Protein AF-A0A9X3MTQ3-F1 (afdb_monomer_lite)

Sequence (409 aa):
MPTRIAHVAALAATGVALTGCAHVDLGSAEADAPTASCPATIGATLRDVAQRVAGQAASGRTVSGAAARIARSTSLGDAVARDDPAAVSAALRPLLRSQVERIVITRGDQTLVSRGQVAALGPVGGTITDSAGAPVGRFTLSTSTVDGVASLVHSLTGAQVVIVGGGRELATTLHPPTVAPPASGTVSADGATYSVASLAATAFPAGPLRISLLSPAADSAWCGPTPAATKANTLGAVAKRIYKGERGSARTRQVLRHIARDPRFARAVAADDPAALRAQIVRFFQDPALHVVRIRARTERGALVNDVGGPYVLAPASAAVRLHGRTVGRVTASIQDDAGFIKLVHRFTGADVILRAGNAEIPSSTLDPGPARLPSHGAVDFGGRTYQAFSFTATRFPSGPLRASVLVR

Secondary structure (DSSP, 8-state):
--------------------------------PPPPPHHHHHHHHHHHHHHHHHHHHHHSHHHHHHHHHHHT-HHHHHHHHTT-HHHHHHHHTTT--TT-SEEEEEETTEEEEEE--S-BB--EEEEEE-TTS-EEEEEEEES-BHHHHHHHHHHHH--EEEEEETTEEEEE-SSS--S---SEEEEEETTEEEEEEEEEEEBSSSSEEEEEEEEES--GGG--SSHHHHHHHHHHHHHHHHHHHHHH-HHHHHHHHHHHH-HHHHHHHHTT-HHHHHHHHHHHHH-TT---SEEEEEETT--EEEEEE-SSBB--EEEEEEETTEEEEEEEEES-BHHHHHHHHHHHH--EEEEEETTEEPTT-SSSS--S---SEEEEEETTEEEEEEEEEEEBSSSSEEEEEEEE-

pLDDT: mean 89.84, std 15.79, range [30.98, 98.69]

Radius of gyration: 28.15 Å; chains: 1; bounding box: 101×79×57 Å

Organism: NCBI:txid490573

Structure (mmCIF, N/CA/C/O backbone):
data_AF-A0A9X3MTQ3-F1
#
_entry.id   AF-A0A9X3MTQ3-F1
#
loop_
_atom_site.group_PDB
_atom_site.id
_atom_site.type_symbol
_atom_site.label_atom_id
_atom_site.label_alt_id
_atom_site.label_comp_id
_atom_site.label_asym_id
_atom_site.label_entity_id
_atom_site.label_seq_id
_atom_site.pdbx_PDB_ins_code
_atom_site.Cartn_x
_atom_site.Cartn_y
_atom_site.Cartn_z
_atom_site.occupancy
_atom_site.B_iso_or_equiv
_atom_site.auth_seq_id
_atom_site.auth_comp_id
_atom_site.auth_asym_id
_atom_site.auth_atom_id
_atom_site.pdbx_PDB_model_num
ATOM 1 N N . MET A 1 1 ? -71.976 -5.302 -4.941 1.00 34.84 1 MET A N 1
ATOM 2 C CA . MET A 1 1 ? -72.146 -4.492 -3.719 1.00 34.84 1 MET A CA 1
ATOM 3 C C . MET A 1 1 ? -70.963 -3.536 -3.591 1.00 34.84 1 MET A C 1
ATOM 5 O O . MET A 1 1 ? -69.863 -3.949 -3.940 1.00 34.84 1 MET A O 1
ATOM 9 N N . PRO A 1 2 ? -71.222 -2.265 -3.242 1.00 49.78 2 PRO A N 1
ATOM 10 C CA . PRO A 1 2 ? -70.367 -1.083 -3.455 1.00 49.78 2 PRO A CA 1
ATOM 11 C C . PRO A 1 2 ? -69.444 -0.859 -2.233 1.00 49.78 2 PRO A C 1
ATOM 13 O O . PRO A 1 2 ? -69.527 -1.625 -1.281 1.00 49.78 2 PRO A O 1
ATOM 16 N N . THR A 1 3 ? -68.489 0.083 -2.165 1.00 42.66 3 THR A N 1
ATOM 17 C CA . THR A 1 3 ? -68.601 1.569 -2.191 1.00 42.66 3 THR A CA 1
ATOM 18 C C . THR A 1 3 ? -67.148 2.120 -2.214 1.00 42.66 3 THR A C 1
ATOM 20 O O . THR A 1 3 ? -66.346 1.645 -1.419 1.00 42.66 3 THR A O 1
ATOM 23 N N . ARG A 1 4 ? -66.640 2.853 -3.230 1.00 50.06 4 ARG A N 1
ATOM 24 C CA . ARG A 1 4 ? -66.605 4.336 -3.463 1.00 50.06 4 ARG A CA 1
ATOM 25 C C . ARG A 1 4 ? -66.276 5.177 -2.208 1.00 50.06 4 ARG A C 1
ATOM 27 O O . ARG A 1 4 ? -66.894 4.945 -1.181 1.00 50.06 4 ARG A O 1
ATOM 34 N N . ILE A 1 5 ? -65.323 6.129 -2.228 1.00 42.22 5 ILE A N 1
ATOM 35 C CA . ILE A 1 5 ? -65.387 7.548 -2.712 1.00 42.22 5 ILE A CA 1
ATOM 36 C C . ILE A 1 5 ? -63.929 8.123 -2.637 1.00 42.22 5 ILE A C 1
ATOM 38 O O . ILE A 1 5 ? -63.273 7.851 -1.638 1.00 42.22 5 ILE A O 1
ATOM 42 N N . ALA A 1 6 ? -63.252 8.641 -3.690 1.00 43.06 6 ALA A N 1
ATOM 43 C CA . ALA A 1 6 ? -63.260 9.975 -4.374 1.00 43.06 6 ALA A CA 1
ATOM 44 C C . ALA A 1 6 ? -62.786 11.165 -3.474 1.00 43.06 6 ALA A C 1
ATOM 46 O O . ALA A 1 6 ? -63.068 11.125 -2.289 1.00 43.06 6 ALA A O 1
ATOM 47 N N . HIS A 1 7 ? -62.033 12.225 -3.841 1.00 30.98 7 HIS A N 1
ATOM 48 C CA . HIS A 1 7 ? -61.795 13.080 -5.034 1.00 30.98 7 HIS A CA 1
ATOM 49 C C . HIS A 1 7 ? -60.407 13.796 -4.892 1.00 30.98 7 HIS A C 1
ATOM 51 O O . HIS A 1 7 ? -59.941 13.937 -3.768 1.00 30.98 7 HIS A O 1
ATOM 57 N N . VAL A 1 8 ? -59.588 14.082 -5.926 1.00 38.59 8 VAL A N 1
ATOM 58 C CA . VAL A 1 8 ? -59.563 15.168 -6.962 1.00 38.59 8 VAL A CA 1
ATOM 59 C C . VAL A 1 8 ? -59.360 16.617 -6.459 1.00 38.59 8 VAL A C 1
ATOM 61 O O . VAL A 1 8 ? -60.236 17.129 -5.776 1.00 38.59 8 VAL A O 1
ATOM 64 N N . ALA A 1 9 ? -58.271 17.277 -6.916 1.00 33.66 9 ALA A N 1
ATOM 65 C CA . ALA A 1 9 ? -58.141 18.664 -7.462 1.00 33.66 9 ALA A CA 1
ATOM 66 C C . ALA A 1 9 ? -56.634 19.063 -7.470 1.00 33.66 9 ALA A C 1
ATOM 68 O O . ALA A 1 9 ? -55.974 18.842 -6.463 1.00 33.66 9 ALA A O 1
ATOM 69 N N . ALA A 1 10 ? -55.915 19.494 -8.521 1.00 35.06 10 ALA A N 1
ATOM 70 C CA . ALA A 1 10 ? -56.096 20.376 -9.692 1.00 35.06 10 ALA A CA 1
ATOM 71 C C . ALA A 1 10 ? -55.444 21.778 -9.517 1.00 35.06 10 ALA A C 1
ATOM 73 O O . ALA A 1 10 ? -55.892 22.567 -8.700 1.00 35.06 10 ALA A O 1
ATOM 74 N N . LEU A 1 11 ? -54.411 22.023 -10.348 1.00 37.75 11 LEU A N 1
ATOM 75 C CA . LEU A 1 11 ? -53.938 23.266 -11.003 1.00 37.75 11 LEU A CA 1
ATOM 76 C C . LEU A 1 11 ? -53.797 24.600 -10.236 1.00 37.75 11 LEU A C 1
ATOM 78 O O . LEU A 1 11 ? -54.780 25.175 -9.793 1.00 37.75 11 LEU A O 1
ATOM 82 N N . ALA A 1 12 ? -52.613 25.219 -10.368 1.00 33.03 12 ALA A N 1
ATOM 83 C CA . ALA A 1 12 ? -52.496 26.608 -10.837 1.00 33.03 12 ALA A CA 1
ATOM 84 C C . ALA A 1 12 ? -51.090 26.886 -11.400 1.00 33.03 12 ALA A C 1
ATOM 86 O O . ALA A 1 12 ? -50.085 26.771 -10.702 1.00 33.03 12 ALA A O 1
ATOM 87 N N . ALA A 1 13 ? -51.049 27.255 -12.679 1.00 38.81 13 ALA A N 1
ATOM 88 C CA . ALA A 1 13 ? -49.932 27.920 -13.328 1.00 38.81 13 ALA A CA 1
ATOM 89 C C . ALA A 1 13 ? -50.225 29.424 -13.343 1.00 38.81 13 ALA A C 1
ATOM 91 O O . ALA A 1 13 ? -51.331 29.825 -13.704 1.00 38.81 13 ALA A O 1
ATOM 92 N N . THR A 1 14 ? -49.229 30.246 -13.025 1.00 39.88 14 THR A N 1
ATOM 93 C CA . THR A 1 14 ? -49.277 31.687 -13.285 1.00 39.88 14 THR A CA 1
ATOM 94 C C . THR A 1 14 ? -47.901 32.138 -13.743 1.00 39.88 14 THR A C 1
ATOM 96 O O . THR A 1 14 ? -46.944 32.168 -12.972 1.00 39.88 14 THR A O 1
ATOM 99 N N . GLY A 1 15 ? -47.810 32.449 -15.034 1.00 34.06 15 GLY A N 1
ATOM 100 C CA . GLY A 1 15 ? -46.732 33.247 -15.590 1.00 34.06 15 GLY A CA 1
ATOM 101 C C . GLY A 1 15 ? -47.025 34.730 -15.384 1.00 34.06 15 GLY A C 1
ATOM 102 O O . GLY A 1 15 ? -48.164 35.169 -15.526 1.00 34.06 15 GLY A O 1
ATOM 103 N N . VAL A 1 16 ? -45.978 35.494 -15.092 1.00 45.03 16 VAL A N 1
ATOM 104 C CA . VAL A 1 16 ? -45.935 36.942 -15.298 1.00 45.03 16 VAL A CA 1
ATOM 105 C C . VAL A 1 16 ? -44.604 37.237 -15.972 1.00 45.03 16 VAL A C 1
ATOM 107 O O . VAL A 1 16 ? -43.549 36.834 -15.487 1.00 45.03 16 VAL A O 1
ATOM 110 N N . ALA A 1 17 ? -44.674 37.912 -17.113 1.00 38.31 17 ALA A N 1
ATOM 111 C CA . ALA A 1 17 ? -43.530 38.434 -17.832 1.00 38.31 17 ALA A CA 1
ATOM 112 C C . ALA A 1 17 ? -43.627 39.964 -17.902 1.00 38.31 17 ALA A C 1
ATOM 114 O O . ALA A 1 17 ? -44.717 40.498 -18.095 1.00 38.31 17 ALA A O 1
ATOM 115 N N . LEU A 1 18 ? -42.443 40.584 -17.833 1.00 36.31 18 LEU A N 1
ATOM 116 C CA . LEU A 1 18 ? -41.960 41.785 -18.535 1.00 36.31 18 LEU A CA 1
ATOM 117 C C . LEU A 1 18 ? -41.463 42.976 -17.689 1.00 36.31 18 LEU A C 1
ATOM 119 O O . LEU A 1 18 ? -42.196 43.645 -16.971 1.00 36.31 18 LEU A O 1
ATOM 123 N N . THR A 1 19 ? -40.195 43.282 -18.001 1.00 39.38 19 THR A N 1
ATOM 124 C CA . THR A 1 19 ? -39.538 44.590 -18.191 1.00 39.38 19 THR A CA 1
ATOM 125 C C . THR A 1 19 ? -39.037 45.396 -16.992 1.00 39.38 19 THR A C 1
ATOM 127 O O . THR A 1 19 ? -39.798 45.945 -16.207 1.00 39.38 19 THR A O 1
ATOM 130 N N . GLY A 1 20 ? -37.709 45.560 -16.973 1.00 32.50 20 GLY A N 1
ATOM 131 C CA . GLY A 1 20 ? -36.955 46.539 -16.192 1.00 32.50 20 GLY A CA 1
ATOM 132 C C . GLY A 1 20 ? -35.451 46.351 -16.410 1.00 32.50 20 GLY A C 1
ATOM 133 O O . GLY A 1 20 ? -34.803 45.628 -15.662 1.00 32.50 20 GLY A O 1
ATOM 134 N N . CYS A 1 21 ? -34.912 46.946 -17.476 1.00 43.69 21 CYS A N 1
ATOM 135 C CA . CYS A 1 21 ? -33.494 46.912 -17.828 1.00 43.69 21 CYS A CA 1
ATOM 136 C C . CYS A 1 21 ? -32.636 47.669 -16.801 1.00 43.69 21 CYS A C 1
ATOM 138 O O . CYS A 1 21 ? -32.777 48.879 -16.654 1.00 43.69 21 CYS A O 1
ATOM 140 N N . ALA A 1 22 ? -31.685 46.974 -16.180 1.00 36.53 22 ALA A N 1
ATOM 141 C CA . ALA A 1 22 ? -30.456 47.559 -15.655 1.00 36.53 22 ALA A CA 1
ATOM 142 C C . ALA A 1 22 ? -29.339 46.522 -15.831 1.00 36.53 22 ALA A C 1
ATOM 144 O O . ALA A 1 22 ? -29.202 45.590 -15.040 1.00 36.53 22 ALA A O 1
ATOM 145 N N . HIS A 1 23 ? -28.572 46.655 -16.915 1.00 38.91 23 HIS A N 1
ATOM 146 C CA . HIS A 1 23 ? -27.294 45.967 -17.052 1.00 38.91 23 HIS A CA 1
ATOM 147 C C . HIS A 1 23 ? -26.332 46.590 -16.041 1.00 38.91 23 HIS A C 1
ATOM 149 O O . HIS A 1 23 ? -25.786 47.666 -16.269 1.00 38.91 23 HIS A O 1
ATOM 155 N N . VAL A 1 24 ? -26.162 45.930 -14.899 1.00 40.16 24 VAL A N 1
ATOM 156 C CA . VAL A 1 24 ? -24.982 46.136 -14.067 1.00 40.16 24 VAL A CA 1
ATOM 157 C C . VAL A 1 24 ? -23.929 45.193 -14.627 1.00 40.16 24 VAL A C 1
ATOM 159 O O . VAL A 1 24 ? -24.023 43.979 -14.442 1.00 40.16 24 VAL A O 1
ATOM 162 N N . ASP A 1 25 ? -22.954 45.750 -15.345 1.00 39.50 25 ASP A N 1
ATOM 163 C CA . ASP A 1 25 ? -21.690 45.071 -15.619 1.00 39.50 25 ASP A CA 1
ATOM 164 C C . ASP A 1 25 ? -20.981 44.852 -14.279 1.00 39.50 25 ASP A C 1
ATOM 166 O O . ASP A 1 25 ? -20.154 45.643 -13.824 1.00 39.50 25 ASP A O 1
ATOM 170 N N . LEU A 1 26 ? -21.333 43.758 -13.606 1.00 41.00 26 LEU A N 1
ATOM 171 C CA . LEU A 1 26 ? -20.456 43.151 -12.623 1.00 41.00 26 LEU A CA 1
ATOM 172 C C . LEU A 1 26 ? -19.362 42.464 -13.426 1.00 41.00 26 LEU A C 1
ATOM 174 O O . LEU A 1 26 ? -19.459 41.277 -13.746 1.00 41.00 26 LEU A O 1
ATOM 178 N N . GLY A 1 27 ? -18.342 43.250 -13.779 1.00 36.69 27 GLY A N 1
ATOM 179 C CA . GLY A 1 27 ? -17.059 42.735 -14.220 1.00 36.69 27 GLY A CA 1
ATOM 180 C C . GLY A 1 27 ? -16.636 41.664 -13.229 1.00 36.69 27 GLY A C 1
ATOM 181 O O . GLY A 1 27 ? -16.209 41.959 -12.113 1.00 36.69 27 GLY A O 1
ATOM 182 N N . SER A 1 28 ? -16.836 40.410 -13.628 1.00 42.56 28 SER A N 1
ATOM 183 C CA . SER A 1 28 ? -16.325 39.250 -12.926 1.00 42.56 28 SER A CA 1
ATOM 184 C C . SER A 1 28 ? -14.826 39.280 -13.155 1.00 42.56 28 SER A C 1
ATOM 186 O O . SER A 1 28 ? -14.300 38.653 -14.066 1.00 42.56 28 SER A O 1
ATOM 188 N N . ALA A 1 29 ? -14.143 40.089 -12.350 1.00 42.06 29 ALA A N 1
ATOM 189 C CA . ALA A 1 29 ? -12.756 39.857 -12.040 1.00 42.06 29 ALA A CA 1
ATOM 190 C C . ALA A 1 29 ? -12.737 38.520 -11.293 1.00 42.06 29 ALA A C 1
ATOM 192 O O . ALA A 1 29 ? -12.819 38.470 -10.065 1.00 42.06 29 ALA A O 1
ATOM 193 N N . GLU A 1 30 ? -12.689 37.421 -12.052 1.00 39.12 30 GLU A N 1
ATOM 194 C CA . GLU A 1 30 ? -11.953 36.238 -11.629 1.00 39.12 30 GLU A CA 1
ATOM 195 C C . GLU A 1 30 ? -10.560 36.753 -11.280 1.00 39.12 30 GLU A C 1
ATOM 197 O O . GLU A 1 30 ? -9.696 36.929 -12.133 1.00 39.12 30 GLU A O 1
ATOM 202 N N . ALA A 1 31 ? -10.387 37.140 -10.017 1.00 40.75 31 ALA A N 1
ATOM 203 C CA . ALA A 1 31 ? -9.080 37.375 -9.460 1.00 40.75 31 ALA A CA 1
ATOM 204 C C . ALA A 1 31 ? -8.339 36.055 -9.650 1.00 40.75 31 ALA A C 1
ATOM 206 O O . ALA A 1 31 ? -8.672 35.075 -8.979 1.00 40.75 31 ALA A O 1
ATOM 207 N N . ASP A 1 32 ? -7.417 36.032 -10.617 1.00 39.75 32 ASP A N 1
ATOM 208 C CA . ASP A 1 32 ? -6.500 34.931 -10.875 1.00 39.75 32 ASP A CA 1
ATOM 209 C C . ASP A 1 32 ? -5.982 34.447 -9.524 1.00 39.75 32 ASP A C 1
ATOM 211 O O . ASP A 1 32 ? -5.181 35.117 -8.862 1.00 39.75 32 ASP A O 1
ATOM 215 N N . ALA A 1 33 ? -6.507 33.309 -9.060 1.00 48.06 33 ALA A N 1
ATOM 216 C CA . ALA A 1 33 ? -6.031 32.708 -7.833 1.00 48.06 33 ALA A CA 1
ATOM 217 C C . ALA A 1 33 ? -4.521 32.527 -8.019 1.00 48.06 33 ALA A C 1
ATOM 219 O O . ALA A 1 33 ? -4.117 31.957 -9.040 1.00 48.06 33 ALA A O 1
ATOM 220 N N . PRO A 1 34 ? -3.680 33.031 -7.096 1.00 55.41 34 PRO A N 1
ATOM 221 C CA . PRO A 1 34 ? -2.241 33.023 -7.290 1.00 55.41 34 PRO A CA 1
ATOM 222 C C . PRO A 1 34 ? -1.814 31.602 -7.634 1.00 55.41 34 PRO A C 1
ATOM 224 O O . PRO A 1 34 ? -2.091 30.665 -6.877 1.00 55.41 34 PRO A O 1
ATOM 227 N N . THR A 1 35 ? -1.199 31.435 -8.808 1.00 69.75 35 THR A N 1
ATOM 228 C CA . THR A 1 35 ? -0.757 30.129 -9.296 1.00 69.75 35 THR A CA 1
ATOM 229 C C . THR A 1 35 ? 0.048 29.458 -8.197 1.00 69.75 35 THR A C 1
ATOM 231 O O . THR A 1 35 ? 1.079 29.983 -7.771 1.00 69.75 35 THR A O 1
ATOM 234 N N . ALA A 1 36 ? -0.456 28.326 -7.701 1.00 79.94 36 ALA A N 1
ATOM 235 C CA . ALA A 1 36 ? 0.158 27.630 -6.584 1.00 79.94 36 ALA A CA 1
ATOM 236 C C . ALA A 1 36 ? 1.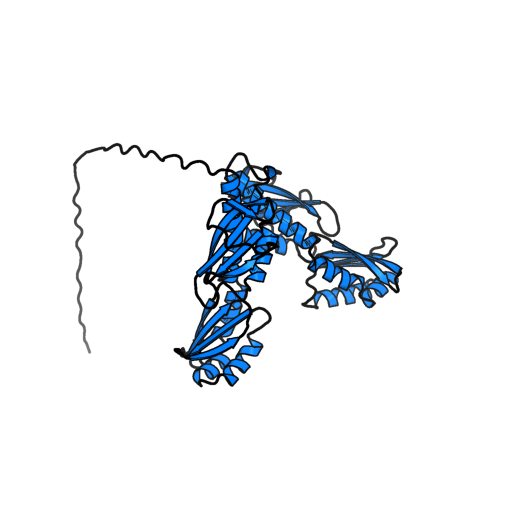638 27.373 -6.887 1.00 79.94 36 ALA A C 1
ATOM 238 O O . ALA A 1 36 ? 1.984 26.831 -7.941 1.00 79.94 36 ALA A O 1
ATOM 239 N N . SER A 1 37 ? 2.517 27.750 -5.957 1.00 90.00 37 SER A N 1
ATOM 240 C CA . SER A 1 37 ? 3.949 27.509 -6.112 1.00 90.00 37 SER A CA 1
ATOM 241 C C . SER A 1 37 ? 4.236 26.006 -6.225 1.00 90.00 37 SER A C 1
ATOM 243 O O . SER A 1 37 ? 3.449 25.162 -5.776 1.00 90.00 37 SER A O 1
ATOM 245 N N . CYS A 1 38 ? 5.381 25.644 -6.809 1.00 91.88 38 CYS A N 1
ATOM 246 C CA . CYS A 1 38 ? 5.779 24.240 -6.906 1.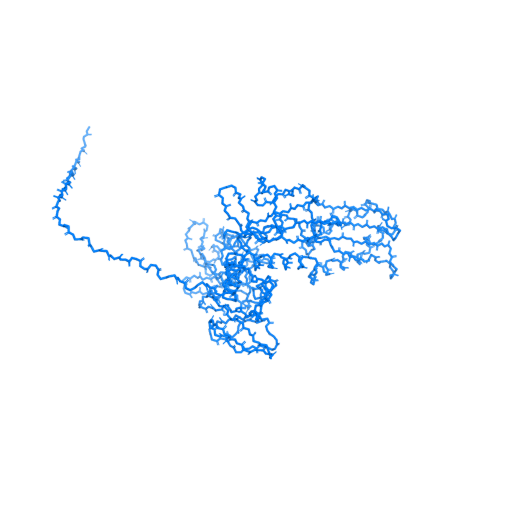00 91.88 38 CYS A CA 1
ATOM 247 C C . CYS A 1 38 ? 5.764 23.520 -5.534 1.00 91.88 38 CYS A C 1
ATOM 249 O O . CYS A 1 38 ? 5.116 22.473 -5.436 1.00 91.88 38 CYS A O 1
ATOM 251 N N . PRO A 1 39 ? 6.366 24.066 -4.451 1.00 90.62 39 PRO A N 1
ATOM 252 C CA . PRO A 1 39 ? 6.301 23.437 -3.130 1.00 90.62 39 PRO A CA 1
ATOM 253 C C . PRO A 1 39 ? 4.871 23.244 -2.614 1.00 90.62 39 PRO A C 1
ATOM 255 O O . PRO A 1 39 ? 4.556 22.183 -2.072 1.00 90.62 39 PRO A O 1
ATOM 258 N N . ALA A 1 40 ? 3.987 24.226 -2.827 1.00 90.62 40 ALA A N 1
ATOM 259 C CA . ALA A 1 40 ? 2.586 24.121 -2.424 1.00 90.62 40 ALA A CA 1
ATOM 260 C C . ALA A 1 40 ? 1.865 23.000 -3.193 1.00 90.62 40 ALA A C 1
ATOM 262 O O . ALA A 1 40 ? 1.147 22.197 -2.597 1.00 90.62 40 ALA A O 1
ATOM 263 N N . THR A 1 41 ? 2.120 22.890 -4.500 1.00 94.06 41 THR A N 1
ATOM 264 C CA . THR A 1 41 ? 1.554 21.837 -5.355 1.00 94.06 41 THR A CA 1
ATOM 265 C C . THR A 1 41 ? 2.051 20.446 -4.955 1.00 94.06 41 THR A C 1
ATOM 267 O O . THR A 1 41 ? 1.259 19.502 -4.891 1.00 94.06 41 THR A O 1
ATOM 270 N N . ILE A 1 42 ? 3.341 20.304 -4.632 1.00 93.94 42 ILE A N 1
ATOM 271 C CA . ILE A 1 42 ? 3.917 19.049 -4.124 1.00 93.94 42 ILE A CA 1
ATOM 272 C C . ILE A 1 42 ? 3.259 18.669 -2.796 1.00 93.94 42 ILE A C 1
ATOM 274 O O . ILE A 1 42 ? 2.754 17.554 -2.663 1.00 93.94 42 ILE A O 1
ATOM 278 N N . GLY A 1 43 ? 3.214 19.596 -1.833 1.00 93.00 43 GLY A N 1
ATOM 279 C CA . GLY A 1 43 ? 2.614 19.363 -0.519 1.00 93.00 43 GLY A CA 1
ATOM 280 C C . GLY A 1 43 ? 1.147 18.940 -0.613 1.00 93.00 43 GLY A C 1
ATOM 281 O O . GLY A 1 43 ? 0.752 17.944 -0.004 1.00 93.00 43 GLY A O 1
ATOM 282 N N . ALA A 1 44 ? 0.356 19.634 -1.439 1.00 94.69 44 ALA A N 1
ATOM 283 C CA . ALA A 1 44 ? -1.035 19.275 -1.706 1.00 94.69 44 ALA A CA 1
ATOM 284 C C . ALA A 1 44 ? -1.155 17.874 -2.330 1.00 94.69 44 ALA A C 1
ATOM 286 O O . ALA A 1 44 ? -1.930 17.051 -1.848 1.00 94.69 44 ALA A O 1
ATOM 287 N N . THR A 1 45 ? -0.327 17.563 -3.331 1.00 96.38 45 THR A N 1
ATOM 288 C CA . THR A 1 45 ? -0.350 16.265 -4.022 1.00 96.38 45 THR A CA 1
ATOM 289 C C . THR A 1 45 ? 0.014 15.103 -3.088 1.00 96.38 45 THR A C 1
ATOM 291 O O . THR A 1 45 ? -0.633 14.056 -3.116 1.00 96.38 45 THR A O 1
ATOM 294 N N . LEU A 1 46 ? 1.026 15.260 -2.227 1.00 96.12 46 LEU A N 1
ATOM 295 C CA . LEU A 1 46 ? 1.404 14.224 -1.255 1.00 96.12 46 LEU A CA 1
ATOM 296 C C . LEU A 1 46 ? 0.342 14.047 -0.163 1.00 96.12 46 LEU A C 1
ATOM 298 O O . LEU A 1 46 ? 0.059 12.917 0.243 1.00 96.12 46 LEU A O 1
ATOM 302 N N . ARG A 1 47 ? -0.285 15.143 0.281 1.00 96.94 47 ARG A N 1
ATOM 303 C CA . ARG A 1 47 ? -1.426 15.094 1.201 1.00 96.94 47 ARG A CA 1
ATOM 304 C C . ARG A 1 47 ? -2.597 14.325 0.588 1.00 96.94 47 ARG A C 1
ATOM 306 O O . ARG A 1 47 ? -3.191 13.510 1.286 1.00 96.94 47 ARG A O 1
ATOM 313 N N . ASP A 1 48 ? -2.882 14.497 -0.702 1.00 97.88 48 ASP A N 1
ATOM 314 C CA . ASP A 1 48 ? -3.943 13.749 -1.387 1.00 97.88 48 ASP A CA 1
ATOM 315 C C . ASP A 1 48 ? -3.642 12.237 -1.438 1.00 97.88 48 ASP A C 1
ATOM 317 O O . ASP A 1 48 ? -4.542 11.412 -1.250 1.00 97.88 48 ASP A O 1
ATOM 321 N N . VAL A 1 49 ? -2.372 11.845 -1.616 1.00 98.12 49 VAL A N 1
ATOM 322 C CA . VAL A 1 49 ? -1.945 10.435 -1.503 1.00 98.12 49 VAL A CA 1
ATOM 323 C C . VAL A 1 49 ? -2.200 9.904 -0.090 1.00 98.12 49 VAL A C 1
ATOM 325 O O . VAL A 1 49 ? -2.791 8.834 0.074 1.00 98.12 49 VAL A O 1
ATOM 328 N N . ALA A 1 50 ? -1.815 10.651 0.947 1.00 98.12 50 ALA A N 1
ATOM 329 C CA . ALA A 1 50 ? -2.067 10.255 2.332 1.00 98.12 50 ALA A CA 1
ATOM 330 C C . ALA A 1 50 ? -3.562 10.196 2.672 1.00 98.12 50 ALA A C 1
ATOM 332 O O . ALA A 1 50 ? -4.000 9.275 3.364 1.00 98.12 50 ALA A O 1
ATOM 333 N N . GLN A 1 51 ? -4.364 11.112 2.131 1.00 98.12 51 GLN A N 1
ATOM 334 C CA . GLN A 1 51 ? -5.815 11.095 2.273 1.00 98.12 51 GLN A CA 1
ATOM 335 C C . GLN A 1 51 ? -6.416 9.837 1.639 1.00 98.12 51 GLN A C 1
ATOM 337 O O . GLN A 1 51 ? -7.295 9.218 2.235 1.00 98.12 51 GLN A O 1
ATOM 342 N N . ARG A 1 52 ? -5.919 9.395 0.476 1.00 97.75 52 ARG A N 1
ATOM 343 C CA . ARG A 1 52 ? -6.336 8.119 -0.131 1.00 97.75 52 ARG A CA 1
ATOM 344 C C . ARG A 1 52 ? -5.957 6.926 0.741 1.00 97.75 52 ARG A C 1
ATOM 346 O O . ARG A 1 52 ? -6.776 6.023 0.894 1.00 97.75 52 ARG A O 1
ATOM 353 N N . VAL A 1 53 ? -4.768 6.919 1.348 1.00 97.81 53 VAL A N 1
ATOM 354 C CA . VAL A 1 53 ? -4.362 5.868 2.303 1.00 97.81 53 VAL A CA 1
ATOM 355 C C . VAL A 1 53 ? -5.305 5.827 3.511 1.00 97.81 53 VAL A C 1
ATOM 357 O O . VAL A 1 53 ? -5.842 4.764 3.826 1.00 97.81 53 VAL A O 1
ATOM 360 N N . ALA A 1 54 ? -5.564 6.972 4.147 1.00 97.06 54 ALA A N 1
ATOM 361 C CA . ALA A 1 54 ? -6.492 7.072 5.274 1.00 97.06 54 ALA A CA 1
ATOM 362 C C . ALA A 1 54 ? -7.924 6.669 4.874 1.00 97.06 54 ALA A C 1
ATOM 364 O O . ALA A 1 54 ? -8.592 5.933 5.599 1.00 97.06 54 ALA A O 1
ATOM 365 N N . GLY A 1 55 ? -8.369 7.063 3.678 1.00 96.75 55 GLY A N 1
ATOM 366 C CA . GLY A 1 55 ? -9.647 6.646 3.107 1.00 96.75 55 GLY A CA 1
ATOM 367 C C . GLY A 1 55 ? -9.740 5.130 2.927 1.00 96.75 55 GLY A C 1
ATOM 368 O O . GLY A 1 55 ? -10.745 4.535 3.294 1.00 96.75 55 GLY A O 1
ATOM 369 N N . GLN A 1 56 ? -8.681 4.462 2.456 1.00 96.25 56 GLN A N 1
ATOM 370 C CA . GLN A 1 56 ? -8.667 2.995 2.367 1.00 96.25 56 GLN A CA 1
ATOM 371 C C . GLN A 1 56 ? -8.753 2.312 3.738 1.00 96.25 56 GLN A C 1
ATOM 373 O O . GLN A 1 56 ? -9.347 1.239 3.833 1.00 96.25 56 GLN A O 1
ATOM 378 N N . ALA A 1 57 ? -8.200 2.916 4.793 1.00 95.12 57 ALA A N 1
ATOM 379 C CA . ALA A 1 57 ? -8.348 2.404 6.154 1.00 95.12 57 ALA A CA 1
ATOM 380 C C . ALA A 1 57 ? -9.791 2.531 6.676 1.00 95.12 57 ALA A C 1
ATOM 382 O O . ALA A 1 57 ? -10.242 1.653 7.403 1.00 95.12 57 ALA A O 1
ATOM 383 N N . ALA A 1 58 ? -10.512 3.585 6.280 1.00 95.75 58 ALA A N 1
ATOM 384 C CA . ALA A 1 58 ? -11.872 3.866 6.742 1.00 95.75 58 ALA A CA 1
ATOM 385 C C . ALA A 1 58 ? -12.984 3.259 5.863 1.00 95.75 58 ALA A C 1
ATOM 387 O O . ALA A 1 58 ? -14.083 3.020 6.345 1.00 95.75 58 ALA A O 1
ATOM 388 N N . SER A 1 59 ? -12.746 3.017 4.572 1.00 96.00 59 SER A N 1
ATOM 389 C CA . SER A 1 59 ? -13.788 2.545 3.642 1.00 96.00 59 SER A CA 1
ATOM 390 C C . SER A 1 59 ? -13.290 1.582 2.560 1.00 96.00 59 SER A C 1
ATOM 392 O O . SER A 1 59 ? -14.018 1.246 1.626 1.00 96.00 59 SER A O 1
ATOM 394 N N . GLY A 1 60 ? -12.045 1.111 2.657 1.00 94.25 60 GLY A N 1
ATOM 395 C CA . GLY A 1 60 ? -11.484 0.158 1.705 1.00 94.25 60 GLY A CA 1
ATOM 396 C C . GLY A 1 60 ? -12.118 -1.234 1.789 1.00 94.25 60 GLY A C 1
ATOM 397 O O . GLY A 1 60 ? -12.675 -1.651 2.802 1.00 94.25 60 GLY A O 1
ATOM 398 N N . ARG A 1 61 ? -11.946 -2.026 0.722 1.00 93.25 61 ARG A N 1
ATOM 399 C CA . ARG A 1 61 ? -12.518 -3.385 0.613 1.00 93.25 61 ARG A CA 1
ATOM 400 C C . ARG A 1 61 ? -12.198 -4.295 1.802 1.00 93.25 61 ARG A C 1
ATOM 402 O O . ARG A 1 61 ? -13.030 -5.121 2.165 1.00 93.25 61 ARG A O 1
ATOM 409 N N . THR A 1 62 ? -11.012 -4.161 2.396 1.00 91.75 62 THR A N 1
ATOM 410 C CA . THR A 1 62 ? -10.609 -4.958 3.563 1.00 91.75 62 THR A CA 1
ATOM 411 C C . THR A 1 62 ? -11.499 -4.666 4.770 1.00 91.75 62 THR A C 1
ATOM 413 O O . THR A 1 62 ? -12.069 -5.600 5.335 1.00 91.75 62 THR A O 1
ATOM 416 N N . VAL A 1 63 ? -11.670 -3.388 5.127 1.00 95.25 63 VAL A N 1
ATOM 417 C CA . VAL A 1 63 ? -12.485 -2.980 6.279 1.00 95.25 63 VAL A CA 1
ATOM 418 C C . VAL A 1 63 ? -13.973 -3.211 6.020 1.00 95.25 63 VAL A C 1
ATOM 420 O O . VAL A 1 63 ? -14.648 -3.787 6.870 1.00 95.25 63 VAL A O 1
ATOM 423 N N . SER A 1 64 ? -14.471 -2.911 4.815 1.00 95.44 64 SER A N 1
ATOM 424 C CA . SER A 1 64 ? -15.864 -3.192 4.441 1.00 95.44 64 SER A CA 1
ATOM 425 C C . SER A 1 64 ? -16.165 -4.692 4.461 1.00 95.44 64 SER A C 1
ATOM 427 O O . SER A 1 64 ? -17.210 -5.115 4.950 1.00 95.44 64 SER A O 1
ATOM 429 N N . GLY A 1 65 ? -15.234 -5.520 3.978 1.00 95.00 65 GLY A N 1
ATOM 430 C CA . GLY A 1 65 ? -15.356 -6.974 4.031 1.00 95.00 65 GLY A CA 1
ATOM 431 C C . GLY A 1 65 ? -15.362 -7.513 5.463 1.00 95.00 65 GLY A C 1
ATOM 432 O O . GLY A 1 65 ? -16.136 -8.419 5.761 1.00 95.00 65 GLY A O 1
ATOM 433 N N . ALA A 1 66 ? -14.537 -6.959 6.357 1.00 95.69 66 ALA A N 1
ATOM 434 C CA . ALA A 1 66 ? -14.536 -7.319 7.775 1.00 95.69 66 ALA A CA 1
ATOM 435 C C . ALA A 1 66 ? -15.846 -6.914 8.472 1.00 95.69 66 ALA A C 1
ATOM 437 O O . ALA A 1 66 ? -16.470 -7.756 9.117 1.00 95.69 66 ALA A O 1
ATOM 438 N N . ALA A 1 67 ? -16.301 -5.674 8.269 1.00 96.88 67 ALA A N 1
ATOM 439 C CA . ALA A 1 67 ? -17.558 -5.165 8.816 1.00 96.88 67 ALA A CA 1
ATOM 440 C C . ALA A 1 67 ? -18.760 -6.002 8.354 1.00 96.88 67 ALA A C 1
ATOM 442 O O . ALA A 1 67 ? -19.572 -6.426 9.171 1.00 96.88 67 ALA A O 1
ATOM 443 N N . ALA A 1 68 ? -18.827 -6.337 7.063 1.00 96.69 68 ALA A N 1
ATOM 444 C CA . ALA A 1 68 ? -19.903 -7.155 6.516 1.00 96.69 68 ALA A CA 1
ATOM 445 C C . ALA A 1 68 ? -19.909 -8.596 7.064 1.00 96.69 68 ALA A C 1
ATOM 447 O O . ALA A 1 68 ? -20.976 -9.186 7.217 1.00 96.69 68 ALA A O 1
ATOM 448 N N . ARG A 1 69 ? -18.739 -9.182 7.370 1.00 96.50 69 ARG A N 1
ATOM 449 C CA . ARG A 1 69 ? -18.665 -10.499 8.033 1.00 96.50 69 ARG A CA 1
ATOM 450 C C . ARG A 1 69 ? -19.209 -10.452 9.458 1.00 96.50 69 ARG A C 1
ATOM 452 O O . ARG A 1 69 ? -19.916 -11.372 9.844 1.00 96.50 69 ARG A O 1
ATOM 459 N N . ILE A 1 70 ? -18.882 -9.404 10.213 1.00 97.31 70 ILE A N 1
ATOM 460 C CA . ILE A 1 70 ? -19.361 -9.223 11.590 1.00 97.31 70 ILE A CA 1
ATOM 461 C C . ILE A 1 70 ? -20.873 -8.993 11.602 1.00 97.31 70 ILE A C 1
ATOM 463 O O . ILE A 1 70 ? -21.579 -9.693 12.320 1.00 97.31 70 ILE A O 1
ATOM 467 N N . ALA A 1 71 ? -21.371 -8.091 10.752 1.00 97.62 71 ALA A N 1
ATOM 468 C CA . ALA A 1 71 ? -22.795 -7.768 10.669 1.00 97.62 71 ALA A CA 1
ATOM 469 C C . ALA A 1 71 ? -23.677 -8.980 10.309 1.00 97.62 71 ALA A C 1
ATOM 471 O O . ALA A 1 71 ? -24.792 -9.088 10.798 1.00 97.62 71 ALA A O 1
ATOM 472 N N . ARG A 1 72 ? -23.179 -9.908 9.477 1.00 97.31 72 ARG A N 1
ATOM 473 C CA . ARG A 1 72 ? -23.927 -11.104 9.037 1.00 97.31 72 ARG A CA 1
ATOM 474 C C . ARG A 1 72 ? -23.786 -12.323 9.955 1.00 97.31 72 ARG A C 1
ATOM 476 O O . ARG A 1 72 ? -24.294 -13.389 9.619 1.00 97.31 72 ARG A O 1
ATOM 483 N N . SER A 1 73 ? -23.053 -12.222 11.062 1.00 98.19 73 SER A N 1
ATOM 484 C CA . SER A 1 73 ? -22.786 -13.373 11.927 1.00 98.19 73 SER A CA 1
ATOM 485 C C . SER A 1 73 ? -23.927 -13.601 12.919 1.00 98.19 73 SER A C 1
ATOM 487 O O . SER A 1 73 ? -23.933 -13.005 13.993 1.00 98.19 73 SER A O 1
ATOM 489 N N . THR A 1 74 ? -24.846 -14.516 12.608 1.00 97.69 74 THR A N 1
ATOM 490 C CA . THR A 1 74 ? -25.991 -14.848 13.481 1.00 97.69 74 THR A CA 1
ATOM 491 C C . THR A 1 74 ? -25.557 -15.346 14.858 1.00 97.69 74 THR A C 1
ATOM 493 O O . THR A 1 74 ? -26.062 -14.861 15.859 1.00 97.69 74 THR A O 1
ATOM 496 N N . SER A 1 75 ? -24.529 -16.197 14.942 1.00 98.06 75 SER A N 1
ATOM 497 C CA . SER A 1 75 ? -23.989 -16.672 16.229 1.00 98.06 75 SER A CA 1
ATOM 498 C C . SER A 1 75 ? -23.430 -15.554 17.115 1.00 98.06 75 SER A C 1
ATOM 500 O O . SER A 1 75 ? -23.462 -15.656 18.340 1.00 98.06 75 SER A O 1
ATOM 502 N N . LEU A 1 76 ? -22.918 -14.481 16.502 1.00 98.50 76 LEU A N 1
ATOM 503 C CA . LEU A 1 76 ? -22.478 -13.290 17.222 1.00 98.50 76 LEU A CA 1
ATOM 504 C C . LEU A 1 76 ? -23.695 -12.487 17.683 1.00 98.50 76 LEU A C 1
ATOM 506 O O . LEU A 1 76 ? -23.729 -12.068 18.835 1.00 98.50 76 LEU A O 1
ATOM 510 N N . GLY A 1 77 ? -24.689 -12.309 16.810 1.00 98.62 77 GLY A N 1
ATOM 511 C CA . GLY A 1 77 ? -25.955 -11.663 17.142 1.00 98.62 77 GLY A CA 1
ATOM 512 C C . GLY A 1 77 ? -26.673 -12.331 18.306 1.00 98.62 77 GLY A C 1
ATOM 513 O O . GLY A 1 77 ? -26.952 -11.666 19.295 1.00 98.62 77 GLY A O 1
ATOM 514 N N . ASP A 1 78 ? -26.865 -13.647 18.261 1.00 98.38 78 ASP A N 1
ATOM 515 C CA . ASP A 1 78 ? -27.517 -14.400 19.336 1.00 98.38 78 ASP A CA 1
ATOM 516 C C . ASP A 1 78 ? -26.739 -14.290 20.665 1.00 98.38 78 ASP A C 1
ATOM 518 O O . ASP A 1 78 ? -27.330 -14.217 21.741 1.00 98.38 78 ASP A O 1
ATOM 522 N N . ALA A 1 79 ? -25.401 -14.235 20.620 1.00 98.50 79 ALA A N 1
ATOM 523 C CA . ALA A 1 79 ? -24.579 -14.011 21.811 1.00 98.50 79 ALA A CA 1
ATOM 524 C C . ALA A 1 79 ? -24.747 -12.595 22.390 1.00 98.50 79 ALA A C 1
ATOM 526 O O . ALA A 1 79 ? -24.866 -12.440 23.605 1.00 98.50 79 ALA A O 1
ATOM 527 N N . VAL A 1 80 ? -24.806 -11.571 21.531 1.00 98.62 80 VAL A N 1
ATOM 528 C CA . VAL A 1 80 ? -25.086 -10.184 21.936 1.00 98.62 80 VAL A CA 1
ATOM 529 C C . VAL A 1 80 ? -26.504 -10.065 22.507 1.00 98.62 80 VAL A C 1
ATOM 531 O O . VAL A 1 80 ? -26.689 -9.438 23.546 1.00 98.62 80 VAL A O 1
ATOM 534 N N . ALA A 1 81 ? -27.492 -10.721 21.892 1.00 98.31 81 ALA A N 1
ATOM 535 C CA . ALA A 1 81 ? -28.890 -10.738 22.328 1.00 98.31 81 ALA A CA 1
ATOM 536 C C . ALA A 1 81 ? -29.084 -11.341 23.731 1.00 98.31 81 ALA A C 1
ATOM 538 O O . ALA A 1 81 ? -30.001 -10.948 24.457 1.00 98.31 81 ALA A O 1
ATOM 539 N N . ARG A 1 82 ? -28.199 -12.256 24.139 1.00 98.12 82 ARG A N 1
ATOM 540 C CA . ARG A 1 82 ? -28.180 -12.867 25.479 1.00 98.12 82 ARG A CA 1
ATOM 541 C C . ARG A 1 82 ? -27.370 -12.097 26.522 1.00 98.12 82 ARG A C 1
ATOM 543 O O . ARG A 1 82 ? -27.335 -12.532 27.662 1.00 98.12 82 ARG A O 1
ATOM 550 N N . ASP A 1 83 ? -26.747 -10.978 26.147 1.00 98.06 83 ASP A N 1
ATOM 551 C CA . ASP A 1 83 ? -25.851 -10.216 27.028 1.00 98.06 83 ASP A CA 1
ATOM 552 C C . ASP A 1 83 ? -24.703 -11.064 27.608 1.00 98.06 83 ASP A C 1
ATOM 554 O O . ASP A 1 83 ? -24.360 -10.954 28.778 1.00 98.06 83 ASP A O 1
ATOM 558 N N . ASP A 1 84 ? -24.111 -11.947 26.793 1.00 98.06 84 ASP A N 1
ATOM 559 C CA . ASP A 1 84 ? -23.067 -12.884 27.233 1.00 98.06 84 ASP A CA 1
ATOM 560 C C . ASP A 1 84 ? -21.693 -12.520 26.625 1.00 98.06 84 ASP A C 1
ATOM 562 O O . ASP A 1 84 ? -21.371 -12.941 25.505 1.00 98.06 84 ASP A O 1
ATOM 566 N N . PRO A 1 85 ? -20.836 -11.762 27.344 1.00 98.19 85 PRO A N 1
ATOM 567 C CA . PRO A 1 85 ? -19.495 -11.400 26.885 1.00 98.19 85 PRO A CA 1
ATOM 568 C C . PRO A 1 85 ? -18.614 -12.591 26.494 1.00 98.19 85 PRO A C 1
ATOM 570 O O . PRO A 1 85 ? -17.811 -12.486 25.559 1.00 98.19 85 PRO A O 1
ATOM 573 N N . ALA A 1 86 ? -18.741 -13.732 27.181 1.00 98.12 86 ALA A N 1
ATOM 574 C CA . ALA A 1 86 ? -17.935 -14.915 26.902 1.00 98.12 86 ALA A CA 1
ATOM 575 C C . ALA A 1 86 ? -18.354 -15.550 25.570 1.00 98.12 86 ALA A C 1
ATOM 577 O O . ALA A 1 86 ? -17.493 -15.837 24.727 1.00 98.12 86 ALA A O 1
ATOM 578 N N . ALA A 1 87 ? -19.662 -15.677 25.326 1.00 98.31 87 ALA A N 1
ATOM 579 C CA . ALA A 1 87 ? -20.190 -16.141 24.047 1.00 98.31 87 ALA A CA 1
ATOM 580 C C . ALA A 1 87 ? -19.864 -15.171 22.899 1.00 98.31 87 ALA A C 1
ATOM 582 O O . ALA A 1 87 ? -19.442 -15.621 21.832 1.00 98.31 87 ALA A O 1
ATOM 583 N N . VAL A 1 88 ? -19.963 -13.851 23.114 1.00 98.56 88 VAL A N 1
ATOM 584 C CA . VAL A 1 88 ? -19.574 -12.835 22.113 1.00 98.56 88 VAL A CA 1
ATOM 585 C C . VAL A 1 88 ? -18.094 -12.992 21.756 1.00 98.56 88 VAL A C 1
ATOM 587 O O . VAL A 1 88 ? -17.720 -13.036 20.584 1.00 98.56 88 VAL A O 1
ATOM 590 N N . SER A 1 89 ? -17.235 -13.147 22.763 1.00 97.56 89 SER A N 1
ATOM 591 C CA . SER A 1 89 ? -15.791 -13.342 22.607 1.00 97.56 89 SER A CA 1
ATOM 592 C C . SER A 1 89 ? -15.444 -14.632 21.841 1.00 97.56 89 SER A C 1
ATOM 594 O O . SER A 1 89 ? -14.516 -14.637 21.019 1.00 97.56 89 SER A O 1
ATOM 596 N N . ALA A 1 90 ? -16.191 -15.716 22.075 1.00 97.38 90 ALA A N 1
ATOM 597 C CA . ALA A 1 90 ? -16.040 -16.985 21.368 1.00 97.38 90 ALA A CA 1
ATOM 598 C C . ALA A 1 90 ? -16.498 -16.888 19.902 1.00 97.38 90 ALA A C 1
ATOM 600 O O . ALA A 1 90 ? -15.733 -17.253 19.006 1.00 97.38 90 ALA A O 1
ATOM 601 N N . ALA A 1 91 ? -17.686 -16.326 19.652 1.00 97.75 91 ALA A N 1
ATOM 602 C CA . ALA A 1 91 ? -18.246 -16.136 18.312 1.00 97.75 91 ALA A CA 1
ATOM 603 C C . ALA A 1 91 ? -17.405 -15.182 17.449 1.00 97.75 91 ALA A C 1
ATOM 605 O O . ALA A 1 91 ? -17.289 -15.357 16.237 1.00 97.75 91 ALA A O 1
ATOM 606 N N . LEU A 1 92 ? -16.758 -14.196 18.075 1.00 96.69 92 LEU A N 1
ATOM 607 C CA . LEU A 1 92 ? -15.931 -13.216 17.382 1.00 96.69 92 LEU A CA 1
ATOM 608 C C . LEU A 1 92 ? -14.590 -13.796 16.891 1.00 96.69 92 LEU A C 1
ATOM 610 O O . LEU A 1 92 ? -14.075 -13.369 15.858 1.00 96.69 92 LEU A O 1
ATOM 614 N N . ARG A 1 93 ? -14.017 -14.788 17.586 1.00 94.69 93 ARG A N 1
ATOM 615 C CA . ARG A 1 93 ? -12.691 -15.364 17.276 1.00 94.69 93 ARG A CA 1
ATOM 616 C C . ARG A 1 93 ? -12.515 -15.801 15.806 1.00 94.69 93 ARG A C 1
ATOM 618 O O . ARG A 1 93 ? -11.525 -15.379 15.215 1.00 94.69 93 ARG A O 1
ATOM 625 N N . PRO A 1 94 ? -13.420 -16.581 15.179 1.00 93.88 94 PRO A N 1
ATOM 626 C CA . PRO A 1 94 ? -13.276 -16.967 13.769 1.00 93.88 94 PRO A CA 1
ATOM 627 C C . PRO A 1 94 ? -13.493 -15.811 12.773 1.00 93.88 94 PRO A C 1
ATOM 629 O O . PRO A 1 94 ? -13.075 -15.905 11.617 1.00 93.88 94 PRO A O 1
ATOM 632 N N . LEU A 1 95 ? -14.139 -14.717 13.196 1.00 93.62 95 LEU A N 1
ATOM 633 C CA . LEU A 1 95 ? -14.412 -13.544 12.353 1.00 93.62 95 LEU A CA 1
ATOM 634 C C . LEU A 1 95 ? -13.206 -12.597 12.288 1.00 93.62 95 LEU A C 1
ATOM 636 O O . LEU A 1 95 ? -12.957 -11.968 11.250 1.00 93.62 95 LEU A O 1
ATOM 640 N N . LEU A 1 96 ? -12.440 -12.538 13.382 1.00 89.00 96 LEU A N 1
ATOM 641 C CA . LEU A 1 96 ? -11.178 -11.812 13.504 1.00 89.00 96 LEU A CA 1
ATOM 642 C C . LEU A 1 96 ? -10.047 -12.602 12.840 1.00 89.00 96 LEU A C 1
ATOM 644 O O . LEU A 1 96 ? -9.151 -13.138 13.489 1.00 89.00 96 LEU A O 1
ATOM 648 N N . ARG A 1 97 ? -10.067 -12.651 11.506 1.00 79.50 97 ARG A N 1
ATOM 649 C CA . ARG A 1 97 ? -8.844 -12.941 10.740 1.00 79.50 97 ARG A CA 1
ATOM 650 C C . ARG A 1 97 ? -7.786 -11.871 11.064 1.00 79.50 97 ARG A C 1
ATOM 652 O O . ARG A 1 97 ? -8.125 -10.850 11.661 1.00 79.50 97 ARG A O 1
ATOM 659 N N . SER A 1 98 ? -6.540 -12.068 10.628 1.00 68.69 98 SER A N 1
ATOM 660 C CA . SER A 1 98 ? -5.373 -11.168 10.798 1.00 68.69 98 SER A CA 1
ATOM 661 C C . SER A 1 98 ? -5.502 -9.783 10.123 1.00 68.69 98 SER A C 1
ATOM 663 O O . SER A 1 98 ? -4.556 -9.258 9.550 1.00 68.69 98 SER A O 1
ATOM 665 N N . GLN A 1 99 ? -6.705 -9.221 10.119 1.00 83.25 99 GLN A N 1
ATOM 666 C CA . GLN A 1 99 ? -7.119 -8.014 9.426 1.00 83.25 99 GLN A CA 1
ATOM 667 C C . GLN A 1 99 ? -7.774 -7.003 10.370 1.00 83.25 99 GLN A C 1
ATOM 669 O O . GLN A 1 99 ? -7.895 -5.859 9.972 1.00 83.25 99 GLN A O 1
ATOM 674 N N . VAL A 1 100 ? -8.255 -7.392 11.560 1.00 94.12 100 VAL A N 1
ATOM 675 C CA . VAL A 1 100 ? -8.911 -6.466 12.504 1.00 94.12 100 VAL A CA 1
ATOM 676 C C . VAL A 1 100 ? -7.963 -6.183 13.661 1.00 94.12 100 VAL A C 1
ATOM 678 O O . VAL A 1 100 ? -7.665 -7.076 14.448 1.00 94.12 100 VAL A O 1
ATOM 681 N N . GLU A 1 101 ? -7.524 -4.934 13.762 1.00 95.88 101 GLU A N 1
ATOM 682 C CA . GLU A 1 101 ? -6.555 -4.471 14.761 1.00 95.88 101 GLU A CA 1
ATOM 683 C C . GLU A 1 101 ? -7.244 -4.032 16.056 1.00 95.88 101 GLU A C 1
ATOM 685 O O . GLU A 1 101 ? -6.725 -4.223 17.157 1.00 95.88 101 GLU A O 1
ATOM 690 N N . ARG A 1 102 ? -8.441 -3.445 15.930 1.00 96.94 102 ARG A N 1
ATOM 691 C CA . ARG A 1 102 ? -9.272 -2.987 17.049 1.00 96.94 102 ARG A CA 1
ATOM 692 C C . ARG A 1 102 ? -10.738 -3.270 16.780 1.00 96.94 102 ARG A C 1
ATOM 694 O O . ARG A 1 102 ? -11.206 -3.080 15.660 1.00 96.94 102 ARG A O 1
ATOM 701 N N . ILE A 1 103 ? -11.473 -3.678 17.808 1.00 98.00 103 ILE A N 1
ATOM 702 C CA . ILE A 1 103 ? -12.931 -3.797 17.751 1.00 98.00 103 ILE A CA 1
ATOM 703 C C . ILE A 1 103 ? -13.552 -3.583 19.128 1.00 98.00 103 ILE A C 1
ATOM 705 O O . ILE A 1 103 ? -13.022 -4.055 20.131 1.00 98.00 103 ILE A O 1
ATOM 709 N N . VAL A 1 104 ? -14.684 -2.891 19.157 1.00 98.38 104 VAL A N 1
ATOM 710 C CA . VAL A 1 104 ? -15.574 -2.766 20.310 1.00 98.38 104 VAL A CA 1
ATOM 711 C C . VAL A 1 104 ? -16.964 -3.223 19.878 1.00 98.38 104 VAL A C 1
ATOM 713 O O . VAL A 1 104 ? -17.416 -2.863 18.792 1.00 98.38 104 VAL A O 1
ATOM 716 N N . ILE A 1 105 ? -17.622 -4.027 20.711 1.00 98.56 105 ILE A N 1
ATOM 717 C CA . ILE A 1 105 ? -19.015 -4.454 20.552 1.00 98.56 105 ILE A CA 1
ATOM 718 C C . ILE A 1 105 ? -19.802 -3.964 21.761 1.00 98.56 105 ILE A C 1
ATOM 720 O O . ILE A 1 105 ? -19.403 -4.217 22.901 1.00 98.56 105 ILE A O 1
ATOM 724 N N . THR A 1 106 ? -20.920 -3.292 21.503 1.00 98.62 106 THR A N 1
ATOM 725 C CA . THR A 1 106 ? -21.798 -2.738 22.533 1.00 98.62 106 THR A CA 1
ATOM 726 C C . THR A 1 106 ? -23.241 -3.203 22.367 1.00 98.62 106 THR A C 1
ATOM 728 O O . THR A 1 106 ? -23.693 -3.515 21.261 1.00 98.62 106 THR A O 1
ATOM 731 N N . ARG A 1 107 ? -23.973 -3.211 23.480 1.00 98.19 107 ARG A N 1
ATOM 732 C CA . ARG A 1 107 ? -25.426 -3.367 23.551 1.00 98.19 107 ARG A CA 1
ATOM 733 C C . ARG A 1 107 ? -25.973 -2.232 24.410 1.00 98.19 107 ARG A C 1
ATOM 735 O O . ARG A 1 107 ? -25.688 -2.171 25.601 1.00 98.19 107 ARG A O 1
ATOM 742 N N . GLY A 1 108 ? -26.699 -1.298 23.794 1.00 96.31 108 GLY A N 1
ATOM 743 C CA . GLY A 1 108 ? -26.958 -0.003 24.433 1.00 96.31 108 GLY A CA 1
ATOM 744 C C . GLY A 1 108 ? -25.634 0.671 24.815 1.00 96.31 108 GLY A C 1
ATOM 745 O O . GLY A 1 108 ? -24.719 0.732 23.989 1.00 96.31 108 GLY A O 1
ATOM 746 N N . ASP A 1 109 ? -25.521 1.088 26.075 1.00 96.31 109 ASP A N 1
ATOM 747 C CA . ASP A 1 109 ? -24.315 1.715 26.633 1.00 96.31 109 ASP A CA 1
ATOM 748 C C . ASP A 1 109 ? -23.300 0.702 27.197 1.00 96.31 109 ASP A C 1
ATOM 750 O O . ASP A 1 109 ? -22.166 1.055 27.528 1.00 96.31 109 ASP A O 1
ATOM 754 N N . GLN A 1 110 ? -23.668 -0.580 27.280 1.00 97.81 110 GLN A N 1
ATOM 755 C CA . GLN A 1 110 ? -22.806 -1.627 27.818 1.00 97.81 110 GLN A CA 1
ATOM 756 C C . GLN A 1 110 ? -21.827 -2.125 26.754 1.00 97.81 110 GLN A C 1
ATOM 758 O O . GLN A 1 110 ? -22.215 -2.585 25.677 1.00 97.81 110 GLN A O 1
ATOM 763 N N . THR A 1 111 ? -20.531 -2.081 27.064 1.00 98.25 111 THR A N 1
ATOM 764 C CA . THR A 1 111 ? -19.501 -2.731 26.243 1.00 98.25 111 THR A CA 1
ATOM 765 C C . THR A 1 111 ? -19.416 -4.206 26.607 1.00 98.25 111 THR A C 1
ATOM 767 O O . THR A 1 111 ? -19.019 -4.546 27.717 1.00 98.25 111 THR A O 1
ATOM 770 N N . LEU A 1 112 ? -19.738 -5.084 25.658 1.00 98.38 112 LEU A N 1
ATOM 771 C CA . LEU A 1 112 ? -19.649 -6.534 25.854 1.00 98.38 112 LEU A CA 1
ATOM 772 C C . LEU A 1 112 ? -18.236 -7.043 25.592 1.00 98.38 112 LEU A C 1
ATOM 774 O O . LEU A 1 112 ? -17.724 -7.889 26.318 1.00 98.38 112 LEU A O 1
ATOM 778 N N . VAL A 1 113 ? -17.590 -6.529 24.543 1.00 98.00 113 VAL A N 1
ATOM 779 C CA . VAL A 1 113 ? -16.233 -6.927 24.159 1.00 98.00 113 VAL A CA 1
ATOM 780 C C . VAL A 1 113 ? -15.461 -5.722 23.638 1.00 98.00 113 VAL A C 1
ATOM 782 O O . VAL A 1 113 ? -15.958 -4.963 22.811 1.00 98.00 113 VAL A O 1
ATOM 785 N N . SER A 1 114 ? -14.205 -5.601 24.064 1.00 97.56 114 SER A N 1
ATOM 786 C CA . SER A 1 114 ? -13.201 -4.706 23.486 1.00 97.56 114 SER A CA 1
ATOM 787 C C . SER A 1 114 ? -11.930 -5.512 23.229 1.00 97.56 114 SER A C 1
ATOM 789 O O . SER A 1 114 ? -11.422 -6.178 24.132 1.00 97.56 114 SER A O 1
ATOM 791 N N . ARG A 1 115 ? -11.436 -5.520 21.988 1.00 96.38 115 ARG A N 1
ATOM 792 C CA . ARG A 1 115 ? -10.228 -6.261 21.597 1.00 96.38 115 ARG A CA 1
ATOM 793 C C . ARG A 1 115 ? -9.234 -5.392 20.837 1.00 96.38 115 ARG A C 1
ATOM 795 O O . ARG A 1 115 ? -9.610 -4.505 20.068 1.00 96.38 115 ARG A O 1
ATOM 802 N N . GLY A 1 116 ? -7.961 -5.729 21.048 1.00 93.62 116 GLY A N 1
ATOM 803 C CA . GLY A 1 116 ? -6.788 -5.006 20.568 1.00 93.62 116 GLY A CA 1
ATOM 804 C C . GLY A 1 116 ? -6.422 -3.831 21.481 1.00 93.62 116 GLY A C 1
ATOM 805 O O . GLY A 1 116 ? -7.285 -3.248 22.133 1.00 93.62 116 GLY A O 1
ATOM 806 N N . GLN A 1 117 ? -5.130 -3.506 21.552 1.00 91.94 117 GLN A N 1
ATOM 807 C CA . GLN A 1 117 ? -4.594 -2.451 22.433 1.00 91.94 117 GLN A CA 1
ATOM 808 C C . GLN A 1 117 ? -3.830 -1.354 21.682 1.00 91.94 117 GLN A C 1
ATOM 810 O O . GLN A 1 117 ? -3.635 -0.265 22.213 1.00 91.94 117 GLN A O 1
ATOM 815 N N . VAL A 1 118 ? -3.496 -1.592 20.415 1.00 93.19 118 VAL A N 1
ATOM 816 C CA . VAL A 1 118 ? -2.797 -0.634 19.551 1.00 93.19 118 VAL A CA 1
ATOM 817 C C . VAL A 1 118 ? -3.679 0.564 19.196 1.00 93.19 118 VAL A C 1
ATOM 819 O O . VAL A 1 118 ? -4.903 0.435 19.084 1.00 93.19 118 VAL A O 1
ATOM 822 N N . ALA A 1 119 ? -3.075 1.738 19.024 1.00 96.12 119 ALA A N 1
ATOM 823 C CA . ALA A 1 119 ? -3.778 2.890 18.477 1.00 96.12 119 ALA A CA 1
ATOM 824 C C . ALA A 1 119 ? -4.140 2.624 17.005 1.00 96.12 119 ALA A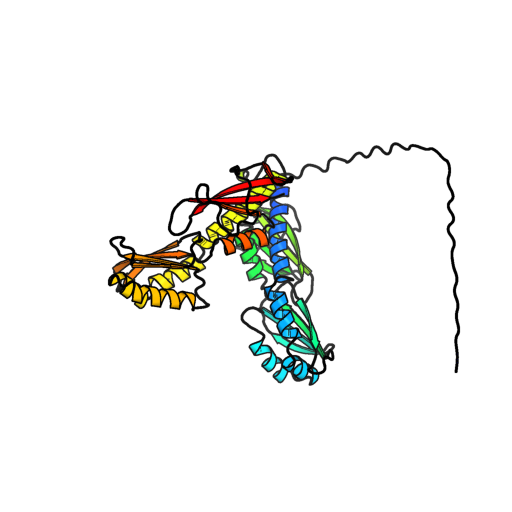 C 1
ATOM 826 O O . ALA A 1 119 ? -3.341 2.096 16.229 1.00 96.12 119 ALA A O 1
ATOM 827 N N . ALA A 1 120 ? -5.367 2.968 16.623 1.00 97.12 120 ALA A N 1
ATOM 828 C CA . ALA A 1 120 ? -5.917 2.680 15.304 1.00 97.12 120 ALA A CA 1
ATOM 829 C C . ALA A 1 120 ? -6.705 3.876 14.763 1.00 97.12 120 ALA A C 1
ATOM 831 O O . ALA A 1 120 ? -7.071 4.784 15.513 1.00 97.12 120 ALA A O 1
ATOM 832 N N . LEU A 1 121 ? -6.964 3.874 13.458 1.00 96.19 121 LEU A N 1
ATOM 833 C CA . LEU A 1 121 ? -7.697 4.942 12.771 1.00 96.19 121 LEU A CA 1
ATOM 834 C C . LEU A 1 121 ? -8.741 4.393 11.803 1.00 96.19 121 LEU A C 1
ATOM 836 O O . LEU A 1 121 ? -8.723 3.213 11.458 1.00 96.19 121 LEU A O 1
ATOM 840 N N . GLY A 1 122 ? -9.633 5.270 11.351 1.00 95.94 122 GLY A N 1
ATOM 841 C CA . GLY A 1 122 ? -10.699 4.916 10.417 1.00 95.94 122 GLY A CA 1
ATOM 842 C C . GLY A 1 122 ? -11.688 3.920 11.026 1.00 95.94 122 GLY A C 1
ATOM 843 O O . GLY A 1 122 ? -11.835 2.827 10.482 1.00 95.94 122 GLY A O 1
ATOM 844 N N . PRO A 1 123 ? -12.322 4.243 12.172 1.00 97.69 123 PRO A N 1
ATOM 845 C CA . PRO A 1 123 ? -13.339 3.380 12.750 1.00 97.69 123 PRO A CA 1
ATOM 846 C C . PRO A 1 123 ? -14.495 3.177 11.764 1.00 97.69 123 PRO A C 1
ATOM 848 O O . PRO A 1 123 ? -15.024 4.134 11.200 1.00 97.69 123 PRO A O 1
ATOM 851 N N . VAL A 1 124 ? -14.909 1.925 11.595 1.00 97.75 124 VAL A N 1
ATOM 852 C CA . VAL A 1 124 ? -16.097 1.534 10.833 1.00 97.75 124 VAL A CA 1
ATOM 853 C C . VAL A 1 124 ? -17.080 0.880 11.777 1.00 97.75 124 VAL A C 1
ATOM 855 O O . VAL A 1 124 ? -16.752 -0.107 12.439 1.00 97.75 124 VAL A O 1
ATOM 858 N N . GLY A 1 125 ? -18.278 1.450 11.838 1.00 97.38 125 GLY A N 1
ATOM 859 C CA . GLY A 1 125 ? -19.357 0.961 12.678 1.00 97.38 125 GLY A CA 1
ATOM 860 C C . GLY A 1 125 ? -20.447 0.240 11.895 1.00 97.38 125 GLY A C 1
ATOM 861 O O . GLY A 1 125 ? -20.618 0.456 10.696 1.00 97.38 125 GLY A O 1
ATOM 862 N N . GLY A 1 126 ? -21.215 -0.586 12.594 1.00 97.81 126 GLY A N 1
ATOM 863 C CA . GLY A 1 126 ? -22.403 -1.232 12.051 1.00 97.81 126 GLY A CA 1
ATOM 864 C C . GLY A 1 126 ? -23.312 -1.787 13.140 1.00 97.81 126 GLY A C 1
ATOM 865 O O . GLY A 1 126 ? -22.973 -1.773 14.326 1.00 97.81 126 GLY A O 1
ATOM 866 N N . THR A 1 127 ? -24.477 -2.267 12.719 1.00 98.50 127 THR A N 1
ATOM 867 C CA . THR A 1 127 ? -25.452 -2.943 13.581 1.00 98.50 127 THR A CA 1
ATOM 868 C C . THR A 1 127 ? -25.207 -4.449 13.553 1.00 98.50 127 THR A C 1
ATOM 870 O O . THR A 1 127 ? -24.842 -5.003 12.515 1.00 98.50 127 THR A O 1
ATOM 873 N N . ILE A 1 128 ? -25.401 -5.102 14.694 1.00 98.62 128 ILE A N 1
ATOM 874 C CA . ILE A 1 128 ? -25.423 -6.559 14.823 1.00 98.62 128 ILE A CA 1
ATOM 875 C C . ILE A 1 128 ? -26.885 -6.985 14.917 1.00 98.62 128 ILE A C 1
ATOM 877 O O . ILE A 1 128 ? -27.622 -6.446 15.747 1.00 98.62 128 ILE A O 1
ATOM 881 N N . THR A 1 129 ? -27.289 -7.941 14.086 1.00 98.50 129 THR A N 1
ATOM 882 C CA . THR A 1 129 ? -28.623 -8.546 14.127 1.00 98.50 129 THR A CA 1
ATOM 883 C C . THR A 1 129 ? -28.552 -9.986 14.616 1.00 98.50 129 THR A C 1
ATOM 885 O O . THR A 1 129 ? -27.588 -10.689 14.308 1.00 98.50 129 THR A O 1
ATOM 888 N N . ASP A 1 130 ? -29.557 -10.422 15.366 1.00 97.88 130 ASP A N 1
ATOM 889 C CA . ASP A 1 130 ? -29.714 -11.824 15.762 1.00 97.88 130 ASP A CA 1
ATOM 890 C C . ASP A 1 130 ? -30.231 -12.703 14.607 1.00 97.88 130 ASP A C 1
ATOM 892 O O . ASP A 1 130 ? -30.391 -12.256 13.466 1.00 97.88 130 ASP A O 1
ATOM 896 N N . SER A 1 131 ? -30.465 -13.982 14.897 1.00 97.31 131 SER A N 1
ATOM 897 C CA . SER A 1 131 ? -31.030 -14.951 13.950 1.00 97.31 131 SER A CA 1
ATOM 898 C C . SER A 1 131 ? -32.447 -14.617 13.455 1.00 97.31 131 SER A C 1
ATOM 900 O O . SER A 1 131 ? -32.818 -15.072 12.373 1.00 97.31 131 SER A O 1
ATOM 902 N N . ALA A 1 132 ? -33.213 -13.795 14.181 1.00 97.19 132 ALA A N 1
ATOM 903 C CA . ALA A 1 132 ? -34.521 -13.290 13.756 1.00 97.19 132 ALA A CA 1
ATOM 904 C C . ALA A 1 132 ? -34.421 -12.001 12.915 1.00 97.19 132 ALA A C 1
ATOM 906 O O . ALA A 1 132 ? -35.431 -11.499 12.421 1.00 97.19 132 ALA A O 1
ATOM 907 N N . GLY A 1 133 ? -33.212 -11.459 12.737 1.00 96.81 133 GLY A N 1
ATOM 908 C CA . GLY A 1 133 ? -32.970 -10.201 12.037 1.00 96.81 133 GLY A CA 1
ATOM 909 C C . GLY A 1 133 ? -33.211 -8.958 12.898 1.00 96.81 133 GLY A C 1
ATOM 910 O O . GLY A 1 133 ? -33.126 -7.842 12.381 1.00 96.81 133 GLY A O 1
ATOM 911 N N . ALA A 1 134 ? -33.480 -9.113 14.198 1.00 97.88 134 ALA A N 1
ATOM 912 C CA . ALA A 1 134 ? -33.678 -7.985 15.094 1.00 97.88 134 ALA A CA 1
ATOM 913 C C . ALA A 1 134 ? -32.325 -7.335 15.442 1.00 97.88 134 ALA A C 1
ATOM 915 O O . ALA A 1 134 ? -31.341 -8.042 15.674 1.00 97.88 134 ALA A O 1
ATOM 916 N N . PRO A 1 135 ? -32.226 -5.993 15.482 1.00 98.25 135 PRO A N 1
ATOM 917 C CA . PRO A 1 135 ? -31.001 -5.309 15.882 1.00 98.25 135 PRO A CA 1
ATOM 918 C C . PRO A 1 135 ? -30.766 -5.474 17.390 1.00 98.25 135 PRO A C 1
ATOM 920 O O . PRO A 1 135 ? -31.562 -5.014 18.203 1.00 98.25 135 PRO A O 1
ATOM 923 N N . VAL A 1 136 ? -29.648 -6.093 17.768 1.00 98.44 136 VAL A N 1
ATOM 924 C CA . VAL A 1 136 ? -29.348 -6.460 19.168 1.00 98.44 136 VAL A CA 1
ATOM 925 C C . VAL A 1 136 ? -28.112 -5.771 19.737 1.00 98.44 136 VAL A C 1
ATOM 927 O O . VAL A 1 136 ? -27.917 -5.757 20.948 1.00 98.44 136 VAL A O 1
ATOM 930 N N . GLY A 1 137 ? -27.290 -5.151 18.891 1.00 98.44 137 GLY A N 1
ATOM 931 C CA . GLY A 1 137 ? -26.134 -4.378 19.333 1.00 98.44 137 GLY A CA 1
ATOM 932 C C . GLY A 1 137 ? -25.441 -3.640 18.198 1.00 98.44 137 GLY A C 1
ATOM 933 O O . GLY A 1 137 ? -25.920 -3.594 17.063 1.00 98.44 137 GLY A O 1
ATOM 934 N N . ARG A 1 138 ? -24.291 -3.048 18.508 1.00 98.62 138 ARG A N 1
ATOM 935 C CA . ARG A 1 138 ? -23.452 -2.312 17.559 1.00 98.62 138 ARG A CA 1
ATOM 936 C C . ARG A 1 138 ? -22.016 -2.790 17.661 1.00 98.62 138 ARG A C 1
ATOM 938 O O . ARG A 1 138 ? -21.575 -3.265 18.704 1.00 98.62 138 ARG A O 1
ATOM 945 N N . PHE A 1 139 ? -21.271 -2.634 16.579 1.00 98.50 139 PHE A N 1
ATOM 946 C CA . PHE A 1 139 ? -19.822 -2.774 16.602 1.00 98.50 139 PHE A CA 1
ATOM 947 C C . PHE A 1 139 ? -19.165 -1.530 16.023 1.00 98.50 139 PHE A C 1
ATOM 949 O O . PHE A 1 139 ? -19.744 -0.870 15.163 1.00 98.50 139 PHE A O 1
ATOM 956 N N . THR A 1 140 ? -17.934 -1.278 16.452 1.00 98.50 140 THR A N 1
ATOM 957 C CA . THR A 1 140 ? -16.990 -0.352 15.824 1.00 98.50 140 THR A CA 1
ATOM 958 C C . THR A 1 140 ? -15.661 -1.075 15.698 1.00 98.50 140 THR A C 1
ATOM 960 O O . THR A 1 140 ? -15.151 -1.588 16.692 1.00 98.50 140 THR A O 1
ATOM 963 N N . LEU A 1 141 ? -15.080 -1.133 14.502 1.00 97.94 141 LEU A N 1
ATOM 964 C CA . LEU A 1 141 ? -13.803 -1.806 14.251 1.00 97.94 141 LEU A CA 1
ATOM 965 C C . LEU A 1 141 ? -12.828 -0.931 13.465 1.00 97.94 141 LEU A C 1
ATOM 967 O O . LEU A 1 141 ? -13.233 0.016 12.803 1.00 97.94 141 LEU A O 1
ATOM 971 N N . SER A 1 142 ? -11.547 -1.278 13.501 1.00 97.69 142 SER A N 1
ATOM 972 C CA . SER A 1 142 ? -10.531 -0.764 12.584 1.00 97.69 142 SER A CA 1
ATOM 973 C C . SER A 1 142 ? -9.600 -1.892 12.145 1.00 97.69 142 SER A C 1
ATOM 975 O O . SER A 1 142 ? -9.280 -2.798 12.918 1.00 97.69 142 SER A O 1
ATOM 977 N N . THR A 1 143 ? -9.165 -1.829 10.888 1.00 96.44 143 THR A N 1
ATOM 978 C CA . THR A 1 143 ? -8.200 -2.762 10.288 1.00 96.44 143 THR A CA 1
ATOM 979 C C . THR A 1 143 ? -6.797 -2.176 10.162 1.00 96.44 143 THR A C 1
ATOM 981 O O . THR A 1 143 ? -5.943 -2.780 9.520 1.00 96.44 143 THR A O 1
ATOM 984 N N . SER A 1 144 ? -6.572 -0.973 10.694 1.00 96.44 144 SER A N 1
ATOM 985 C CA . SER A 1 144 ? -5.357 -0.204 10.434 1.00 96.44 144 SER A CA 1
ATOM 986 C C . SER A 1 144 ? -4.865 0.479 11.702 1.00 96.44 144 SER A C 1
ATOM 988 O O . SER A 1 144 ? -5.564 1.309 12.288 1.00 96.44 144 SER A O 1
ATOM 990 N N . THR A 1 145 ? -3.631 0.173 12.095 1.00 97.25 145 THR A N 1
ATOM 991 C CA . THR A 1 145 ? -2.944 0.888 13.173 1.00 97.25 145 THR A CA 1
ATOM 992 C C . THR A 1 145 ? -2.440 2.251 12.696 1.00 97.25 145 THR A C 1
ATOM 994 O O . THR A 1 145 ? -2.214 2.465 11.500 1.00 97.25 145 THR A O 1
ATOM 997 N N . VAL A 1 146 ? -2.241 3.181 13.633 1.00 97.12 146 VAL A N 1
ATOM 998 C CA . VAL A 1 146 ? -1.612 4.482 13.336 1.00 97.12 146 VAL A CA 1
ATOM 999 C C . VAL A 1 146 ? -0.185 4.312 12.812 1.00 97.12 146 VAL A C 1
ATOM 1001 O O . VAL A 1 146 ? 0.150 4.924 11.801 1.00 97.12 146 VAL A O 1
ATOM 1004 N N . ASP A 1 147 ? 0.608 3.402 13.386 1.00 96.94 147 ASP A N 1
ATOM 1005 C CA . ASP A 1 147 ? 1.974 3.111 12.925 1.00 96.94 147 ASP A CA 1
ATOM 1006 C C . ASP A 1 147 ? 1.995 2.513 11.518 1.00 96.94 147 ASP A C 1
ATOM 1008 O O . ASP A 1 147 ? 2.839 2.867 10.692 1.00 96.94 147 ASP A O 1
ATOM 1012 N N . GLY A 1 148 ? 1.043 1.623 11.220 1.00 96.06 148 GLY A N 1
ATOM 1013 C CA . GLY A 1 148 ? 0.905 1.007 9.905 1.00 96.06 148 GLY A CA 1
ATOM 1014 C C . GLY A 1 148 ? 0.577 2.039 8.830 1.00 96.06 148 GLY A C 1
ATOM 1015 O O . GLY A 1 148 ? 1.171 2.019 7.751 1.00 96.06 148 GLY A O 1
ATOM 1016 N N . VAL A 1 149 ? -0.317 2.985 9.131 1.00 97.25 149 VAL A N 1
ATOM 1017 C CA . VAL A 1 149 ? -0.646 4.081 8.209 1.00 97.25 149 VAL A CA 1
ATOM 1018 C C . VAL A 1 149 ? 0.494 5.084 8.091 1.00 97.25 149 VAL A C 1
ATOM 1020 O O . VAL A 1 149 ? 0.821 5.451 6.965 1.00 97.25 149 VAL A O 1
ATOM 1023 N N . ALA A 1 150 ? 1.144 5.477 9.190 1.00 97.69 150 ALA A N 1
ATOM 1024 C CA . ALA A 1 150 ? 2.314 6.354 9.148 1.00 97.69 150 ALA A CA 1
ATOM 1025 C C . ALA A 1 150 ? 3.432 5.747 8.286 1.00 97.69 150 ALA A C 1
ATOM 1027 O O . ALA A 1 150 ? 3.916 6.387 7.353 1.00 97.69 150 ALA A O 1
ATOM 1028 N N . SER A 1 151 ? 3.760 4.474 8.521 1.00 96.00 151 SER A N 1
ATOM 1029 C CA . SER A 1 151 ? 4.770 3.732 7.759 1.00 96.00 151 SER A CA 1
ATOM 1030 C C . SER A 1 151 ? 4.407 3.612 6.280 1.00 96.00 151 SER A C 1
ATOM 1032 O O . SER A 1 151 ? 5.264 3.795 5.413 1.00 96.00 151 SER A O 1
ATOM 1034 N N . LEU A 1 152 ? 3.137 3.333 5.965 1.00 96.00 152 LEU A N 1
ATOM 1035 C CA . LEU A 1 152 ? 2.674 3.245 4.583 1.00 96.00 152 LEU A CA 1
ATOM 1036 C C . LEU A 1 152 ? 2.760 4.605 3.885 1.00 96.00 152 LEU A C 1
ATOM 1038 O O . LEU A 1 152 ? 3.370 4.693 2.822 1.00 96.00 152 LEU A O 1
ATOM 1042 N N . VAL A 1 153 ? 2.222 5.670 4.484 1.00 97.44 153 VAL A N 1
ATOM 1043 C CA . VAL A 1 153 ? 2.302 7.028 3.923 1.00 97.44 153 VAL A CA 1
ATOM 1044 C C . VAL A 1 153 ? 3.759 7.434 3.712 1.00 97.44 153 VAL A C 1
ATOM 1046 O O . VAL A 1 153 ? 4.095 7.893 2.619 1.00 97.44 153 VAL A O 1
ATOM 1049 N N . HIS A 1 154 ? 4.639 7.187 4.683 1.00 96.06 154 HIS A N 1
ATOM 1050 C CA . HIS A 1 154 ? 6.072 7.441 4.552 1.00 96.06 154 HIS A CA 1
ATOM 1051 C C . HIS A 1 154 ? 6.688 6.663 3.383 1.00 96.06 154 HIS A C 1
ATOM 1053 O O . HIS A 1 154 ? 7.342 7.248 2.523 1.00 96.06 154 HIS A O 1
ATOM 1059 N N . SER A 1 155 ? 6.422 5.358 3.280 1.00 94.00 155 SER A N 1
ATOM 1060 C CA . SER A 1 155 ? 6.978 4.522 2.208 1.00 94.00 155 SER A CA 1
ATOM 1061 C C . SER A 1 155 ? 6.554 4.971 0.800 1.00 94.00 155 SER A C 1
ATOM 1063 O O . SER A 1 155 ? 7.342 4.886 -0.145 1.00 94.00 155 SER A O 1
ATOM 1065 N N . LEU A 1 156 ? 5.329 5.491 0.659 1.00 95.06 156 LEU A N 1
ATOM 1066 C CA . LEU A 1 156 ? 4.774 5.966 -0.609 1.00 95.06 156 LEU A CA 1
ATOM 1067 C C . LEU A 1 156 ? 5.275 7.372 -0.962 1.00 95.06 156 LEU A C 1
ATOM 1069 O O . LEU A 1 156 ? 5.735 7.626 -2.078 1.00 95.06 156 LEU A O 1
ATOM 1073 N N . THR A 1 157 ? 5.182 8.298 -0.011 1.00 94.94 157 THR A N 1
ATOM 1074 C CA . THR A 1 157 ? 5.415 9.734 -0.234 1.00 94.94 157 THR A CA 1
ATOM 1075 C C . THR A 1 157 ? 6.863 10.151 -0.008 1.00 94.94 157 THR A C 1
ATOM 1077 O O . THR A 1 157 ? 7.288 11.182 -0.523 1.00 94.94 157 THR A O 1
ATOM 1080 N N . GLY A 1 158 ? 7.634 9.362 0.742 1.00 93.38 158 GLY A N 1
ATOM 1081 C CA . GLY A 1 158 ? 8.949 9.735 1.263 1.00 93.38 158 GLY A CA 1
ATOM 1082 C C . GLY A 1 158 ? 8.912 10.842 2.321 1.00 93.38 158 GLY A C 1
ATOM 1083 O O . GLY A 1 158 ? 9.963 11.177 2.859 1.00 93.38 158 GLY A O 1
ATOM 1084 N N . ALA A 1 159 ? 7.740 11.413 2.612 1.00 94.44 159 ALA A N 1
ATOM 1085 C CA . ALA A 1 159 ? 7.580 12.407 3.657 1.00 94.44 159 ALA A CA 1
ATOM 1086 C C . ALA A 1 159 ? 7.694 11.737 5.023 1.00 94.44 159 ALA A C 1
ATOM 1088 O O . ALA A 1 159 ? 7.322 10.575 5.203 1.00 94.44 159 ALA A O 1
ATOM 1089 N N . GLN A 1 160 ? 8.187 12.485 5.995 1.00 95.38 160 GLN A N 1
ATOM 1090 C CA . GLN A 1 160 ? 8.068 12.094 7.384 1.00 95.38 160 GLN A CA 1
ATOM 1091 C C . GLN A 1 160 ? 6.618 12.298 7.832 1.00 95.38 160 GLN A C 1
ATOM 1093 O O . GLN A 1 160 ? 5.951 13.221 7.367 1.00 95.38 160 GLN A O 1
ATOM 1098 N N . VAL A 1 161 ? 6.097 11.418 8.680 1.00 96.94 161 VAL A N 1
ATOM 1099 C CA . VAL A 1 161 ? 4.683 11.414 9.064 1.00 96.94 161 VAL A CA 1
ATOM 1100 C C . VAL A 1 161 ? 4.579 11.506 10.569 1.00 96.94 161 VAL A C 1
ATOM 1102 O O . VAL A 1 161 ? 5.192 10.709 11.268 1.00 96.94 161 VAL A O 1
ATOM 1105 N N . VAL A 1 162 ? 3.770 12.447 11.047 1.00 96.81 162 VAL A N 1
ATOM 1106 C CA . VAL A 1 162 ? 3.402 12.579 12.459 1.00 96.81 162 VAL A CA 1
ATOM 1107 C C . VAL A 1 162 ? 1.889 12.468 12.563 1.00 96.81 162 VAL A C 1
ATOM 1109 O O . VAL A 1 162 ? 1.154 13.142 11.837 1.00 96.81 162 VAL A O 1
ATOM 1112 N N . ILE A 1 163 ? 1.413 11.604 13.453 1.00 97.38 163 ILE A N 1
ATOM 1113 C CA . ILE A 1 163 ? -0.008 11.380 13.702 1.00 97.38 163 ILE A CA 1
ATOM 1114 C C . ILE A 1 163 ? -0.324 11.806 15.130 1.00 97.38 163 ILE A C 1
ATOM 1116 O O . ILE A 1 163 ? 0.223 11.249 16.077 1.00 97.38 163 ILE A O 1
ATOM 1120 N N . VAL A 1 164 ? -1.234 12.765 15.292 1.00 96.00 164 VAL A N 1
ATOM 1121 C CA . VAL A 1 164 ? -1.627 13.328 16.594 1.00 96.00 164 VAL A CA 1
ATOM 1122 C C . VAL A 1 164 ? -3.120 13.120 16.819 1.00 96.00 164 VAL A C 1
ATOM 1124 O O . VAL A 1 164 ? -3.924 13.355 15.918 1.00 96.00 164 VAL A O 1
ATOM 1127 N N . GLY A 1 165 ? -3.515 12.720 18.027 1.00 94.62 165 GLY A N 1
ATOM 1128 C CA . GLY A 1 165 ? -4.919 12.588 18.423 1.00 94.62 165 GLY A CA 1
ATOM 1129 C C . GLY A 1 165 ? -5.090 12.752 19.929 1.00 94.62 165 GLY A C 1
ATOM 1130 O O . GLY A 1 165 ? -4.273 12.263 20.705 1.00 94.62 165 GLY A O 1
ATOM 1131 N N . GLY A 1 166 ? -6.127 13.479 20.355 1.00 90.88 166 GLY A N 1
ATOM 1132 C CA . GLY A 1 166 ? -6.333 13.804 21.775 1.00 90.88 166 GLY A CA 1
ATOM 1133 C C . GLY A 1 166 ? -5.179 14.602 22.400 1.00 90.88 166 GLY A C 1
ATOM 1134 O O . GLY A 1 166 ? -4.840 14.377 23.554 1.00 90.88 166 GLY A O 1
ATOM 1135 N N . GLY A 1 167 ? -4.522 15.470 21.620 1.00 89.31 167 GLY A N 1
ATOM 1136 C CA . GLY A 1 167 ? -3.406 16.307 22.083 1.00 89.31 167 GLY A CA 1
ATOM 1137 C C . GLY A 1 167 ? -2.053 15.598 22.230 1.00 89.31 167 GLY A C 1
ATOM 1138 O O . GLY A 1 167 ? -1.079 16.249 22.587 1.00 89.31 167 GLY A O 1
ATOM 1139 N N . ARG A 1 168 ? -1.964 14.297 21.925 1.00 92.38 168 ARG A N 1
ATOM 1140 C CA . ARG A 1 168 ? -0.727 13.503 22.010 1.00 92.38 168 ARG A CA 1
ATOM 1141 C C . ARG A 1 168 ? -0.315 12.929 20.660 1.00 92.38 168 ARG A C 1
ATOM 1143 O O . ARG A 1 168 ? -1.169 12.634 19.819 1.00 92.38 168 ARG A O 1
ATOM 1150 N N . GLU A 1 169 ? 0.986 12.744 20.473 1.00 94.25 169 GLU A N 1
ATOM 1151 C CA . GLU A 1 169 ? 1.517 11.952 19.365 1.00 94.25 169 GLU A CA 1
ATOM 1152 C C . GLU A 1 169 ? 1.101 10.483 19.542 1.00 94.25 169 GLU A C 1
ATOM 1154 O O . GLU A 1 169 ? 1.178 9.923 20.635 1.00 94.25 169 GLU A O 1
ATOM 1159 N N . LEU A 1 170 ? 0.594 9.886 18.466 1.00 94.94 170 LEU A N 1
ATOM 1160 C CA . LEU A 1 170 ? 0.161 8.492 18.407 1.00 94.94 170 LEU A CA 1
ATOM 1161 C C . LEU A 1 170 ? 1.105 7.632 17.563 1.00 94.94 170 LEU A C 1
ATOM 1163 O O . LEU A 1 170 ? 1.197 6.438 17.817 1.00 94.94 170 LEU A O 1
ATOM 1167 N N . ALA A 1 171 ? 1.746 8.225 16.552 1.00 95.94 171 ALA A N 1
ATOM 1168 C CA . ALA A 1 171 ? 2.755 7.591 15.709 1.00 95.94 171 ALA A CA 1
ATOM 1169 C C . ALA A 1 171 ? 3.638 8.655 15.050 1.00 95.94 171 ALA A C 1
ATOM 1171 O O . ALA A 1 171 ? 3.149 9.732 14.691 1.00 95.94 171 ALA A O 1
ATOM 1172 N N . THR A 1 172 ? 4.903 8.319 14.813 1.00 95.75 172 THR A N 1
ATOM 1173 C CA . THR A 1 172 ? 5.835 9.161 14.061 1.00 95.75 172 THR A CA 1
ATOM 1174 C C . THR A 1 172 ? 6.821 8.319 13.260 1.00 95.75 172 THR A C 1
ATOM 1176 O O . THR A 1 172 ? 7.195 7.222 13.671 1.00 95.75 172 THR A O 1
ATOM 1179 N N . THR A 1 173 ? 7.247 8.819 12.101 1.00 94.88 173 THR A N 1
ATOM 1180 C CA . THR A 1 173 ? 8.410 8.273 11.378 1.00 94.88 173 THR A CA 1
ATOM 1181 C C . THR A 1 173 ? 9.678 9.105 11.589 1.00 94.88 173 THR A C 1
ATOM 1183 O O . THR A 1 173 ? 10.759 8.684 11.171 1.00 94.88 173 THR A O 1
ATOM 1186 N N . LEU A 1 174 ? 9.566 10.262 12.254 1.00 90.94 174 LEU A N 1
ATOM 1187 C CA . LEU A 1 174 ? 10.708 11.091 12.640 1.00 90.94 174 LEU A CA 1
ATOM 1188 C C . LEU A 1 174 ? 11.464 10.456 13.799 1.00 90.94 174 LEU A C 1
ATOM 1190 O O . LEU A 1 174 ? 10.871 9.902 14.721 1.00 90.94 174 LEU A O 1
ATOM 1194 N N . HIS A 1 175 ? 12.784 10.583 13.752 1.00 88.25 175 HIS A N 1
ATOM 1195 C CA . HIS A 1 175 ? 13.675 10.163 14.821 1.00 88.25 175 HIS A CA 1
ATOM 1196 C C . HIS A 1 175 ? 14.687 11.297 15.051 1.00 88.25 175 HIS A C 1
ATOM 1198 O O . HIS A 1 175 ? 15.465 11.558 14.136 1.00 88.25 175 HIS A O 1
ATOM 1204 N N . PRO A 1 176 ? 14.692 11.973 16.218 1.00 84.69 176 PRO A N 1
ATOM 1205 C CA . PRO A 1 176 ? 13.793 11.784 17.363 1.00 84.69 176 PRO A CA 1
ATOM 1206 C C . PRO A 1 176 ? 12.345 12.259 17.091 1.00 84.69 176 PRO A C 1
ATOM 1208 O O . PRO A 1 176 ? 12.115 13.004 16.134 1.00 84.69 176 PRO A O 1
ATOM 1211 N N . PRO A 1 177 ? 11.369 11.852 17.928 1.00 80.06 177 PRO A N 1
ATOM 1212 C CA . PRO A 1 177 ? 10.006 12.384 17.884 1.00 80.06 177 PRO A CA 1
ATOM 1213 C C . PRO A 1 177 ? 9.993 13.909 18.030 1.00 80.06 177 PRO A C 1
ATOM 1215 O O . PRO A 1 177 ? 10.825 14.475 18.744 1.00 80.06 177 PRO A O 1
ATOM 1218 N N . THR A 1 178 ? 9.044 14.582 17.382 1.00 77.06 178 THR A N 1
ATOM 1219 C CA . THR A 1 178 ? 8.905 16.043 17.448 1.00 77.06 178 THR A CA 1
ATOM 1220 C C . THR A 1 178 ? 7.616 16.460 18.147 1.00 77.06 178 THR A C 1
ATOM 1222 O O . THR A 1 178 ? 6.667 15.692 18.279 1.00 77.06 178 THR A O 1
ATOM 1225 N N . VAL A 1 179 ? 7.562 17.713 18.609 1.00 73.88 179 VAL A N 1
ATOM 1226 C CA . VAL A 1 179 ? 6.300 18.320 19.056 1.00 73.88 179 VAL A CA 1
ATOM 1227 C C . VAL A 1 179 ? 5.348 18.420 17.860 1.00 73.88 179 VAL A C 1
ATOM 1229 O O . VAL A 1 179 ? 5.789 18.635 16.730 1.00 73.88 179 VAL A O 1
ATOM 1232 N N . ALA A 1 180 ? 4.043 18.272 18.118 1.00 84.31 180 ALA A N 1
ATOM 1233 C CA . ALA A 1 180 ? 2.994 18.281 17.104 1.00 84.31 180 ALA A CA 1
ATOM 1234 C C . ALA A 1 180 ? 3.196 19.422 16.082 1.00 84.31 180 ALA A C 1
ATOM 1236 O O . ALA A 1 180 ? 3.098 20.595 16.455 1.00 84.31 180 ALA A O 1
ATOM 1237 N N . PRO A 1 181 ? 3.447 19.107 14.797 1.00 90.25 181 PRO A N 1
ATOM 1238 C CA . PRO A 1 181 ? 3.721 20.121 13.786 1.00 90.25 181 PRO A CA 1
ATOM 1239 C C . PRO A 1 181 ? 2.481 20.998 13.543 1.00 90.25 181 PRO A C 1
ATOM 1241 O O . PRO A 1 181 ? 1.351 20.560 13.825 1.00 90.25 181 PRO A O 1
ATOM 1244 N N . PRO A 1 182 ? 2.656 22.219 12.996 1.00 91.44 182 PRO A N 1
ATOM 1245 C CA . PRO A 1 182 ? 1.533 23.072 12.619 1.00 91.44 182 PRO A CA 1
ATOM 1246 C C . PRO A 1 182 ? 0.649 22.390 11.563 1.00 91.44 182 PRO A C 1
ATOM 1248 O O . PRO A 1 182 ? 1.041 21.414 10.926 1.00 91.44 182 PRO A O 1
ATOM 1251 N N . ALA A 1 183 ? -0.570 22.892 11.351 1.00 88.94 183 ALA A N 1
ATOM 1252 C CA . ALA A 1 183 ? -1.455 22.326 10.328 1.00 88.94 183 ALA A CA 1
ATOM 1253 C C . ALA A 1 183 ? -0.865 22.466 8.908 1.00 88.94 183 ALA A C 1
ATOM 1255 O O . ALA A 1 183 ? -0.987 21.554 8.086 1.00 88.94 183 ALA A O 1
ATOM 1256 N N . SER A 1 184 ? -0.185 23.581 8.649 1.00 90.38 184 SER A N 1
ATOM 1257 C CA . SER A 1 184 ? 0.496 23.910 7.398 1.00 90.38 184 SER A CA 1
ATOM 1258 C C . SER A 1 184 ? 1.662 24.862 7.665 1.00 90.38 184 SER A C 1
ATOM 1260 O O . SER A 1 184 ? 1.714 25.483 8.726 1.00 90.38 184 SER A O 1
ATOM 1262 N N . GLY A 1 185 ? 2.558 25.021 6.692 1.00 89.50 185 GLY A N 1
ATOM 1263 C CA . GLY A 1 185 ? 3.685 25.956 6.766 1.00 89.50 185 GLY A CA 1
ATOM 1264 C C . GLY A 1 185 ? 5.015 25.219 6.771 1.00 89.50 185 GLY A C 1
ATOM 1265 O O . GLY A 1 185 ? 5.159 24.218 6.070 1.00 89.50 185 GLY A O 1
ATOM 1266 N N . THR A 1 186 ? 5.982 25.698 7.547 1.00 90.44 186 THR A N 1
ATOM 1267 C CA . THR A 1 186 ? 7.292 25.059 7.688 1.00 90.44 186 THR A CA 1
ATOM 1268 C C . THR A 1 186 ? 7.587 24.692 9.137 1.00 90.44 186 THR A C 1
ATOM 1270 O O . THR A 1 186 ? 7.063 25.297 10.070 1.00 90.44 186 THR A O 1
ATOM 1273 N N . VAL A 1 187 ? 8.415 23.669 9.331 1.00 91.56 187 VAL A N 1
ATOM 1274 C CA . VAL A 1 187 ? 8.935 23.276 10.645 1.00 91.56 187 VAL A CA 1
ATOM 1275 C C . VAL A 1 187 ? 10.386 22.842 10.502 1.00 91.56 187 VAL A C 1
ATOM 1277 O O . VAL A 1 187 ? 10.741 22.184 9.526 1.00 91.56 187 VAL A O 1
ATOM 1280 N N . SER A 1 188 ? 11.220 23.194 11.474 1.00 89.94 188 SER A N 1
ATOM 1281 C CA . SER A 1 188 ? 12.596 22.707 11.552 1.00 89.94 188 SER A CA 1
ATOM 1282 C C . SER A 1 188 ? 12.665 21.512 12.496 1.00 89.94 188 SER A C 1
ATOM 1284 O O . SER A 1 188 ? 12.204 21.596 13.633 1.00 89.94 188 SER A O 1
ATOM 1286 N N . ALA A 1 189 ? 13.234 20.403 12.034 1.00 87.38 189 ALA A N 1
ATOM 1287 C CA . ALA A 1 189 ? 13.464 19.204 12.833 1.00 87.38 189 ALA A CA 1
ATOM 1288 C C . ALA A 1 189 ? 14.791 18.561 12.418 1.00 87.38 189 ALA A C 1
ATOM 1290 O O . ALA A 1 189 ? 15.076 18.465 11.228 1.00 87.38 189 ALA A O 1
ATOM 1291 N N . ASP A 1 190 ? 15.605 18.142 13.389 1.00 84.81 190 ASP A N 1
ATOM 1292 C CA . ASP A 1 190 ? 16.906 17.498 13.137 1.00 84.81 190 ASP A CA 1
ATOM 1293 C C . ASP A 1 190 ? 17.801 18.282 12.145 1.00 84.81 190 ASP A C 1
ATOM 1295 O O . ASP A 1 190 ? 18.333 17.752 11.175 1.00 84.81 190 ASP A O 1
ATOM 1299 N N . GLY A 1 191 ? 17.871 19.609 12.315 1.00 86.25 191 GLY A N 1
ATOM 1300 C CA . GLY A 1 191 ? 18.656 20.496 11.444 1.00 86.25 191 GLY A CA 1
ATOM 1301 C C . GLY A 1 191 ? 18.109 20.693 10.021 1.00 86.25 191 GLY A C 1
ATOM 1302 O O . GLY A 1 191 ? 18.691 21.460 9.256 1.00 86.25 191 GLY A O 1
ATOM 1303 N N . ALA A 1 192 ? 16.986 20.067 9.658 1.00 88.56 192 ALA A N 1
ATOM 1304 C CA . ALA A 1 192 ? 16.348 20.203 8.352 1.00 88.56 192 ALA A CA 1
ATOM 1305 C C . ALA A 1 192 ? 15.038 21.001 8.435 1.00 88.56 192 ALA A C 1
ATOM 1307 O O . ALA A 1 192 ? 14.260 20.858 9.377 1.00 88.56 192 ALA A O 1
ATOM 1308 N N . THR A 1 193 ? 14.771 21.831 7.421 1.00 89.81 193 THR A N 1
ATOM 1309 C CA . THR A 1 193 ? 13.479 22.518 7.263 1.00 89.81 193 THR A CA 1
ATOM 1310 C C . THR A 1 193 ? 12.543 21.677 6.402 1.00 89.81 193 THR A C 1
ATOM 1312 O O . THR A 1 193 ? 12.880 21.293 5.279 1.00 89.81 193 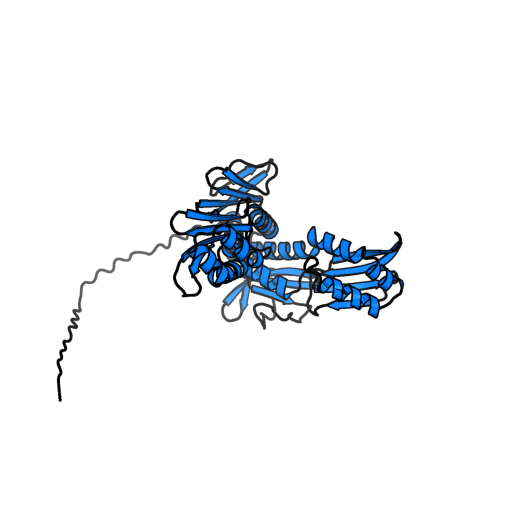THR A O 1
ATOM 1315 N N . TYR A 1 194 ? 11.344 21.434 6.915 1.00 91.62 194 TYR A N 1
ATOM 1316 C CA . TYR A 1 194 ? 10.285 20.690 6.252 1.00 91.62 194 TYR A CA 1
ATOM 1317 C C . TYR A 1 194 ? 9.126 21.612 5.898 1.00 91.62 194 TYR A C 1
ATOM 1319 O O . TYR A 1 194 ? 8.747 22.471 6.688 1.00 91.62 194 TYR A O 1
ATOM 1327 N N . SER A 1 195 ? 8.518 21.384 4.737 1.00 91.94 195 SER A N 1
ATOM 1328 C CA . SER A 1 195 ? 7.173 21.867 4.430 1.00 91.94 195 SER A CA 1
ATOM 1329 C C . SER A 1 195 ? 6.145 20.913 5.032 1.00 91.94 195 SER A C 1
ATOM 1331 O O . SER A 1 195 ? 6.250 19.694 4.871 1.00 91.94 195 SER A O 1
ATOM 1333 N N . VAL A 1 196 ? 5.147 21.469 5.711 1.00 93.75 196 VAL A N 1
ATOM 1334 C CA . VAL A 1 196 ? 4.103 20.725 6.408 1.00 93.75 196 VAL A CA 1
ATOM 1335 C C . VAL A 1 196 ? 2.796 20.805 5.633 1.00 93.75 196 VAL A C 1
ATOM 1337 O O . VAL A 1 196 ? 2.299 21.894 5.341 1.00 93.75 196 VAL A O 1
ATOM 1340 N N . ALA A 1 197 ? 2.211 19.644 5.355 1.00 94.50 197 ALA A N 1
ATOM 1341 C CA . ALA A 1 197 ? 0.843 19.516 4.872 1.00 94.50 197 ALA A CA 1
ATOM 1342 C C . ALA A 1 197 ? 0.091 18.522 5.759 1.00 94.50 197 ALA A C 1
ATOM 1344 O O . ALA A 1 197 ? 0.549 17.397 5.947 1.00 94.50 197 ALA A O 1
ATOM 1345 N N . SER A 1 198 ? -1.062 18.916 6.298 1.00 96.62 198 SER A N 1
ATOM 1346 C CA . SER A 1 198 ? -1.845 18.057 7.190 1.00 96.62 198 SER A CA 1
ATOM 1347 C C . SER A 1 198 ? -3.230 17.740 6.640 1.00 96.62 198 SER A C 1
ATOM 1349 O O . SER A 1 198 ? -3.802 18.506 5.865 1.00 96.62 198 SER A O 1
ATOM 1351 N N . LEU A 1 199 ? -3.788 16.618 7.084 1.00 97.31 199 LEU A N 1
ATOM 1352 C CA . LEU A 1 199 ? -5.174 16.226 6.845 1.00 97.31 199 LEU A CA 1
ATOM 1353 C C . LEU A 1 199 ? -5.829 15.725 8.136 1.00 97.31 199 LEU A C 1
ATOM 1355 O O . LEU A 1 199 ? -5.157 15.210 9.035 1.00 97.31 199 LEU A O 1
ATOM 1359 N N . ALA A 1 200 ? -7.146 15.886 8.219 1.00 97.38 200 ALA A N 1
ATOM 1360 C CA . ALA A 1 200 ? -7.951 15.359 9.312 1.00 97.38 200 ALA A CA 1
ATOM 1361 C C . ALA A 1 200 ? -8.347 13.900 9.043 1.00 97.38 200 ALA A C 1
ATOM 1363 O O . ALA A 1 200 ? -8.625 13.520 7.905 1.00 97.38 200 ALA A O 1
ATOM 1364 N N . ALA A 1 201 ? -8.404 13.094 10.097 1.00 97.25 201 ALA A N 1
ATOM 1365 C CA . ALA A 1 201 ? -8.960 11.745 10.082 1.00 97.25 201 ALA A CA 1
ATOM 1366 C C . ALA A 1 201 ? -9.615 11.431 11.443 1.00 97.25 201 ALA A C 1
ATOM 1368 O O . ALA A 1 201 ? -9.635 12.272 12.343 1.00 97.25 201 ALA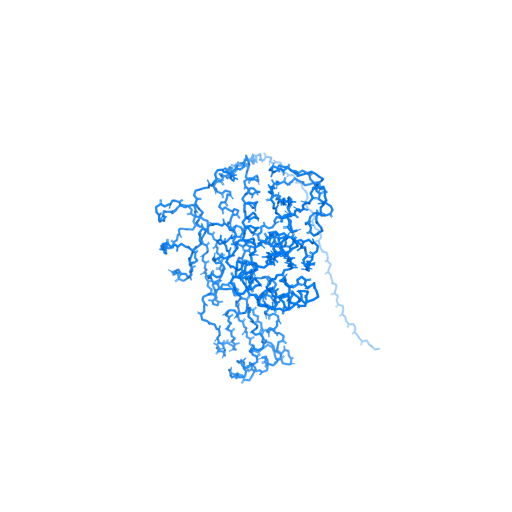 A O 1
ATOM 1369 N N . THR A 1 202 ? -10.177 10.230 11.600 1.00 97.75 202 THR A N 1
ATOM 1370 C CA . THR A 1 202 ? -10.887 9.819 12.827 1.00 97.75 202 THR A CA 1
ATOM 1371 C C . THR A 1 202 ? -10.134 8.723 13.577 1.00 97.75 202 THR A C 1
ATOM 1373 O O . THR A 1 202 ? -9.805 7.681 13.000 1.00 97.75 202 THR A O 1
ATOM 1376 N N . ALA A 1 203 ? -9.816 8.974 14.847 1.00 97.38 203 ALA A N 1
ATOM 1377 C CA . ALA A 1 203 ? -9.179 8.002 15.725 1.00 97.38 203 ALA A CA 1
ATOM 1378 C C . ALA A 1 203 ? -10.181 6.910 16.117 1.00 97.38 203 ALA A C 1
ATOM 1380 O O . ALA A 1 203 ? -11.383 7.154 16.212 1.00 97.38 203 ALA A O 1
ATOM 1381 N N . PHE A 1 204 ? -9.693 5.698 16.359 1.00 96.88 204 PHE A N 1
ATOM 1382 C CA . PHE A 1 204 ? -10.505 4.647 16.958 1.00 96.88 204 PHE A CA 1
ATOM 1383 C C . PHE A 1 204 ? -10.644 4.862 18.482 1.00 96.88 204 PHE A C 1
ATOM 1385 O O . PHE A 1 204 ? -9.638 5.156 19.130 1.00 96.88 204 PHE A O 1
ATOM 1392 N N . PRO A 1 205 ? -11.826 4.627 19.090 1.00 95.19 205 PRO A N 1
ATOM 1393 C CA . PRO A 1 205 ? -13.093 4.260 18.444 1.00 95.19 205 PRO A CA 1
ATOM 1394 C C . PRO A 1 205 ? -13.840 5.464 17.853 1.00 95.19 205 PRO A C 1
ATOM 1396 O O . PRO A 1 205 ? -14.681 5.280 16.978 1.00 95.19 205 PRO A O 1
ATOM 1399 N N . ALA A 1 206 ? -13.526 6.673 18.320 1.00 94.38 206 ALA A N 1
ATOM 1400 C CA . ALA A 1 206 ? -14.030 7.943 17.816 1.00 94.38 206 ALA A CA 1
ATOM 1401 C C . ALA A 1 206 ? -13.047 9.075 18.170 1.00 94.38 206 ALA A C 1
ATOM 1403 O O . ALA A 1 206 ? -12.136 8.895 18.981 1.00 94.38 206 ALA A O 1
ATOM 1404 N N . GLY A 1 207 ? -13.276 10.257 17.599 1.00 95.94 207 GLY A N 1
ATOM 1405 C CA . GLY A 1 207 ? -12.540 11.482 17.917 1.00 95.94 207 GLY A CA 1
ATOM 1406 C C . GLY A 1 207 ? -11.614 11.956 16.793 1.00 95.94 207 GLY A C 1
ATOM 1407 O O . GLY A 1 207 ? -11.275 11.185 15.890 1.00 95.94 207 GLY A O 1
ATOM 1408 N N . PRO A 1 208 ? -11.223 13.240 16.810 1.00 96.81 208 PRO A N 1
ATOM 1409 C CA . PRO A 1 208 ? -10.398 13.820 15.764 1.00 96.81 208 PRO A CA 1
ATOM 1410 C C . PRO A 1 208 ? -8.944 13.354 15.872 1.00 96.81 208 PRO A C 1
ATOM 1412 O O . PRO A 1 208 ? -8.374 13.248 16.960 1.00 96.81 208 PRO A O 1
ATOM 1415 N N . LEU A 1 209 ? -8.330 13.136 14.715 1.00 96.12 209 LEU A N 1
ATOM 1416 C CA . LEU A 1 209 ? -6.901 12.910 14.562 1.00 96.12 209 LEU A CA 1
ATOM 1417 C C . LEU A 1 209 ? -6.370 13.790 13.419 1.00 96.12 209 LEU A C 1
ATOM 1419 O O . LEU A 1 209 ? -7.095 14.099 12.470 1.00 96.12 209 LEU A O 1
ATOM 1423 N N . ARG A 1 210 ? -5.098 14.173 13.491 1.00 97.19 210 ARG A N 1
ATOM 1424 C CA . ARG A 1 210 ? -4.385 14.880 12.424 1.00 97.19 210 ARG A CA 1
ATOM 1425 C C . ARG A 1 210 ? -3.216 14.035 11.941 1.00 97.19 210 ARG A C 1
ATOM 1427 O O . ARG A 1 210 ? -2.418 13.581 12.755 1.00 97.19 210 ARG A O 1
ATOM 1434 N N . ILE A 1 211 ? -3.117 13.854 10.628 1.00 97.69 211 ILE A N 1
ATOM 1435 C CA . ILE A 1 211 ? -1.947 13.270 9.966 1.00 97.69 211 ILE A CA 1
ATOM 1436 C C . ILE A 1 211 ? -1.197 14.419 9.302 1.00 97.69 211 ILE A C 1
ATOM 1438 O O . ILE A 1 211 ? -1.746 15.077 8.418 1.00 97.69 211 ILE A O 1
ATOM 1442 N N . SER A 1 212 ? 0.034 14.664 9.731 1.00 97.44 212 SER A N 1
ATOM 1443 C CA . SER A 1 212 ? 0.909 15.707 9.205 1.00 97.44 212 SER A CA 1
ATOM 1444 C C . SER A 1 212 ? 2.051 15.077 8.422 1.00 97.44 212 SER A C 1
ATOM 1446 O O . SER A 1 212 ? 2.769 14.221 8.934 1.00 97.44 212 SER A O 1
ATOM 1448 N N . LEU A 1 213 ? 2.207 15.507 7.174 1.00 96.19 213 LEU A N 1
ATOM 1449 C CA . LEU A 1 213 ? 3.305 15.139 6.298 1.00 96.19 213 LEU A CA 1
ATOM 1450 C C . LEU A 1 213 ? 4.347 16.247 6.342 1.00 96.19 213 LEU A C 1
ATOM 1452 O O . LEU A 1 213 ? 4.051 17.393 6.005 1.00 96.19 213 LEU A O 1
ATOM 1456 N N . LEU A 1 214 ? 5.565 15.887 6.717 1.00 94.50 214 LEU A N 1
ATOM 1457 C CA . LEU A 1 214 ? 6.736 16.741 6.697 1.00 94.50 214 LEU A CA 1
ATOM 1458 C C . LEU A 1 214 ? 7.587 16.317 5.506 1.00 94.50 214 LEU A C 1
ATOM 1460 O O . LEU A 1 214 ? 8.290 15.304 5.532 1.00 94.50 214 LEU A O 1
ATOM 1464 N N . SER A 1 215 ? 7.485 17.080 4.429 1.00 90.94 215 SER A N 1
ATOM 1465 C CA . SER A 1 215 ? 8.314 16.870 3.246 1.00 90.94 215 SER A CA 1
ATOM 1466 C C . SER A 1 215 ? 9.542 17.765 3.353 1.00 90.94 215 SER A C 1
ATOM 1468 O O . SER A 1 215 ? 9.375 18.939 3.690 1.00 90.94 215 SER A O 1
ATOM 1470 N N . PRO A 1 216 ? 10.760 17.269 3.075 1.00 84.50 216 PRO A N 1
ATOM 1471 C CA . PRO A 1 216 ? 11.913 18.146 2.897 1.00 84.50 216 PRO A CA 1
ATOM 1472 C C . PRO A 1 216 ? 11.591 19.244 1.878 1.00 84.50 216 PRO A C 1
ATOM 1474 O O . PRO A 1 216 ? 10.659 19.089 1.079 1.00 84.50 216 PRO A O 1
ATOM 1477 N N . ALA A 1 217 ? 12.363 20.335 1.891 1.00 73.56 217 ALA A N 1
ATOM 1478 C CA . ALA A 1 217 ? 12.287 21.342 0.836 1.00 73.56 217 ALA A CA 1
ATOM 1479 C C . ALA A 1 217 ? 12.210 20.650 -0.536 1.00 73.56 217 ALA A C 1
ATOM 1481 O O . ALA A 1 217 ? 12.972 19.719 -0.807 1.00 73.56 217 ALA A O 1
ATOM 1482 N N . ALA A 1 218 ? 11.209 21.044 -1.328 1.00 68.75 218 ALA A N 1
ATOM 1483 C CA . ALA A 1 218 ? 10.855 20.370 -2.566 1.00 68.75 218 ALA A CA 1
ATOM 1484 C C . ALA A 1 218 ? 12.096 20.136 -3.431 1.00 68.75 218 ALA A C 1
ATOM 1486 O O . ALA A 1 218 ? 12.809 21.085 -3.758 1.00 68.75 218 ALA A O 1
ATOM 1487 N N . ASP A 1 219 ? 12.325 18.879 -3.814 1.00 75.62 219 ASP A N 1
ATOM 1488 C CA . ASP A 1 219 ? 13.299 18.571 -4.852 1.00 75.62 219 ASP A CA 1
ATOM 1489 C C . ASP A 1 219 ? 12.852 19.314 -6.115 1.00 75.62 219 ASP A C 1
ATOM 1491 O O . ASP A 1 219 ? 11.760 19.064 -6.639 1.00 75.62 219 ASP A O 1
ATOM 1495 N N . SER A 1 220 ? 13.673 20.257 -6.580 1.00 78.19 220 SER A N 1
ATOM 1496 C CA . SER A 1 220 ? 13.376 21.053 -7.770 1.00 78.19 220 SER A CA 1
ATOM 1497 C C . SER A 1 220 ? 13.153 20.168 -8.997 1.00 78.19 220 SER A C 1
ATOM 1499 O O . SER A 1 220 ? 12.436 20.570 -9.910 1.00 78.19 220 SER A O 1
ATOM 1501 N N . ALA A 1 221 ? 13.647 18.923 -8.983 1.00 82.94 221 ALA A N 1
ATOM 1502 C CA . ALA A 1 221 ? 13.373 17.923 -10.008 1.00 82.94 221 ALA A CA 1
ATOM 1503 C C . ALA A 1 221 ? 11.887 17.533 -10.129 1.00 82.94 221 ALA A C 1
ATOM 1505 O O . ALA A 1 221 ? 11.502 16.913 -11.121 1.00 82.94 221 ALA A O 1
ATOM 1506 N N . TRP A 1 222 ? 11.039 17.836 -9.139 1.00 88.62 222 TRP A N 1
ATOM 1507 C CA . TRP A 1 222 ? 9.594 17.579 -9.221 1.00 88.62 222 TRP A CA 1
ATOM 1508 C C . TRP A 1 222 ? 8.819 18.784 -9.753 1.00 88.62 222 TRP A C 1
ATOM 1510 O O . TRP A 1 222 ? 7.675 18.624 -10.185 1.00 88.62 222 TRP A O 1
ATOM 1520 N N . CYS A 1 223 ? 9.428 19.970 -9.773 1.00 92.44 223 CYS A N 1
ATOM 1521 C CA . CYS A 1 223 ? 8.795 21.178 -10.276 1.00 92.44 223 CYS A CA 1
ATOM 1522 C C . CYS A 1 223 ? 8.641 21.103 -11.794 1.00 92.44 223 CYS A C 1
ATOM 1524 O O . CYS A 1 223 ? 9.614 21.099 -12.544 1.00 92.44 223 CYS A O 1
ATOM 1526 N N . GLY A 1 224 ? 7.392 21.022 -12.245 1.00 92.81 224 GLY A N 1
ATOM 1527 C CA . GLY A 1 224 ? 7.046 21.199 -13.648 1.00 92.81 224 GLY A CA 1
ATOM 1528 C C . GLY A 1 224 ? 6.789 22.673 -13.976 1.00 92.81 224 GLY A C 1
ATOM 1529 O O . GLY A 1 224 ? 6.589 23.478 -13.065 1.00 92.81 224 GLY A O 1
ATOM 1530 N N . PRO A 1 225 ? 6.713 23.029 -15.270 1.00 93.12 225 PRO A N 1
ATOM 1531 C CA . PRO A 1 225 ? 6.391 24.392 -15.704 1.00 93.12 225 PRO A CA 1
ATOM 1532 C C . PRO A 1 225 ? 4.965 24.828 -15.327 1.00 93.12 225 PRO A C 1
ATOM 1534 O O . PRO A 1 225 ? 4.642 26.007 -15.396 1.00 93.12 225 PRO A O 1
ATOM 1537 N N . THR A 1 226 ? 4.102 23.885 -14.935 1.00 93.94 226 THR A N 1
ATOM 1538 C CA . THR A 1 226 ? 2.729 24.140 -14.489 1.00 93.94 226 THR A CA 1
ATOM 1539 C C . THR A 1 226 ? 2.412 23.338 -13.220 1.00 93.94 226 THR A C 1
ATOM 1541 O O . THR A 1 226 ? 3.077 22.327 -12.940 1.00 93.94 226 THR A O 1
ATOM 1544 N N . PRO A 1 227 ? 1.362 23.709 -12.461 1.00 95.06 227 PRO A N 1
ATOM 1545 C CA . PRO A 1 227 ? 0.884 22.898 -11.342 1.00 95.06 227 PRO A CA 1
ATOM 1546 C C . PRO A 1 227 ? 0.497 21.471 -11.762 1.00 95.06 227 PRO A C 1
ATOM 1548 O O . PRO A 1 227 ? 0.842 20.509 -11.078 1.00 95.06 227 PRO A O 1
ATOM 1551 N N . ALA A 1 228 ? -0.135 21.299 -12.928 1.00 95.31 228 ALA A N 1
ATOM 1552 C CA . ALA A 1 228 ? -0.495 19.978 -13.449 1.00 95.31 228 ALA A CA 1
ATOM 1553 C C . ALA A 1 228 ? 0.745 19.108 -13.729 1.00 95.31 228 ALA A C 1
ATOM 1555 O O . ALA A 1 228 ? 0.785 17.935 -13.349 1.00 95.31 228 ALA A O 1
ATOM 1556 N N . ALA A 1 229 ? 1.792 19.687 -14.328 1.00 95.38 229 ALA A N 1
ATOM 1557 C CA . ALA A 1 229 ? 3.059 18.991 -14.548 1.00 95.38 229 ALA A CA 1
ATOM 1558 C C . ALA A 1 229 ? 3.760 18.651 -13.218 1.00 95.38 229 ALA A C 1
ATOM 1560 O O . ALA A 1 229 ? 4.258 17.539 -13.047 1.00 95.38 229 ALA A O 1
ATOM 1561 N N . THR A 1 230 ? 3.730 19.562 -12.240 1.00 95.88 230 THR A N 1
ATOM 1562 C CA . THR A 1 230 ? 4.273 19.327 -10.889 1.00 95.88 230 THR A CA 1
ATOM 1563 C C . THR A 1 230 ? 3.538 18.191 -10.173 1.00 95.88 230 THR A C 1
ATOM 1565 O O . THR A 1 230 ? 4.169 17.306 -9.587 1.00 95.88 230 THR A O 1
ATOM 1568 N N . LYS A 1 231 ? 2.205 18.144 -10.271 1.00 96.25 231 LYS A N 1
ATOM 1569 C CA . LYS A 1 231 ? 1.379 17.048 -9.746 1.00 96.25 231 LYS A CA 1
ATOM 1570 C C . LYS A 1 231 ? 1.760 15.715 -10.394 1.00 96.25 231 LYS A C 1
ATOM 1572 O O . LYS A 1 231 ? 1.996 14.738 -9.683 1.00 96.25 231 LYS A O 1
ATOM 1577 N N . ALA A 1 232 ? 1.881 15.669 -11.722 1.00 97.06 232 ALA A N 1
ATOM 1578 C CA . ALA A 1 232 ? 2.282 14.460 -12.442 1.00 97.06 232 ALA A CA 1
ATOM 1579 C C . ALA A 1 232 ? 3.689 13.983 -12.064 1.00 97.06 232 ALA A C 1
ATOM 1581 O O . ALA A 1 232 ? 3.881 12.795 -11.807 1.00 97.06 232 ALA A O 1
ATOM 1582 N N . ASN A 1 233 ? 4.650 14.900 -11.937 1.00 96.56 233 ASN A N 1
ATOM 1583 C CA . ASN A 1 233 ? 5.998 14.581 -11.472 1.00 96.56 233 ASN A CA 1
ATOM 1584 C C . ASN A 1 233 ? 5.997 14.024 -10.045 1.00 96.56 233 ASN A C 1
ATOM 1586 O O . ASN A 1 233 ? 6.649 13.014 -9.771 1.00 96.56 233 ASN A O 1
ATOM 1590 N N . THR A 1 234 ? 5.213 14.628 -9.152 1.00 96.12 234 THR A N 1
ATOM 1591 C CA . THR A 1 234 ? 5.082 14.181 -7.760 1.00 96.12 234 THR A CA 1
ATOM 1592 C C . THR A 1 234 ? 4.471 12.778 -7.677 1.00 96.12 234 THR A C 1
ATOM 1594 O O . THR A 1 234 ? 5.031 11.894 -7.026 1.00 96.12 234 THR A O 1
ATOM 1597 N N . LEU A 1 235 ? 3.360 12.519 -8.379 1.00 97.31 235 LEU A N 1
ATOM 1598 C CA . LEU A 1 235 ? 2.727 11.191 -8.412 1.00 97.31 235 LEU A CA 1
ATOM 1599 C C . LEU A 1 235 ? 3.591 10.148 -9.135 1.00 97.31 235 LEU A C 1
ATOM 1601 O O . LEU A 1 235 ? 3.638 8.985 -8.728 1.00 97.31 235 LEU A O 1
ATOM 1605 N N . GLY A 1 236 ? 4.335 10.564 -10.157 1.00 96.75 236 GLY A N 1
ATOM 1606 C CA . GLY A 1 236 ? 5.348 9.755 -10.821 1.00 96.75 236 GLY A CA 1
ATOM 1607 C C . GLY A 1 236 ? 6.481 9.331 -9.883 1.00 96.75 236 GLY A C 1
ATOM 1608 O O . GLY A 1 236 ? 6.883 8.164 -9.874 1.00 96.75 236 GLY A O 1
ATOM 1609 N N . ALA A 1 237 ? 6.949 10.241 -9.024 1.00 95.62 237 ALA A N 1
ATOM 1610 C CA . ALA A 1 237 ? 7.922 9.935 -7.979 1.00 95.62 237 ALA A CA 1
ATOM 1611 C C . ALA A 1 237 ? 7.363 8.939 -6.946 1.00 95.62 237 ALA A C 1
ATOM 1613 O O . ALA A 1 237 ? 8.070 8.000 -6.569 1.00 95.62 237 ALA A O 1
ATOM 1614 N N . VAL A 1 238 ? 6.090 9.073 -6.547 1.00 96.44 238 VAL A N 1
ATOM 1615 C CA . VAL A 1 238 ? 5.392 8.096 -5.687 1.00 96.44 238 VAL A CA 1
ATOM 1616 C C . VAL A 1 238 ? 5.338 6.716 -6.352 1.00 96.44 238 VAL A C 1
ATOM 1618 O O . VAL A 1 238 ? 5.750 5.728 -5.745 1.00 96.44 238 VAL A O 1
ATOM 1621 N N . ALA A 1 239 ? 4.934 6.625 -7.622 1.00 97.19 239 ALA A N 1
ATOM 1622 C CA . ALA A 1 239 ? 4.915 5.357 -8.360 1.00 97.19 239 ALA A CA 1
ATOM 1623 C C . ALA A 1 239 ? 6.312 4.720 -8.473 1.00 97.19 239 ALA A C 1
ATOM 1625 O O . ALA A 1 239 ? 6.480 3.512 -8.292 1.00 97.19 239 ALA A O 1
ATOM 1626 N N . LYS A 1 240 ? 7.347 5.537 -8.701 1.00 96.06 240 LYS A N 1
ATOM 1627 C CA . LYS A 1 240 ? 8.742 5.081 -8.721 1.00 96.06 240 LYS A CA 1
ATOM 1628 C C . LYS A 1 240 ? 9.202 4.573 -7.350 1.00 96.06 240 LYS A C 1
ATOM 1630 O O . LYS A 1 240 ? 9.986 3.623 -7.300 1.00 96.06 240 LYS A O 1
ATOM 1635 N N . ARG A 1 241 ? 8.734 5.165 -6.243 1.00 95.06 241 ARG A N 1
ATOM 1636 C CA . ARG A 1 241 ? 8.992 4.656 -4.882 1.00 95.06 241 ARG A CA 1
ATOM 1637 C C . ARG A 1 241 ? 8.290 3.332 -4.626 1.00 95.06 241 ARG A C 1
ATOM 1639 O O . ARG A 1 241 ? 8.967 2.424 -4.156 1.00 95.06 241 ARG A O 1
ATOM 1646 N N . ILE A 1 242 ? 7.017 3.194 -5.008 1.00 94.81 242 ILE A N 1
ATOM 1647 C CA . ILE A 1 242 ? 6.284 1.915 -4.943 1.00 94.81 242 ILE A CA 1
ATOM 1648 C C . ILE A 1 242 ? 7.110 0.826 -5.637 1.00 94.81 242 ILE A C 1
ATOM 1650 O O . ILE A 1 242 ? 7.503 -0.150 -5.005 1.00 94.81 242 ILE A O 1
ATOM 1654 N N . TYR A 1 243 ? 7.509 1.059 -6.893 1.00 95.19 243 TYR A N 1
ATOM 1655 C CA . TYR A 1 243 ? 8.348 0.127 -7.654 1.00 95.19 243 TYR A CA 1
ATOM 1656 C C . TYR A 1 243 ? 9.668 -0.234 -6.942 1.00 95.19 243 TYR A C 1
ATOM 1658 O O . TYR A 1 243 ? 10.060 -1.402 -6.872 1.00 95.19 243 TYR A O 1
ATOM 1666 N N . LYS A 1 244 ? 10.383 0.764 -6.404 1.00 93.06 244 LYS A N 1
ATOM 1667 C CA . LYS A 1 244 ? 11.634 0.533 -5.661 1.00 93.06 244 LYS A CA 1
ATOM 1668 C C . LYS A 1 244 ? 11.399 -0.272 -4.378 1.00 93.06 244 LYS A C 1
ATOM 1670 O O . LYS A 1 244 ? 12.240 -1.109 -4.043 1.00 93.06 244 LYS A O 1
ATOM 1675 N N . GLY A 1 245 ? 10.285 -0.026 -3.690 1.00 90.19 245 GLY A N 1
ATOM 1676 C CA . GLY A 1 245 ? 9.851 -0.764 -2.508 1.00 90.19 245 GLY A CA 1
ATOM 1677 C C . GLY A 1 245 ? 9.672 -2.248 -2.810 1.00 90.19 245 GLY A C 1
ATOM 1678 O O . GLY A 1 245 ? 10.266 -3.079 -2.125 1.00 90.19 245 GLY A O 1
ATOM 1679 N N . GLU A 1 246 ? 8.981 -2.584 -3.899 1.00 87.06 246 GLU A N 1
ATOM 1680 C CA . GLU A 1 246 ? 8.784 -3.980 -4.320 1.00 87.06 246 GLU A CA 1
ATOM 1681 C C . GLU A 1 246 ? 10.112 -4.713 -4.553 1.00 87.06 246 GLU A C 1
ATOM 1683 O O . GLU A 1 246 ? 10.316 -5.839 -4.094 1.00 87.06 246 GLU A O 1
ATOM 1688 N N . ARG A 1 247 ? 11.077 -4.046 -5.196 1.00 88.94 247 ARG A N 1
ATOM 1689 C CA . ARG A 1 247 ? 12.388 -4.644 -5.494 1.00 88.94 247 ARG A CA 1
ATOM 1690 C C . ARG A 1 247 ? 13.286 -4.783 -4.262 1.00 88.94 247 ARG A C 1
ATOM 1692 O O . ARG A 1 247 ? 14.134 -5.672 -4.206 1.00 88.94 247 ARG A O 1
ATOM 1699 N N . GLY A 1 248 ? 13.181 -3.847 -3.321 1.00 86.44 248 GLY A N 1
ATOM 1700 C CA . GLY A 1 248 ? 14.225 -3.582 -2.331 1.00 86.44 248 GLY A CA 1
ATOM 1701 C C . GLY A 1 248 ? 13.758 -3.507 -0.883 1.00 86.44 248 GLY A C 1
ATOM 1702 O O . GLY A 1 248 ? 14.561 -3.127 -0.035 1.00 86.44 248 GLY A O 1
ATOM 1703 N N . SER A 1 249 ? 12.507 -3.835 -0.563 1.00 88.06 249 SER A N 1
ATOM 1704 C CA . SER A 1 249 ? 12.024 -3.778 0.821 1.00 88.06 249 SER A CA 1
ATOM 1705 C C . SER A 1 249 ? 12.707 -4.815 1.723 1.00 88.06 249 SER A C 1
ATOM 1707 O O . SER A 1 249 ? 13.257 -5.828 1.273 1.00 88.06 249 SER A O 1
ATOM 1709 N N . ALA A 1 250 ? 12.655 -4.583 3.039 1.00 89.56 250 ALA A N 1
ATOM 1710 C CA . ALA A 1 250 ? 13.093 -5.567 4.030 1.00 89.56 250 ALA A CA 1
ATOM 1711 C C . ALA A 1 250 ? 12.341 -6.901 3.879 1.00 89.56 250 ALA A C 1
ATOM 1713 O O . ALA A 1 250 ? 12.961 -7.961 3.993 1.00 89.56 250 ALA A O 1
ATOM 1714 N N . ARG A 1 251 ? 11.048 -6.838 3.532 1.00 88.56 251 ARG A N 1
ATOM 1715 C CA . ARG A 1 251 ? 10.207 -8.003 3.243 1.00 88.56 251 ARG A CA 1
ATOM 1716 C C . ARG A 1 251 ? 10.692 -8.761 2.010 1.00 88.56 251 ARG A C 1
ATOM 1718 O O . ARG A 1 251 ? 10.903 -9.965 2.104 1.00 88.56 251 ARG A O 1
ATOM 1725 N N . THR A 1 252 ? 10.968 -8.078 0.899 1.00 91.38 252 THR A N 1
ATOM 1726 C CA . THR A 1 252 ? 11.530 -8.703 -0.313 1.00 91.38 252 THR A CA 1
ATOM 1727 C C . THR A 1 252 ? 12.843 -9.418 -0.001 1.00 91.38 252 THR A C 1
ATOM 1729 O O . THR A 1 252 ? 13.038 -10.574 -0.379 1.00 91.38 252 THR A O 1
ATOM 1732 N N . ARG A 1 253 ? 13.733 -8.777 0.773 1.00 92.88 253 ARG A N 1
ATOM 1733 C CA . ARG A 1 253 ? 14.981 -9.411 1.227 1.00 92.88 253 ARG A CA 1
ATOM 1734 C C . ARG A 1 253 ? 14.729 -10.621 2.127 1.00 92.88 253 ARG A C 1
ATOM 1736 O O . ARG A 1 253 ? 15.458 -11.601 2.023 1.00 92.88 253 ARG A O 1
ATOM 1743 N N . GLN A 1 254 ? 13.743 -10.563 3.020 1.00 92.94 254 GLN A N 1
ATOM 1744 C CA . GLN A 1 254 ? 13.384 -11.679 3.897 1.00 92.94 254 GLN A CA 1
ATOM 1745 C C . GLN A 1 254 ? 12.860 -12.875 3.100 1.00 92.94 254 GLN A C 1
ATOM 1747 O O . GLN A 1 254 ? 13.365 -13.977 3.299 1.00 92.94 254 GLN A O 1
ATOM 1752 N N . VAL A 1 255 ? 11.926 -12.655 2.171 1.00 93.94 255 VAL A N 1
ATOM 1753 C CA . VAL A 1 255 ? 11.380 -13.702 1.294 1.00 93.94 255 VAL A CA 1
ATOM 1754 C C . VAL A 1 255 ? 12.491 -14.326 0.450 1.00 93.94 255 VAL A C 1
ATOM 1756 O O . VAL A 1 255 ? 12.642 -15.545 0.434 1.00 93.94 255 VAL A O 1
ATOM 1759 N N . LEU A 1 256 ? 13.350 -13.510 -0.170 1.00 94.75 256 LEU A N 1
ATOM 1760 C CA . LEU A 1 256 ? 14.495 -14.024 -0.925 1.00 94.75 256 LEU A CA 1
ATOM 1761 C C . LEU A 1 256 ? 15.462 -14.834 -0.066 1.00 94.75 256 LEU A C 1
ATOM 1763 O O . LEU A 1 256 ? 15.943 -15.871 -0.512 1.00 94.75 256 LEU A O 1
ATOM 1767 N N . ARG A 1 257 ? 15.760 -14.382 1.158 1.00 94.62 257 ARG A N 1
ATOM 1768 C CA . ARG A 1 257 ? 16.606 -15.148 2.083 1.00 94.62 257 ARG A CA 1
ATOM 1769 C C . ARG A 1 257 ? 15.961 -16.471 2.471 1.00 94.62 257 ARG A C 1
ATOM 1771 O O . ARG A 1 257 ? 16.689 -17.448 2.585 1.00 94.62 257 ARG A O 1
ATOM 1778 N N . HIS A 1 258 ? 14.647 -16.491 2.681 1.00 95.12 258 HIS A N 1
ATOM 1779 C CA . HIS A 1 258 ? 13.911 -17.708 2.996 1.00 95.12 258 HIS A CA 1
ATOM 1780 C C . HIS A 1 258 ? 14.034 -18.722 1.851 1.00 95.12 258 HIS A C 1
ATOM 1782 O O . HIS A 1 258 ? 14.526 -19.823 2.068 1.00 95.12 258 HIS A O 1
ATOM 1788 N N . ILE A 1 259 ? 13.718 -18.311 0.618 1.00 96.25 259 ILE A N 1
ATOM 1789 C CA . ILE A 1 259 ? 13.820 -19.168 -0.574 1.00 96.25 259 ILE A CA 1
ATOM 1790 C C . ILE A 1 259 ? 15.264 -19.645 -0.793 1.00 96.25 259 ILE A C 1
ATOM 1792 O O . ILE A 1 259 ? 15.517 -20.833 -0.961 1.00 96.25 259 ILE A O 1
ATOM 1796 N N . ALA A 1 260 ? 16.234 -18.726 -0.770 1.00 96.25 260 ALA A N 1
ATOM 1797 C CA . ALA A 1 260 ? 17.628 -19.027 -1.101 1.00 96.25 260 ALA A CA 1
ATOM 1798 C C . ALA A 1 260 ? 18.348 -19.912 -0.068 1.00 96.25 260 ALA A C 1
ATOM 1800 O O . ALA A 1 260 ? 19.409 -20.461 -0.376 1.00 96.25 260 ALA A O 1
ATOM 1801 N N . ARG A 1 261 ? 17.809 -20.007 1.155 1.00 95.69 261 ARG A N 1
ATOM 1802 C CA . ARG A 1 261 ? 18.328 -20.849 2.244 1.00 95.69 261 ARG A CA 1
ATOM 1803 C C . ARG A 1 261 ? 17.515 -22.125 2.451 1.00 95.69 261 ARG A C 1
ATOM 1805 O O . ARG A 1 261 ? 17.886 -22.919 3.312 1.00 95.69 261 ARG A O 1
ATOM 1812 N N . ASP A 1 262 ? 16.436 -22.331 1.699 1.00 97.38 262 ASP A N 1
ATOM 1813 C CA . ASP A 1 262 ? 15.660 -23.559 1.806 1.00 97.38 262 ASP A CA 1
ATOM 1814 C C . ASP A 1 262 ? 16.499 -24.753 1.306 1.00 97.38 262 ASP A C 1
ATOM 1816 O O . ASP A 1 262 ? 16.971 -24.753 0.163 1.00 97.38 262 ASP A O 1
ATOM 1820 N N . PRO A 1 263 ? 16.713 -25.785 2.140 1.00 97.19 263 PRO A N 1
ATOM 1821 C CA . PRO A 1 263 ? 17.615 -26.877 1.800 1.00 97.19 263 PRO A CA 1
ATOM 1822 C C . PRO A 1 263 ? 17.072 -27.777 0.685 1.00 97.19 263 PRO A C 1
ATOM 1824 O O . PRO A 1 263 ? 17.869 -28.398 -0.015 1.00 97.19 263 PRO A O 1
ATOM 1827 N N . ARG A 1 264 ? 15.746 -27.871 0.503 1.00 98.06 264 ARG A N 1
ATOM 1828 C CA . ARG A 1 264 ? 15.145 -28.666 -0.580 1.00 98.06 264 ARG A CA 1
ATOM 1829 C C . ARG A 1 264 ? 15.304 -27.940 -1.911 1.00 98.06 264 ARG A C 1
ATOM 1831 O O . ARG A 1 264 ? 15.734 -28.549 -2.885 1.00 98.06 264 ARG A O 1
ATOM 1838 N N . PHE A 1 265 ? 15.051 -26.634 -1.918 1.00 98.38 265 PHE A N 1
ATOM 1839 C CA . PHE A 1 265 ? 15.287 -25.759 -3.059 1.00 98.38 265 PHE A CA 1
ATOM 1840 C C . PHE A 1 265 ? 16.759 -25.795 -3.479 1.00 98.38 265 PHE A C 1
ATOM 1842 O O . PHE A 1 265 ? 17.067 -26.034 -4.643 1.00 98.38 265 PHE A O 1
ATOM 1849 N N . ALA A 1 266 ? 17.679 -25.620 -2.527 1.00 98.38 266 ALA A N 1
ATOM 1850 C CA . ALA A 1 266 ? 19.111 -25.622 -2.801 1.00 98.38 266 ALA A CA 1
ATOM 1851 C C . ALA A 1 266 ? 19.616 -26.970 -3.342 1.00 98.38 266 ALA A C 1
ATOM 1853 O O . ALA A 1 266 ? 20.415 -26.977 -4.276 1.00 98.38 266 ALA A O 1
ATOM 1854 N N . ARG A 1 267 ? 19.123 -28.102 -2.816 1.00 98.38 267 ARG A N 1
ATOM 1855 C CA . ARG A 1 267 ? 19.436 -29.437 -3.356 1.00 98.38 267 ARG A CA 1
ATOM 1856 C C . ARG A 1 267 ? 18.930 -29.620 -4.784 1.00 98.38 267 ARG A C 1
ATOM 1858 O O . ARG A 1 267 ? 19.693 -30.091 -5.617 1.00 98.38 267 ARG A O 1
ATOM 1865 N N . ALA A 1 268 ? 17.696 -29.208 -5.075 1.00 98.50 268 ALA A N 1
ATOM 1866 C CA . ALA A 1 268 ? 17.140 -29.298 -6.424 1.00 98.50 268 ALA A CA 1
ATOM 1867 C C . ALA A 1 268 ? 17.937 -28.453 -7.434 1.00 98.50 268 ALA A C 1
ATOM 1869 O O . ALA A 1 268 ? 18.208 -28.906 -8.538 1.00 98.50 268 ALA A O 1
ATOM 1870 N N . VAL A 1 269 ? 18.379 -27.253 -7.038 1.00 98.50 269 VAL A N 1
ATOM 1871 C CA . VAL A 1 269 ? 19.251 -26.414 -7.879 1.00 98.50 269 VAL A CA 1
ATOM 1872 C C . VAL A 1 269 ? 20.624 -27.056 -8.091 1.00 98.50 269 VAL A C 1
ATOM 1874 O O . VAL A 1 269 ? 21.133 -27.030 -9.206 1.00 98.50 269 VAL A O 1
ATOM 1877 N N . ALA A 1 270 ? 21.224 -27.631 -7.046 1.00 98.00 270 ALA A N 1
ATOM 1878 C CA . ALA A 1 270 ? 22.534 -28.276 -7.137 1.00 98.00 270 ALA A CA 1
ATOM 1879 C C . ALA A 1 270 ? 22.522 -29.536 -8.020 1.00 98.00 270 ALA A C 1
ATOM 1881 O O . ALA A 1 270 ? 23.506 -29.807 -8.702 1.00 98.00 270 ALA A O 1
ATOM 1882 N N . ALA A 1 271 ? 21.418 -30.286 -8.001 1.00 97.88 271 ALA A N 1
ATOM 1883 C CA . ALA A 1 271 ? 21.225 -31.500 -8.790 1.00 97.88 271 ALA A CA 1
ATOM 1884 C C . ALA A 1 271 ? 20.685 -31.242 -10.211 1.00 97.88 271 ALA A C 1
ATOM 1886 O O . ALA A 1 271 ? 20.494 -32.203 -10.946 1.00 97.88 271 ALA A O 1
ATOM 1887 N N . ASP A 1 272 ? 20.426 -29.980 -10.581 1.00 98.19 272 ASP A N 1
ATOM 1888 C CA . ASP A 1 272 ? 19.751 -29.601 -11.833 1.00 98.19 272 ASP A CA 1
ATOM 1889 C C . ASP A 1 272 ? 18.417 -30.350 -12.041 1.00 98.19 272 ASP A C 1
ATOM 1891 O O . ASP A 1 272 ? 18.107 -30.833 -13.125 1.00 98.19 272 ASP A O 1
ATOM 1895 N N . ASP A 1 273 ? 17.623 -30.471 -10.968 1.00 98.56 273 ASP A N 1
ATOM 1896 C CA . ASP A 1 273 ? 16.352 -31.204 -10.961 1.00 98.56 273 ASP A CA 1
ATOM 1897 C C . ASP A 1 273 ? 15.158 -30.240 -11.135 1.00 98.56 273 ASP A C 1
ATOM 1899 O O . ASP A 1 273 ? 14.695 -29.622 -10.159 1.00 98.56 273 ASP A O 1
ATOM 1903 N N . PRO A 1 274 ? 14.613 -30.092 -12.360 1.00 98.56 274 PRO A N 1
ATOM 1904 C CA . PRO A 1 274 ? 13.490 -29.198 -12.618 1.00 98.56 274 PRO A CA 1
ATOM 1905 C C . PRO A 1 274 ? 12.209 -29.621 -11.888 1.00 98.56 274 PRO A C 1
ATOM 1907 O O . PRO A 1 274 ? 11.422 -28.747 -11.506 1.00 98.56 274 PRO A O 1
ATOM 1910 N N . ALA A 1 275 ? 11.972 -30.919 -11.683 1.00 98.56 275 ALA A N 1
ATOM 1911 C CA . ALA A 1 275 ? 10.739 -31.426 -11.085 1.00 98.56 275 ALA A CA 1
ATOM 1912 C C . ALA A 1 275 ? 10.714 -31.169 -9.573 1.00 98.56 275 ALA A C 1
ATOM 1914 O O . ALA A 1 275 ? 9.743 -30.598 -9.058 1.00 98.56 275 ALA A O 1
ATOM 1915 N N . ALA A 1 276 ? 11.806 -31.491 -8.874 1.00 98.50 276 ALA A N 1
ATOM 1916 C CA . ALA A 1 276 ? 11.952 -31.192 -7.452 1.00 98.50 276 ALA A CA 1
ATOM 1917 C C . ALA A 1 276 ? 11.926 -29.681 -7.190 1.00 98.50 276 ALA A C 1
ATOM 1919 O O . ALA A 1 276 ? 11.273 -29.219 -6.247 1.00 98.50 276 ALA A O 1
ATOM 1920 N N . LEU A 1 277 ? 12.570 -28.891 -8.058 1.00 98.69 277 LEU A N 1
ATOM 1921 C CA . LEU A 1 277 ? 12.556 -27.438 -7.942 1.00 98.69 277 LEU A CA 1
ATOM 1922 C C . LEU A 1 277 ? 11.138 -26.873 -8.099 1.00 98.69 277 LEU A C 1
ATOM 1924 O O . LEU A 1 277 ? 10.718 -26.038 -7.295 1.00 98.69 277 LEU A O 1
ATOM 1928 N N . ARG A 1 278 ? 10.371 -27.348 -9.090 1.00 98.56 278 ARG A N 1
ATOM 1929 C CA . ARG A 1 278 ? 8.972 -26.938 -9.287 1.00 98.56 278 ARG A CA 1
ATOM 1930 C C . ARG A 1 278 ? 8.118 -27.257 -8.066 1.00 98.56 278 ARG A C 1
ATOM 1932 O O . ARG A 1 278 ? 7.373 -26.389 -7.618 1.00 98.56 278 ARG A O 1
ATOM 1939 N N . ALA A 1 279 ? 8.230 -28.470 -7.525 1.00 98.31 279 ALA A N 1
ATOM 1940 C CA . ALA A 1 279 ? 7.473 -28.878 -6.345 1.00 98.31 279 ALA A CA 1
ATOM 1941 C C . ALA A 1 279 ? 7.746 -27.952 -5.149 1.00 98.31 279 ALA A C 1
ATOM 1943 O O . ALA A 1 279 ? 6.818 -27.567 -4.438 1.00 98.31 279 ALA A O 1
ATOM 1944 N N . GLN A 1 280 ? 9.002 -27.539 -4.959 1.00 98.25 280 GLN A N 1
ATOM 1945 C CA . GLN A 1 280 ? 9.357 -26.610 -3.892 1.00 98.25 280 GLN A CA 1
ATOM 1946 C C . GLN A 1 280 ? 8.867 -25.178 -4.159 1.00 98.25 280 GLN A C 1
ATOM 1948 O O . GLN A 1 280 ? 8.370 -24.531 -3.240 1.00 98.25 280 GLN A O 1
ATOM 1953 N N . ILE A 1 281 ? 8.932 -24.687 -5.402 1.00 98.06 281 ILE A N 1
ATOM 1954 C CA . ILE A 1 281 ? 8.375 -23.371 -5.760 1.00 98.06 281 ILE A CA 1
ATOM 1955 C C . ILE A 1 281 ? 6.863 -23.321 -5.499 1.00 98.06 281 ILE A C 1
ATOM 1957 O O . ILE A 1 281 ? 6.375 -22.358 -4.912 1.00 98.06 281 ILE A O 1
ATOM 1961 N N . VAL A 1 282 ? 6.124 -24.370 -5.871 1.00 97.38 282 VAL A N 1
ATOM 1962 C CA . VAL A 1 282 ? 4.676 -24.455 -5.618 1.00 97.38 282 VAL A CA 1
ATOM 1963 C C . VAL A 1 282 ? 4.367 -24.405 -4.119 1.00 97.38 282 VAL A C 1
ATOM 1965 O O . VAL A 1 282 ? 3.423 -23.725 -3.724 1.00 97.38 282 VAL A O 1
ATOM 1968 N N . ARG A 1 283 ? 5.185 -25.042 -3.270 1.00 96.38 283 ARG A N 1
ATOM 1969 C CA . ARG A 1 283 ? 5.038 -24.938 -1.807 1.00 96.38 283 ARG A CA 1
ATOM 1970 C C . ARG A 1 283 ? 5.218 -23.506 -1.309 1.00 96.38 283 ARG A C 1
ATOM 1972 O O . ARG A 1 283 ? 4.453 -23.082 -0.452 1.00 96.38 283 ARG A O 1
ATOM 1979 N N . PHE A 1 284 ? 6.169 -22.747 -1.857 1.00 96.88 284 PHE A N 1
ATOM 1980 C CA . PHE A 1 284 ? 6.315 -21.331 -1.503 1.00 96.88 284 PHE A CA 1
ATOM 1981 C C . PHE A 1 284 ? 5.092 -20.503 -1.910 1.00 96.88 284 PHE A C 1
ATOM 1983 O O . PHE A 1 284 ? 4.665 -19.658 -1.137 1.00 96.88 284 PHE A O 1
ATOM 1990 N N . PHE A 1 285 ? 4.488 -20.769 -3.072 1.00 95.25 285 PHE A N 1
ATOM 1991 C CA . PHE A 1 285 ? 3.252 -20.088 -3.484 1.00 95.25 285 PHE A CA 1
ATOM 1992 C C . PHE A 1 285 ? 2.042 -20.425 -2.604 1.00 95.25 285 PHE A C 1
ATOM 1994 O O . PHE A 1 285 ? 1.118 -19.622 -2.497 1.00 95.25 285 PHE A O 1
ATOM 2001 N N . GLN A 1 286 ? 2.033 -21.607 -1.989 1.00 93.88 286 GLN A N 1
ATOM 2002 C CA . GLN A 1 286 ? 0.986 -22.036 -1.062 1.00 93.88 286 GLN A CA 1
ATOM 2003 C C . GLN A 1 286 ? 1.188 -21.492 0.358 1.00 93.88 286 GLN A C 1
ATOM 2005 O O . GLN A 1 286 ? 0.256 -21.551 1.159 1.00 93.88 286 GLN A O 1
ATOM 2010 N N . ASP A 1 287 ? 2.372 -20.963 0.677 1.00 91.81 287 ASP A N 1
ATOM 2011 C CA . ASP A 1 287 ? 2.654 -20.366 1.976 1.00 91.81 287 ASP A CA 1
ATOM 2012 C C . ASP A 1 287 ? 2.109 -18.923 2.030 1.00 91.81 287 ASP A C 1
ATOM 2014 O O . ASP A 1 287 ? 2.649 -18.025 1.374 1.00 91.81 287 ASP A O 1
ATOM 2018 N N . PRO A 1 288 ? 1.070 -18.646 2.841 1.00 85.19 288 PRO A N 1
ATOM 2019 C CA . PRO A 1 288 ? 0.489 -17.309 2.941 1.00 85.19 288 PRO A CA 1
ATOM 2020 C C . PRO A 1 288 ? 1.459 -16.258 3.512 1.00 85.19 288 PRO A C 1
ATOM 2022 O O . PRO A 1 288 ? 1.212 -15.058 3.362 1.00 85.19 288 PRO A O 1
ATOM 2025 N N . ALA A 1 289 ? 2.560 -16.663 4.155 1.00 84.69 289 ALA A N 1
ATOM 2026 C CA . ALA A 1 289 ? 3.587 -15.748 4.647 1.00 84.69 289 ALA A CA 1
ATOM 2027 C C . ALA A 1 289 ? 4.541 -15.269 3.534 1.00 84.69 289 ALA A C 1
ATOM 2029 O O . ALA A 1 289 ? 5.075 -14.153 3.608 1.00 84.69 289 ALA A O 1
ATOM 2030 N N . LEU A 1 290 ? 4.728 -16.071 2.481 1.00 85.19 290 LEU A N 1
ATOM 2031 C CA . LEU A 1 290 ? 5.684 -15.848 1.396 1.00 85.19 290 LEU A CA 1
ATOM 2032 C C . LEU A 1 290 ? 4.958 -15.385 0.132 1.00 85.19 290 LEU A C 1
ATOM 2034 O O . LEU A 1 290 ? 4.905 -16.084 -0.872 1.00 85.19 290 LEU A O 1
ATOM 2038 N N . HIS A 1 291 ? 4.395 -14.178 0.164 1.00 87.00 291 HIS A N 1
ATOM 2039 C CA . HIS A 1 291 ? 3.816 -13.593 -1.044 1.00 87.00 291 HIS A CA 1
ATOM 2040 C C . HIS A 1 291 ? 4.907 -13.426 -2.116 1.00 87.00 291 HIS A C 1
ATOM 2042 O O . HIS A 1 291 ? 5.784 -12.574 -1.988 1.00 87.00 291 HIS A O 1
ATOM 2048 N N . VAL A 1 292 ? 4.892 -14.284 -3.132 1.00 92.75 292 VAL A N 1
ATOM 2049 C CA . VAL A 1 292 ? 5.831 -14.294 -4.255 1.00 92.75 292 VAL A CA 1
ATOM 2050 C C . VAL A 1 292 ? 5.077 -14.802 -5.479 1.00 92.75 292 VAL A C 1
ATOM 2052 O O . VAL A 1 292 ? 4.332 -15.772 -5.389 1.00 92.75 292 VAL A O 1
ATOM 2055 N N . VAL A 1 293 ? 5.219 -14.123 -6.615 1.00 94.62 293 VAL A N 1
ATOM 2056 C CA . VAL A 1 293 ? 4.388 -14.379 -7.810 1.00 94.62 293 VAL A CA 1
ATOM 2057 C C . VAL A 1 293 ? 5.137 -15.121 -8.912 1.00 94.62 293 VAL A C 1
ATOM 2059 O O . VAL A 1 293 ? 4.528 -15.702 -9.813 1.00 94.62 293 VAL A O 1
ATOM 2062 N N . ARG A 1 294 ? 6.473 -15.094 -8.861 1.00 96.94 294 ARG A N 1
ATOM 2063 C CA . ARG A 1 294 ? 7.339 -15.809 -9.798 1.00 96.94 294 ARG A CA 1
ATOM 2064 C C . ARG A 1 294 ? 8.705 -16.077 -9.201 1.00 96.94 294 ARG A C 1
ATOM 2066 O O . ARG A 1 294 ? 9.288 -15.196 -8.567 1.00 96.94 294 ARG A O 1
ATOM 2073 N N . ILE A 1 295 ? 9.216 -17.281 -9.436 1.00 98.19 295 ILE A N 1
ATOM 2074 C CA . ILE A 1 295 ? 10.538 -17.725 -9.005 1.00 98.19 295 ILE A CA 1
ATOM 2075 C C . ILE A 1 295 ? 11.229 -18.408 -10.181 1.00 98.19 295 ILE A C 1
ATOM 2077 O O . ILE A 1 295 ? 10.696 -19.334 -10.785 1.00 98.19 295 ILE A O 1
ATOM 2081 N N . ARG A 1 296 ? 12.456 -17.973 -10.455 1.00 98.44 296 ARG A N 1
ATOM 2082 C CA . ARG A 1 296 ? 13.375 -18.558 -11.424 1.00 98.44 296 ARG A CA 1
ATOM 2083 C C . ARG A 1 296 ? 14.654 -18.964 -10.711 1.00 98.44 296 ARG A C 1
ATOM 2085 O O . ARG A 1 296 ? 15.219 -18.147 -9.986 1.00 98.44 296 ARG A O 1
ATOM 2092 N N . ALA A 1 297 ? 15.155 -20.168 -10.960 1.00 98.56 297 ALA A N 1
ATOM 2093 C CA . ALA A 1 297 ? 16.467 -20.586 -10.476 1.00 98.56 297 ALA A CA 1
ATOM 2094 C C . ALA A 1 297 ? 17.382 -21.016 -11.621 1.00 98.56 297 ALA A C 1
ATOM 2096 O O . ALA A 1 297 ? 16.949 -21.620 -12.604 1.00 98.56 297 ALA A O 1
ATOM 2097 N N . ARG A 1 298 ? 18.663 -20.696 -11.475 1.00 98.62 298 ARG A N 1
ATOM 2098 C CA . ARG A 1 298 ? 19.741 -21.126 -12.360 1.00 98.62 298 ARG A CA 1
ATOM 2099 C C . ARG A 1 298 ? 20.829 -21.821 -11.552 1.00 98.62 298 ARG A C 1
ATOM 2101 O O . ARG A 1 298 ? 21.063 -21.422 -10.410 1.00 98.62 298 ARG A O 1
ATOM 2108 N N . THR A 1 299 ? 21.510 -22.791 -12.151 1.00 98.12 299 THR A N 1
ATOM 2109 C CA . THR A 1 299 ? 22.727 -23.394 -11.592 1.00 98.12 299 THR A CA 1
ATOM 2110 C C . THR A 1 299 ? 23.856 -22.363 -11.520 1.00 98.12 299 THR A C 1
ATOM 2112 O O . THR A 1 299 ? 23.762 -21.268 -12.086 1.00 98.12 299 THR A O 1
ATOM 2115 N N . GLU A 1 300 ? 24.950 -22.696 -10.836 1.00 95.88 300 GLU A N 1
ATOM 2116 C CA . GLU A 1 300 ? 26.149 -21.847 -10.780 1.00 95.88 300 GLU A CA 1
ATOM 2117 C C . GLU A 1 300 ? 26.719 -21.541 -12.176 1.00 95.88 300 GLU A C 1
ATOM 2119 O O . GLU A 1 300 ? 27.121 -20.411 -12.446 1.00 95.88 300 GLU A O 1
ATOM 2124 N N . ARG A 1 301 ? 26.642 -22.509 -13.101 1.00 95.06 301 ARG A N 1
ATOM 2125 C CA . ARG A 1 301 ? 27.056 -22.360 -14.509 1.00 95.06 301 ARG A CA 1
ATOM 2126 C C . ARG A 1 301 ? 26.083 -21.521 -15.350 1.00 95.06 301 ARG A C 1
ATOM 2128 O O . ARG A 1 301 ? 26.336 -21.279 -16.524 1.00 95.06 301 ARG A O 1
ATOM 2135 N N . GLY A 1 302 ? 24.960 -21.091 -14.774 1.00 95.44 302 GLY A N 1
ATOM 2136 C CA . GLY A 1 302 ? 23.958 -20.257 -15.436 1.00 95.44 302 GLY A CA 1
ATOM 2137 C C . GLY A 1 302 ? 22.851 -21.020 -16.172 1.00 95.44 302 GLY A C 1
ATOM 2138 O O . GLY A 1 302 ? 21.944 -20.366 -16.699 1.00 95.44 302 GLY A O 1
ATOM 2139 N N . ALA A 1 303 ? 22.871 -22.359 -16.169 1.00 97.38 303 ALA A N 1
ATOM 2140 C CA . ALA A 1 303 ? 21.811 -23.175 -16.765 1.00 97.38 303 ALA A CA 1
ATOM 2141 C C . ALA A 1 303 ? 20.486 -22.950 -16.023 1.00 97.38 303 ALA A C 1
ATOM 2143 O O . ALA A 1 303 ? 20.467 -22.841 -14.798 1.00 97.38 303 ALA A O 1
ATOM 2144 N N . LEU A 1 304 ? 19.381 -22.814 -16.759 1.00 98.38 304 LEU A N 1
ATOM 2145 C CA . LEU A 1 304 ? 18.055 -22.671 -16.161 1.00 98.38 304 LEU A CA 1
ATOM 2146 C C . LEU A 1 304 ? 17.605 -24.024 -15.613 1.00 98.38 304 LEU A C 1
ATOM 2148 O O . LEU A 1 304 ? 17.389 -24.932 -16.400 1.00 98.38 304 LEU A O 1
ATOM 2152 N N . VAL A 1 305 ? 17.374 -24.095 -14.302 1.00 98.44 305 VAL A N 1
ATOM 2153 C CA . VAL A 1 305 ? 16.787 -25.290 -13.683 1.00 98.44 305 VAL A CA 1
ATOM 2154 C C . VAL A 1 305 ? 15.267 -25.238 -13.838 1.00 98.44 305 VAL A C 1
ATOM 2156 O O . VAL A 1 305 ? 14.653 -26.155 -14.364 1.00 98.44 305 VAL A O 1
ATOM 2159 N N . ASN A 1 306 ? 14.627 -24.139 -13.413 1.00 98.38 306 ASN A N 1
ATOM 2160 C CA . ASN A 1 306 ? 13.189 -23.926 -13.620 1.00 98.38 306 ASN A CA 1
ATOM 2161 C C . ASN A 1 306 ? 12.783 -22.444 -13.468 1.00 98.38 306 ASN A C 1
ATOM 2163 O O . ASN A 1 306 ? 13.499 -21.649 -12.849 1.00 98.38 306 ASN A O 1
ATOM 2167 N N . ASP A 1 307 ? 11.627 -22.079 -14.027 1.00 98.06 307 ASP A N 1
ATOM 2168 C CA . ASP A 1 307 ? 10.973 -20.766 -13.942 1.00 98.06 307 ASP A CA 1
ATOM 2169 C C . ASP A 1 307 ? 9.457 -20.971 -13.829 1.00 98.06 307 ASP A C 1
ATOM 2171 O O . ASP A 1 307 ? 8.814 -21.475 -14.749 1.00 98.06 307 ASP A O 1
ATOM 2175 N N . VAL A 1 308 ? 8.886 -20.614 -12.680 1.00 97.75 308 VAL A N 1
ATOM 2176 C CA . VAL A 1 308 ? 7.471 -20.844 -12.380 1.00 97.75 308 VAL A CA 1
ATOM 2177 C C . VAL A 1 308 ? 6.850 -19.544 -11.887 1.00 97.75 308 VAL A C 1
ATOM 2179 O O . VAL A 1 308 ? 7.371 -18.919 -10.965 1.00 97.75 308 VAL A O 1
ATOM 2182 N N . GLY A 1 309 ? 5.727 -19.149 -12.486 1.00 94.81 309 GLY A N 1
ATOM 2183 C CA . GLY A 1 309 ? 4.953 -17.962 -12.120 1.00 94.81 309 GLY A CA 1
ATOM 2184 C C . GLY A 1 309 ? 4.248 -17.333 -13.320 1.00 94.81 309 GLY A C 1
ATOM 2185 O O . GLY A 1 309 ? 4.294 -17.868 -14.427 1.00 94.81 309 GLY A O 1
ATOM 2186 N N . GLY A 1 310 ? 3.597 -16.190 -13.095 1.00 89.25 310 GLY A N 1
ATOM 2187 C CA . GLY A 1 310 ? 2.866 -15.461 -14.137 1.00 89.25 310 GLY A CA 1
ATOM 2188 C C . GLY A 1 310 ? 3.771 -14.861 -15.232 1.00 89.25 310 GLY A C 1
ATOM 2189 O O . GLY A 1 310 ? 4.950 -14.578 -14.987 1.00 89.25 310 GLY A O 1
ATOM 2190 N N . PRO A 1 311 ? 3.252 -14.636 -16.454 1.00 87.69 311 PRO A N 1
ATOM 2191 C CA . PRO A 1 311 ? 4.045 -14.112 -17.568 1.00 87.69 311 PRO A CA 1
ATOM 2192 C C . PRO A 1 311 ? 4.463 -12.648 -17.371 1.00 87.69 311 PRO A C 1
ATOM 2194 O O . PRO A 1 311 ? 5.578 -12.285 -17.753 1.00 87.69 311 PRO A O 1
ATOM 2197 N N . TYR A 1 312 ? 3.615 -11.836 -16.735 1.00 89.69 312 TYR A N 1
ATOM 2198 C CA . TYR A 1 312 ? 3.828 -10.404 -16.548 1.00 89.69 312 TYR A CA 1
ATOM 2199 C C . TYR A 1 312 ? 4.164 -10.091 -15.094 1.00 89.69 312 TYR A C 1
ATOM 2201 O O . TYR A 1 312 ? 3.332 -10.114 -14.196 1.00 89.69 312 TYR A O 1
ATOM 2209 N N . VAL A 1 313 ? 5.449 -9.877 -14.845 1.00 92.94 313 VAL A N 1
ATOM 2210 C CA . VAL A 1 313 ? 5.987 -9.645 -13.507 1.00 92.94 313 VAL A CA 1
ATOM 2211 C C . VAL A 1 313 ? 7.105 -8.621 -13.630 1.00 92.94 313 VAL A C 1
ATOM 2213 O O . VAL A 1 313 ? 7.828 -8.591 -14.630 1.00 92.94 313 VAL A O 1
ATOM 2216 N N . LEU A 1 314 ? 7.262 -7.774 -12.621 1.00 94.00 314 LEU A N 1
ATOM 2217 C CA . LEU A 1 314 ? 8.267 -6.713 -12.591 1.00 94.00 314 LEU A CA 1
ATOM 2218 C C . LEU A 1 314 ? 9.091 -6.769 -11.308 1.00 94.00 314 LEU A C 1
ATOM 2220 O O . LEU A 1 314 ? 8.868 -7.626 -10.459 1.00 94.00 314 LEU A O 1
ATOM 2224 N N . ALA A 1 315 ? 10.074 -5.878 -11.191 1.00 93.75 315 ALA A N 1
ATOM 2225 C CA . ALA A 1 315 ? 10.930 -5.744 -10.010 1.00 93.75 315 ALA A CA 1
ATOM 2226 C C . ALA A 1 315 ? 11.635 -7.055 -9.581 1.00 93.75 315 ALA A C 1
ATOM 2228 O O . ALA A 1 315 ? 11.616 -7.391 -8.395 1.00 93.75 315 ALA A O 1
ATOM 2229 N N . PRO A 1 316 ? 12.292 -7.798 -10.500 1.00 95.94 316 PRO A N 1
ATOM 2230 C CA . PRO A 1 316 ? 13.043 -8.986 -10.116 1.00 95.94 316 PRO A CA 1
ATOM 2231 C C . PRO A 1 316 ? 14.117 -8.633 -9.082 1.00 95.94 316 PRO A C 1
ATOM 2233 O O . PRO A 1 316 ? 14.882 -7.678 -9.243 1.00 95.94 316 PRO A O 1
ATOM 2236 N N . ALA A 1 317 ? 14.208 -9.452 -8.043 1.00 95.31 317 ALA A N 1
ATOM 2237 C CA . ALA A 1 317 ? 15.255 -9.396 -7.040 1.00 95.31 317 ALA A CA 1
ATOM 2238 C C . ALA A 1 317 ? 15.936 -10.770 -6.965 1.00 95.31 317 ALA A C 1
ATOM 2240 O O . ALA A 1 317 ? 15.298 -11.802 -7.160 1.00 95.31 317 ALA A O 1
ATOM 2241 N N . SER A 1 318 ? 17.253 -10.798 -6.752 1.00 96.50 318 SER A N 1
ATOM 2242 C CA . SER A 1 318 ? 18.039 -12.035 -6.843 1.00 96.50 318 SER A CA 1
ATOM 2243 C C . SER A 1 318 ? 18.883 -12.295 -5.605 1.00 96.50 318 SER A C 1
ATOM 2245 O O . SER A 1 318 ? 19.358 -11.362 -4.962 1.00 96.50 318 SER A O 1
ATOM 2247 N N . ALA A 1 319 ? 19.129 -13.571 -5.320 1.00 96.94 319 ALA A N 1
ATOM 2248 C CA . ALA A 1 319 ? 20.019 -14.028 -4.261 1.00 96.94 319 ALA A CA 1
ATOM 2249 C C . ALA A 1 319 ? 20.821 -15.261 -4.709 1.00 96.94 319 ALA A C 1
ATOM 2251 O O . ALA A 1 319 ? 20.389 -16.022 -5.576 1.00 96.94 319 ALA A O 1
ATOM 2252 N N . ALA A 1 320 ? 22.001 -15.452 -4.117 1.00 97.88 320 ALA A N 1
ATOM 2253 C CA . ALA A 1 320 ? 22.767 -16.686 -4.277 1.00 97.88 320 ALA A CA 1
ATOM 2254 C C . ALA A 1 320 ? 22.094 -17.816 -3.489 1.00 97.88 320 ALA A C 1
ATOM 2256 O O . ALA A 1 320 ? 21.788 -17.640 -2.307 1.00 97.88 320 ALA A O 1
ATOM 2257 N N . VAL A 1 321 ? 21.896 -18.962 -4.136 1.00 98.19 321 VAL A N 1
ATOM 2258 C CA . VAL A 1 321 ? 21.397 -20.189 -3.507 1.00 98.19 321 VAL A CA 1
ATOM 2259 C C . VAL A 1 321 ? 22.589 -20.910 -2.905 1.00 98.19 321 VAL A C 1
ATOM 2261 O O . VAL A 1 321 ? 23.577 -21.140 -3.606 1.00 98.19 321 VAL A O 1
ATOM 2264 N N . ARG A 1 322 ? 22.518 -21.238 -1.612 1.00 96.12 322 ARG A N 1
ATOM 2265 C CA . ARG A 1 322 ? 23.631 -21.877 -0.903 1.00 96.12 322 ARG A CA 1
ATOM 2266 C C . ARG A 1 322 ? 23.243 -23.234 -0.339 1.00 96.12 322 ARG A C 1
ATOM 2268 O O . ARG A 1 322 ? 22.199 -23.363 0.290 1.00 96.12 322 ARG A O 1
ATOM 2275 N N . LEU A 1 323 ? 24.131 -24.208 -0.504 1.00 95.94 323 LEU A N 1
ATOM 2276 C CA . LEU A 1 323 ? 24.039 -25.544 0.073 1.00 95.94 323 LEU A CA 1
ATOM 2277 C C . LEU A 1 323 ? 25.352 -25.842 0.806 1.00 95.94 323 LEU A C 1
ATOM 2279 O O . LEU A 1 323 ? 26.426 -25.704 0.226 1.00 95.94 323 LEU A O 1
ATOM 2283 N N . HIS A 1 324 ? 25.279 -26.183 2.096 1.00 93.06 324 HIS A N 1
ATOM 2284 C CA . HIS A 1 324 ? 26.461 -26.414 2.947 1.00 93.06 324 HIS A CA 1
ATOM 2285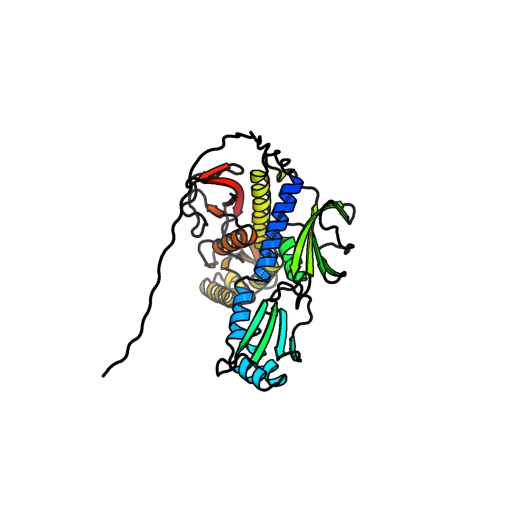 C C . HIS A 1 324 ? 27.510 -25.282 2.868 1.00 93.06 324 HIS A C 1
ATOM 2287 O O . HIS A 1 324 ? 28.709 -25.518 2.767 1.00 93.06 324 HIS A O 1
ATOM 2293 N N . GLY A 1 325 ? 27.044 -24.028 2.848 1.00 90.00 325 GLY A N 1
ATOM 2294 C CA . GLY A 1 325 ? 27.900 -22.838 2.760 1.00 90.00 325 GLY A CA 1
ATOM 2295 C C . GLY A 1 325 ? 28.430 -22.511 1.357 1.00 90.00 325 GLY A C 1
ATOM 2296 O O . GLY A 1 325 ? 28.866 -21.383 1.136 1.00 90.00 325 GLY A O 1
ATOM 2297 N N . ARG A 1 326 ? 28.326 -23.428 0.388 1.00 94.19 326 ARG A N 1
ATOM 2298 C CA . ARG A 1 326 ? 28.759 -23.218 -1.002 1.00 94.19 326 ARG A CA 1
ATOM 2299 C C . ARG A 1 326 ? 27.624 -22.665 -1.852 1.00 94.19 326 ARG A C 1
ATOM 2301 O O . ARG A 1 326 ? 26.471 -23.055 -1.679 1.00 94.19 326 ARG A O 1
ATOM 2308 N N . THR A 1 327 ? 27.936 -21.753 -2.767 1.00 97.44 327 THR A N 1
ATOM 2309 C CA . THR A 1 327 ? 26.968 -21.290 -3.770 1.00 97.44 327 THR A CA 1
ATOM 2310 C C . THR A 1 327 ? 26.749 -22.407 -4.785 1.00 97.44 327 THR A C 1
ATOM 2312 O O . THR A 1 327 ? 27.710 -22.905 -5.344 1.00 97.44 327 THR A O 1
ATOM 2315 N N . VAL A 1 328 ? 25.496 -22.797 -5.017 1.00 97.94 328 VAL A N 1
ATOM 2316 C CA . VAL A 1 328 ? 25.125 -23.835 -6.005 1.00 97.94 328 VAL A CA 1
ATOM 2317 C C . VAL A 1 328 ? 24.320 -23.270 -7.175 1.00 97.94 328 VAL A C 1
ATOM 2319 O O . VAL A 1 328 ? 24.058 -23.951 -8.163 1.00 97.94 328 VAL A O 1
ATOM 2322 N N . GLY A 1 329 ? 23.924 -22.000 -7.077 1.00 98.06 329 GLY A N 1
ATOM 2323 C CA . GLY A 1 329 ? 23.171 -21.323 -8.116 1.00 98.06 329 GLY A CA 1
ATOM 2324 C C . GLY A 1 329 ? 22.664 -19.951 -7.700 1.00 98.06 329 GLY A C 1
ATOM 2325 O O . GLY A 1 329 ? 23.097 -19.358 -6.707 1.00 98.06 329 GLY A O 1
ATOM 2326 N N . ARG A 1 330 ? 21.713 -19.436 -8.473 1.00 98.19 330 ARG A N 1
ATOM 2327 C CA . ARG A 1 330 ? 21.076 -18.136 -8.260 1.00 98.19 330 ARG A CA 1
ATOM 2328 C C . ARG A 1 330 ? 19.571 -18.275 -8.370 1.00 98.19 330 ARG A C 1
ATOM 2330 O O . ARG A 1 330 ? 19.073 -18.841 -9.337 1.00 98.19 330 ARG A O 1
ATOM 2337 N N . VAL A 1 331 ? 18.862 -17.683 -7.419 1.00 98.12 331 VAL A N 1
ATOM 2338 C CA . VAL A 1 331 ? 17.417 -17.491 -7.492 1.00 98.12 331 VAL A CA 1
ATOM 2339 C C . VAL A 1 331 ? 17.116 -16.041 -7.841 1.00 98.12 331 VAL A C 1
ATOM 2341 O O . VAL A 1 331 ? 17.755 -15.125 -7.321 1.00 98.12 331 VAL A O 1
ATOM 2344 N N . THR A 1 332 ? 16.142 -15.841 -8.717 1.00 97.69 332 THR A N 1
ATOM 2345 C CA . THR A 1 332 ? 15.513 -14.561 -9.026 1.00 97.69 332 THR A CA 1
ATOM 2346 C C . THR A 1 332 ? 14.027 -14.709 -8.743 1.00 97.69 332 THR A C 1
ATOM 2348 O O . THR A 1 332 ? 13.387 -15.608 -9.280 1.00 97.69 332 THR A O 1
ATOM 2351 N N . ALA A 1 333 ? 13.471 -13.847 -7.903 1.00 96.69 333 ALA A N 1
ATOM 2352 C CA . ALA A 1 333 ? 12.059 -13.871 -7.551 1.00 96.69 333 ALA A CA 1
ATOM 2353 C C . ALA A 1 333 ? 11.456 -12.468 -7.617 1.00 96.69 333 ALA A C 1
ATOM 2355 O O . ALA A 1 333 ? 12.180 -11.469 -7.596 1.00 96.69 333 ALA A O 1
ATOM 2356 N N . SER A 1 334 ? 10.131 -12.399 -7.693 1.00 95.06 334 SER A N 1
ATOM 2357 C CA . SER A 1 334 ? 9.392 -11.154 -7.509 1.00 95.06 334 SER A CA 1
ATOM 2358 C C . SER A 1 334 ? 8.190 -11.356 -6.598 1.00 95.06 334 SER A C 1
ATOM 2360 O O . SER A 1 334 ? 7.530 -12.396 -6.639 1.00 95.06 334 SER A O 1
ATOM 2362 N N . ILE A 1 335 ? 7.940 -10.343 -5.774 1.00 91.00 335 ILE A N 1
ATOM 2363 C CA . ILE A 1 335 ? 6.871 -10.300 -4.776 1.00 91.00 335 ILE A CA 1
ATOM 2364 C C . ILE A 1 335 ? 5.542 -9.885 -5.403 1.00 91.00 335 ILE A C 1
ATOM 2366 O O . ILE A 1 335 ? 4.503 -10.357 -4.957 1.00 91.00 335 ILE A O 1
ATOM 2370 N N . GLN A 1 336 ? 5.573 -9.050 -6.444 1.00 85.62 336 GLN A N 1
ATOM 2371 C CA . GLN A 1 336 ? 4.380 -8.445 -7.025 1.00 85.62 336 GLN A CA 1
ATOM 2372 C C . GLN A 1 336 ? 4.355 -8.587 -8.549 1.00 85.62 336 GLN A C 1
ATOM 2374 O O . GLN A 1 336 ? 5.384 -8.486 -9.223 1.00 85.62 336 GLN A O 1
ATOM 2379 N N . ASP A 1 337 ? 3.162 -8.819 -9.089 1.00 91.19 337 ASP A N 1
ATOM 2380 C CA . ASP A 1 337 ? 2.895 -8.767 -10.519 1.00 91.19 337 ASP A CA 1
ATOM 2381 C C . ASP A 1 337 ? 2.654 -7.320 -10.992 1.00 91.19 337 ASP A C 1
ATOM 2383 O O . ASP A 1 337 ? 2.523 -6.361 -10.227 1.00 91.19 337 ASP A O 1
ATOM 2387 N N . ASP A 1 338 ? 2.648 -7.153 -12.302 1.00 91.56 338 ASP A N 1
ATOM 2388 C CA . ASP A 1 338 ? 2.337 -5.902 -12.984 1.00 91.56 338 ASP A CA 1
ATOM 2389 C C . ASP A 1 338 ? 0.940 -5.353 -12.640 1.00 91.56 338 ASP A C 1
ATOM 2391 O O . ASP A 1 338 ? 0.795 -4.168 -12.331 1.00 91.56 338 ASP A O 1
ATOM 2395 N N . ALA A 1 339 ? -0.076 -6.218 -12.610 1.00 92.56 339 ALA A N 1
ATOM 2396 C CA . ALA A 1 339 ? -1.445 -5.864 -12.268 1.00 92.56 339 ALA A CA 1
ATOM 2397 C C . ALA A 1 339 ? -1.549 -5.373 -10.818 1.00 92.56 339 ALA A C 1
ATOM 2399 O O . ALA A 1 339 ? -2.300 -4.439 -10.525 1.00 92.56 339 ALA A O 1
ATOM 2400 N N . GLY A 1 340 ? -0.797 -5.977 -9.897 1.00 92.38 340 GLY A N 1
ATOM 2401 C CA . GLY A 1 340 ? -0.661 -5.543 -8.515 1.00 92.38 340 GLY A CA 1
ATOM 2402 C C . GLY A 1 340 ? -0.059 -4.147 -8.423 1.00 92.38 340 GLY A C 1
ATOM 2403 O O . GLY A 1 340 ? -0.648 -3.283 -7.769 1.00 92.38 340 GLY A O 1
ATOM 2404 N N . PHE A 1 341 ? 1.051 -3.899 -9.125 1.00 94.75 341 PHE A N 1
ATOM 2405 C CA . PHE A 1 341 ? 1.679 -2.577 -9.182 1.00 94.75 341 PHE A CA 1
ATOM 2406 C C . PHE A 1 341 ? 0.709 -1.513 -9.712 1.00 94.75 341 PHE A C 1
ATOM 2408 O O . PHE A 1 341 ? 0.506 -0.485 -9.061 1.00 94.75 341 PHE A O 1
ATOM 2415 N N . ILE A 1 342 ? 0.045 -1.784 -10.840 1.00 95.25 342 ILE A N 1
ATOM 2416 C CA . ILE A 1 342 ? -0.944 -0.884 -11.451 1.00 95.25 342 ILE A CA 1
ATOM 2417 C C . ILE A 1 342 ? -2.074 -0.574 -10.465 1.00 95.25 342 ILE A C 1
ATOM 2419 O O . ILE A 1 342 ? -2.387 0.592 -10.217 1.00 95.25 342 ILE A O 1
ATOM 2423 N N . LYS A 1 343 ? -2.646 -1.606 -9.831 1.00 93.88 343 LYS A N 1
ATOM 2424 C CA . LYS A 1 343 ? -3.716 -1.451 -8.835 1.00 93.88 343 LYS A CA 1
ATOM 2425 C C . LYS A 1 343 ? -3.270 -0.631 -7.628 1.00 93.88 343 LYS A C 1
ATOM 2427 O O . LYS A 1 343 ? -4.083 0.128 -7.105 1.00 93.88 343 LYS A O 1
ATOM 2432 N N . LEU A 1 344 ? -2.034 -0.796 -7.149 1.00 94.56 344 LEU A N 1
ATOM 2433 C CA . LEU A 1 344 ? -1.517 -0.027 -6.013 1.00 94.56 344 LEU A CA 1
ATOM 2434 C C . LEU A 1 344 ? -1.309 1.441 -6.372 1.00 94.56 344 LEU A C 1
ATOM 2436 O O . LEU A 1 344 ? -1.782 2.306 -5.635 1.00 94.56 344 LEU A O 1
ATOM 2440 N N . VAL A 1 345 ? -0.644 1.716 -7.497 1.00 96.69 345 VAL A N 1
ATOM 2441 C CA . VAL A 1 345 ? -0.426 3.089 -7.964 1.00 96.69 345 VAL A CA 1
ATOM 2442 C C . VAL A 1 345 ? -1.775 3.769 -8.155 1.00 96.69 345 VAL A C 1
ATOM 2444 O O . VAL A 1 345 ? -2.035 4.764 -7.487 1.00 96.69 345 VAL A O 1
ATOM 2447 N N . HIS A 1 346 ? -2.680 3.184 -8.942 1.00 96.12 346 HIS A N 1
ATOM 2448 C CA . HIS A 1 346 ? -4.002 3.761 -9.175 1.00 96.12 346 HIS A CA 1
ATOM 2449 C C . HIS A 1 346 ? -4.781 3.988 -7.871 1.00 96.12 346 HIS A C 1
ATOM 2451 O O . HIS A 1 346 ? -5.356 5.054 -7.659 1.00 96.12 346 HIS A O 1
ATOM 2457 N N . ARG A 1 347 ? -4.762 3.024 -6.942 1.00 95.69 347 ARG A N 1
ATOM 2458 C CA . ARG A 1 347 ? -5.466 3.155 -5.657 1.00 95.69 347 ARG A CA 1
ATOM 2459 C C . ARG A 1 347 ? -4.976 4.347 -4.838 1.00 95.69 347 ARG A C 1
ATOM 2461 O O . ARG A 1 347 ? -5.800 5.055 -4.259 1.00 95.69 347 ARG A O 1
ATOM 2468 N N . PHE A 1 348 ? -3.663 4.554 -4.759 1.00 95.88 348 PHE A N 1
ATOM 2469 C CA . PHE A 1 348 ? -3.082 5.558 -3.866 1.00 95.88 348 PHE A CA 1
ATOM 2470 C C . PHE A 1 348 ? -2.799 6.904 -4.527 1.00 95.88 348 PHE A C 1
ATOM 2472 O O . PHE A 1 348 ? -2.687 7.894 -3.816 1.00 95.88 348 PHE A O 1
ATOM 2479 N N . THR A 1 349 ? -2.738 6.979 -5.855 1.00 96.19 349 THR A N 1
ATOM 2480 C CA . THR A 1 349 ? -2.511 8.241 -6.579 1.00 96.19 349 THR A CA 1
ATOM 2481 C C . THR A 1 349 ? -3.727 8.690 -7.386 1.00 96.19 349 THR A C 1
ATOM 2483 O O . THR A 1 349 ? -3.851 9.869 -7.701 1.00 96.19 349 THR A O 1
ATOM 2486 N N . GLY A 1 350 ? -4.642 7.773 -7.716 1.00 95.56 350 GLY A N 1
ATOM 2487 C CA . GLY A 1 350 ? -5.723 8.005 -8.676 1.00 95.56 350 GLY A CA 1
ATOM 2488 C C . GLY A 1 350 ? -5.253 8.104 -10.128 1.00 95.56 350 GLY A C 1
ATOM 2489 O O . GLY A 1 350 ? -6.078 8.354 -11.000 1.00 95.56 350 GLY A O 1
ATOM 2490 N N . ALA A 1 351 ? -3.954 7.943 -10.387 1.00 96.81 351 ALA A N 1
ATOM 2491 C CA . ALA A 1 351 ? -3.390 8.065 -11.718 1.00 96.81 351 ALA A CA 1
ATOM 2492 C C . ALA A 1 351 ? -3.662 6.820 -12.564 1.00 96.81 351 ALA A C 1
ATOM 2494 O O . ALA A 1 351 ? -3.794 5.703 -12.051 1.00 96.81 351 ALA A O 1
ATOM 2495 N N . ASP A 1 352 ? -3.692 7.031 -13.870 1.00 97.25 352 ASP A N 1
ATOM 2496 C CA . ASP A 1 352 ? -3.671 5.963 -14.853 1.00 97.25 352 ASP A CA 1
ATOM 2497 C C . ASP A 1 352 ? -2.239 5.438 -15.019 1.00 97.25 352 ASP A C 1
ATOM 2499 O O . ASP A 1 352 ? -1.270 6.194 -14.899 1.00 97.25 352 ASP A O 1
ATOM 2503 N N . VAL A 1 353 ? -2.089 4.135 -15.258 1.00 97.06 353 VAL A N 1
ATOM 2504 C CA . VAL A 1 353 ? -0.783 3.481 -15.384 1.00 97.06 353 VAL A CA 1
ATOM 2505 C C . VAL A 1 353 ? -0.746 2.627 -16.634 1.00 97.06 353 VAL A C 1
ATOM 2507 O O . VAL A 1 353 ? -1.563 1.726 -16.806 1.00 97.06 353 VAL A O 1
ATOM 2510 N N . ILE A 1 354 ? 0.263 2.879 -17.460 1.00 96.62 354 ILE A N 1
ATOM 2511 C CA . ILE A 1 354 ? 0.569 2.090 -18.648 1.00 96.62 354 ILE A CA 1
ATOM 2512 C C . ILE A 1 354 ? 1.953 1.475 -18.478 1.00 96.62 354 ILE A C 1
ATOM 2514 O O . ILE A 1 354 ? 2.919 2.167 -18.139 1.00 96.62 354 ILE A O 1
ATOM 2518 N N . LEU A 1 355 ? 2.058 0.173 -18.731 1.00 96.25 355 LEU A N 1
ATOM 2519 C CA . LEU A 1 355 ? 3.323 -0.554 -18.732 1.00 96.25 355 LEU A CA 1
ATOM 2520 C C . LEU A 1 355 ? 3.641 -1.039 -20.149 1.00 96.25 355 LEU A C 1
ATOM 2522 O O . LEU A 1 355 ? 2.785 -1.617 -20.812 1.00 96.25 355 LEU A O 1
ATOM 2526 N N . ARG A 1 356 ? 4.880 -0.838 -20.615 1.00 95.31 356 ARG A N 1
ATOM 2527 C CA . ARG A 1 356 ? 5.329 -1.284 -21.946 1.00 95.31 356 ARG A CA 1
ATOM 2528 C C . ARG A 1 356 ? 6.661 -2.008 -21.928 1.00 95.31 356 ARG A C 1
ATOM 2530 O O . ARG A 1 356 ? 7.632 -1.532 -21.336 1.00 95.31 356 ARG A O 1
ATOM 2537 N N . ALA A 1 357 ? 6.729 -3.123 -22.645 1.00 93.06 357 ALA A N 1
ATOM 2538 C CA . ALA A 1 357 ? 7.965 -3.823 -22.971 1.00 93.06 357 ALA A CA 1
ATOM 2539 C C . ALA A 1 357 ? 8.274 -3.617 -24.462 1.00 93.06 357 ALA A C 1
ATOM 2541 O O . ALA A 1 357 ? 7.690 -4.263 -25.330 1.00 93.06 357 ALA A O 1
ATOM 2542 N N . GLY A 1 358 ? 9.180 -2.684 -24.766 1.00 89.50 358 GLY A N 1
ATOM 2543 C CA . GLY A 1 358 ? 9.361 -2.213 -26.141 1.00 89.50 358 GLY A CA 1
ATOM 2544 C C . GLY A 1 358 ? 8.086 -1.527 -26.640 1.00 89.50 358 GLY A C 1
ATOM 2545 O O . GLY A 1 358 ? 7.587 -0.618 -25.978 1.00 89.50 358 GLY A O 1
ATOM 2546 N N . ASN A 1 359 ? 7.548 -1.994 -27.768 1.00 86.94 359 ASN A N 1
ATOM 2547 C CA . ASN A 1 359 ? 6.301 -1.479 -28.347 1.00 86.94 359 ASN A CA 1
ATOM 2548 C C . ASN A 1 359 ? 5.044 -2.204 -27.837 1.00 86.94 359 ASN A C 1
ATOM 2550 O O . ASN A 1 359 ? 3.938 -1.767 -28.136 1.00 86.94 359 ASN A O 1
ATOM 2554 N N . ALA A 1 360 ? 5.197 -3.301 -27.089 1.00 90.88 360 ALA A N 1
ATOM 2555 C CA . ALA A 1 360 ? 4.071 -4.069 -26.575 1.00 90.88 360 ALA A CA 1
ATOM 2556 C C . ALA A 1 360 ? 3.587 -3.492 -25.242 1.00 90.88 360 ALA A C 1
ATOM 2558 O O . ALA A 1 360 ? 4.371 -3.341 -24.297 1.00 90.88 360 ALA A O 1
ATOM 2559 N N . GLU A 1 361 ? 2.295 -3.194 -25.166 1.00 92.94 361 GLU A N 1
ATOM 2560 C CA . GLU A 1 361 ? 1.625 -2.859 -23.916 1.00 92.94 361 GLU A CA 1
ATOM 2561 C C . GLU A 1 361 ? 1.359 -4.120 -23.098 1.00 92.94 361 GLU A C 1
ATOM 2563 O O . GLU A 1 361 ? 1.044 -5.183 -23.634 1.00 92.94 361 GLU A O 1
ATOM 2568 N N . ILE A 1 362 ? 1.566 -4.013 -21.791 1.00 91.06 362 ILE A N 1
ATOM 2569 C CA . ILE A 1 362 ? 1.322 -5.113 -20.874 1.00 91.06 362 ILE A CA 1
ATOM 2570 C C . ILE A 1 362 ? -0.177 -5.148 -20.533 1.00 91.06 362 ILE A C 1
ATOM 2572 O O . ILE A 1 362 ? -0.726 -4.096 -20.168 1.00 91.06 362 ILE A O 1
ATOM 2576 N N . PRO A 1 363 ? -0.830 -6.328 -20.599 1.00 85.56 363 PRO A N 1
ATOM 2577 C CA . PRO A 1 363 ? -2.227 -6.479 -20.204 1.00 85.56 363 PRO A CA 1
ATOM 2578 C C . PRO A 1 363 ? -2.468 -5.978 -18.776 1.00 85.56 363 PRO A C 1
ATOM 2580 O O . PRO A 1 363 ? -1.650 -6.214 -17.894 1.00 85.56 363 PRO A O 1
ATOM 2583 N N . SER A 1 364 ? -3.619 -5.351 -18.519 1.00 86.00 364 SER A N 1
ATOM 2584 C CA . SER A 1 364 ? -3.996 -4.684 -17.249 1.00 86.00 364 SER A CA 1
ATOM 2585 C C . SER A 1 364 ? -3.561 -3.225 -17.092 1.00 86.00 364 SER A C 1
ATOM 2587 O O . SER A 1 364 ? -3.873 -2.633 -16.054 1.00 86.00 364 SER A O 1
ATOM 2589 N N . SER A 1 365 ? -2.883 -2.634 -18.082 1.00 90.38 365 SER A N 1
ATOM 2590 C CA . SER A 1 365 ? -2.718 -1.173 -18.158 1.00 90.38 365 SER A CA 1
ATOM 2591 C C . SER A 1 365 ? -4.091 -0.486 -18.064 1.00 90.38 365 SER A C 1
ATOM 2593 O O . SER A 1 365 ? -5.088 -1.015 -18.548 1.00 90.38 365 SER A O 1
ATOM 2595 N N . THR A 1 366 ? -4.187 0.657 -17.377 1.00 89.31 366 THR A N 1
ATOM 2596 C CA . THR A 1 366 ? -5.503 1.249 -17.044 1.00 89.31 366 THR A CA 1
ATOM 2597 C C . THR A 1 366 ? -6.196 1.911 -18.233 1.00 89.31 366 THR A C 1
ATOM 2599 O O . THR A 1 366 ? -7.405 2.125 -18.195 1.00 89.31 366 THR A O 1
ATOM 2602 N N . LEU A 1 367 ? -5.438 2.221 -19.283 1.00 87.88 367 LEU A N 1
ATOM 2603 C CA . LEU A 1 367 ? -5.926 2.723 -20.559 1.00 87.88 367 LEU A CA 1
ATOM 2604 C C . LEU A 1 367 ? -5.475 1.714 -21.611 1.00 87.88 367 LEU A C 1
ATOM 2606 O O . LEU A 1 367 ? -4.332 1.803 -22.034 1.00 87.88 367 LEU A O 1
ATOM 2610 N N . ASP A 1 368 ? -6.327 0.749 -21.961 1.00 83.56 368 ASP A N 1
ATOM 2611 C CA . ASP A 1 368 ? -6.025 -0.306 -22.938 1.00 83.56 368 ASP A CA 1
ATOM 2612 C C . ASP A 1 368 ? -7.030 -0.245 -24.113 1.00 83.56 368 ASP A C 1
ATOM 2614 O O . ASP A 1 368 ? -8.231 -0.435 -23.884 1.00 83.56 368 ASP A O 1
ATOM 2618 N N . PRO A 1 369 ? -6.584 0.061 -25.352 1.00 86.69 369 PRO A N 1
ATOM 2619 C CA . PRO A 1 369 ? -5.213 0.441 -25.696 1.00 86.69 369 PRO A CA 1
ATOM 2620 C C . PRO A 1 369 ? -4.877 1.856 -25.202 1.00 86.69 369 PRO A C 1
ATOM 2622 O O . PRO A 1 369 ? -5.715 2.757 -25.256 1.00 86.69 369 PRO A O 1
ATOM 2625 N N . GLY A 1 370 ? -3.639 2.079 -24.762 1.00 91.00 370 GLY A N 1
ATOM 2626 C CA . GLY A 1 370 ? -3.161 3.398 -24.346 1.00 91.00 370 GLY A CA 1
ATOM 2627 C C . GLY A 1 370 ? -2.666 4.274 -25.509 1.00 91.00 370 GLY A C 1
ATOM 2628 O O . GLY A 1 370 ? -2.570 3.816 -26.651 1.00 91.00 370 GLY A O 1
ATOM 2629 N N . PRO A 1 371 ? -2.248 5.533 -25.253 1.00 92.94 371 PRO A N 1
ATOM 2630 C CA . PRO A 1 371 ? -1.685 6.409 -26.284 1.00 92.94 371 PRO A CA 1
ATOM 2631 C C . PRO A 1 371 ? -0.452 5.773 -26.933 1.00 92.94 371 PRO A C 1
ATOM 2633 O O . PRO A 1 371 ? 0.479 5.384 -26.226 1.00 92.94 371 PRO A O 1
ATOM 2636 N N . ALA A 1 372 ? -0.386 5.697 -28.266 1.00 90.00 372 ALA A N 1
ATOM 2637 C CA . ALA A 1 372 ? 0.689 4.982 -28.974 1.00 90.00 372 ALA A CA 1
ATOM 2638 C C . ALA A 1 372 ? 2.106 5.455 -28.587 1.00 90.00 372 ALA A C 1
ATOM 2640 O O . ALA A 1 372 ? 3.041 4.657 -28.506 1.00 90.00 372 ALA A O 1
ATOM 2641 N N . ARG A 1 373 ? 2.266 6.747 -28.277 1.00 90.44 373 ARG A N 1
ATOM 2642 C CA . ARG A 1 373 ? 3.515 7.342 -27.789 1.00 90.44 373 ARG A CA 1
ATOM 2643 C C . ARG A 1 373 ? 3.252 8.099 -26.497 1.00 90.44 373 ARG A C 1
ATOM 2645 O O . ARG A 1 373 ? 2.246 8.783 -26.364 1.00 90.44 373 ARG A O 1
ATOM 2652 N N . LEU A 1 374 ? 4.179 7.976 -25.556 1.00 94.44 374 LEU A N 1
ATOM 2653 C CA . LEU A 1 374 ? 4.121 8.652 -24.265 1.00 94.44 374 LEU A CA 1
ATOM 2654 C C . LEU A 1 374 ? 5.460 9.349 -24.035 1.00 94.44 374 LEU A C 1
ATOM 2656 O O . LEU A 1 374 ? 6.490 8.675 -24.133 1.00 94.44 374 LEU A O 1
ATOM 2660 N N . PRO A 1 375 ? 5.491 10.649 -23.706 1.00 95.31 375 PRO A N 1
ATOM 2661 C CA . PRO A 1 375 ? 6.740 11.335 -23.412 1.00 95.31 375 PRO A CA 1
ATOM 2662 C C . PRO A 1 375 ? 7.320 10.848 -22.079 1.00 95.31 375 PRO A C 1
ATOM 2664 O O . PRO A 1 375 ? 6.653 10.160 -21.296 1.00 95.31 375 PRO A O 1
ATOM 2667 N N . SER A 1 376 ? 8.595 11.148 -21.821 1.00 94.44 376 SER A N 1
ATOM 2668 C CA . SER A 1 376 ? 9.179 10.906 -20.495 1.00 94.44 376 SER A CA 1
ATOM 2669 C C . SER A 1 376 ? 8.502 11.780 -19.444 1.00 94.44 376 SER A C 1
ATOM 2671 O O . SER A 1 376 ? 8.161 11.285 -18.378 1.00 94.44 376 SER A O 1
ATOM 2673 N N . HIS A 1 377 ? 8.245 13.042 -19.787 1.00 95.00 377 HIS A N 1
ATOM 2674 C CA . HIS A 1 377 ? 7.505 14.003 -18.980 1.00 95.00 377 HIS A CA 1
ATOM 2675 C C . HIS A 1 377 ? 6.697 14.918 -19.903 1.00 95.00 377 HIS A C 1
ATOM 2677 O O . HIS A 1 377 ? 7.155 15.203 -21.011 1.00 95.00 377 HIS A O 1
ATOM 2683 N N . GLY A 1 378 ? 5.549 15.407 -19.442 1.00 94.62 378 GLY A N 1
ATOM 2684 C CA . GLY A 1 378 ? 4.788 16.463 -20.116 1.00 94.62 378 GLY A CA 1
ATOM 2685 C C . GLY A 1 378 ? 3.438 16.015 -20.665 1.00 94.62 378 GLY A C 1
ATOM 2686 O O . GLY A 1 378 ? 2.964 14.916 -20.373 1.00 94.62 378 GLY A O 1
ATOM 2687 N N . ALA A 1 379 ? 2.811 16.900 -21.438 1.00 96.25 379 ALA A N 1
ATOM 2688 C CA . ALA A 1 379 ? 1.445 16.719 -21.903 1.00 96.25 379 ALA A CA 1
ATOM 2689 C C . ALA A 1 379 ? 1.317 15.602 -22.955 1.00 96.25 379 ALA A C 1
ATOM 2691 O O . ALA A 1 379 ? 2.200 15.402 -23.790 1.00 96.25 379 ALA A O 1
ATOM 2692 N N . VAL A 1 380 ? 0.193 14.892 -22.924 1.00 96.62 380 VAL A N 1
ATOM 2693 C CA . VAL A 1 380 ? -0.239 13.951 -23.958 1.00 96.62 380 VAL A CA 1
ATOM 2694 C C . VAL A 1 380 ? -1.754 14.021 -24.103 1.00 96.62 380 VAL A C 1
ATOM 2696 O O . VAL A 1 380 ? -2.483 13.873 -23.122 1.00 96.62 380 VAL A O 1
ATOM 2699 N N . ASP A 1 381 ? -2.227 14.216 -25.328 1.00 95.94 381 ASP A N 1
ATOM 2700 C CA . ASP A 1 381 ? -3.653 14.187 -25.638 1.00 95.94 381 ASP A CA 1
ATOM 2701 C C . ASP A 1 381 ? -4.076 12.778 -26.041 1.00 95.94 381 ASP A C 1
ATOM 2703 O O . ASP A 1 381 ? -3.460 12.130 -26.891 1.00 95.94 381 ASP A O 1
ATOM 2707 N N . PHE A 1 382 ? -5.132 12.282 -25.403 1.00 95.25 382 PHE A N 1
ATOM 2708 C CA . PHE A 1 382 ? -5.650 10.949 -25.658 1.00 95.25 382 PHE A CA 1
ATOM 2709 C C . PHE A 1 382 ? -7.132 10.837 -25.311 1.00 95.25 382 PHE A C 1
ATOM 2711 O O . PHE A 1 382 ? -7.561 11.223 -24.225 1.00 95.25 382 PHE A O 1
ATOM 2718 N N . GLY A 1 383 ? -7.927 10.286 -26.233 1.00 92.38 383 GLY A N 1
ATOM 2719 C CA . GLY A 1 383 ? -9.364 10.081 -26.018 1.00 92.38 383 GLY A CA 1
ATOM 2720 C C . GLY A 1 383 ? -10.122 11.373 -25.686 1.00 92.38 383 GLY A C 1
ATOM 2721 O O . GLY A 1 383 ? -10.963 11.371 -24.790 1.00 92.38 383 GLY A O 1
ATOM 2722 N N . GLY A 1 384 ? -9.771 12.487 -26.344 1.00 94.06 384 GLY A N 1
ATOM 2723 C CA . GLY A 1 384 ? -10.382 13.803 -26.113 1.00 94.06 384 GLY A CA 1
ATOM 2724 C C . GLY A 1 384 ? -10.022 14.450 -24.771 1.00 94.06 384 GLY A C 1
ATOM 2725 O O . GLY A 1 384 ? -10.715 15.360 -24.327 1.00 94.06 384 GLY A O 1
ATOM 2726 N N . ARG A 1 385 ? -8.977 13.965 -24.090 1.00 94.62 385 ARG A N 1
ATOM 2727 C CA . ARG A 1 385 ? -8.514 14.486 -22.799 1.00 94.62 385 ARG A CA 1
ATOM 2728 C C . ARG A 1 385 ? -7.017 14.757 -22.845 1.00 94.62 385 ARG A C 1
ATOM 2730 O O . ARG A 1 385 ? -6.265 13.936 -23.369 1.00 94.62 385 ARG A O 1
ATOM 2737 N N . THR A 1 386 ? -6.591 15.846 -22.220 1.00 95.31 386 THR A N 1
ATOM 2738 C CA . THR A 1 386 ? -5.175 16.125 -21.976 1.00 95.31 386 THR A CA 1
ATOM 2739 C C . THR A 1 386 ? -4.745 15.474 -20.667 1.00 95.31 386 THR A C 1
ATOM 2741 O O . THR A 1 386 ? -5.400 15.624 -19.636 1.00 95.31 386 THR A O 1
ATOM 2744 N N . TYR A 1 387 ? -3.635 14.748 -20.709 1.00 97.06 387 TYR A N 1
ATOM 2745 C CA . TYR A 1 387 ? -2.968 14.184 -19.542 1.00 97.06 387 TYR A CA 1
ATOM 2746 C C . TYR A 1 387 ? -1.582 14.799 -19.398 1.00 97.06 387 TYR A C 1
ATOM 2748 O O . TYR A 1 387 ? -0.936 15.146 -20.380 1.00 97.06 387 TYR A O 1
ATOM 2756 N N . GLN A 1 388 ? -1.080 14.847 -18.174 1.00 97.75 388 GLN A N 1
ATOM 2757 C CA . GLN A 1 388 ? 0.331 15.013 -17.869 1.00 97.75 388 GLN A CA 1
ATOM 2758 C C . GLN A 1 388 ? 0.930 13.637 -17.581 1.00 97.75 388 GLN A C 1
ATOM 2760 O O . GLN A 1 388 ? 0.467 12.912 -16.697 1.00 97.75 388 GLN A O 1
ATOM 2765 N N . ALA A 1 389 ? 1.952 13.268 -18.345 1.00 97.38 389 ALA A N 1
ATOM 2766 C CA . ALA A 1 389 ? 2.643 11.999 -18.221 1.00 97.38 389 ALA A CA 1
ATOM 2767 C C . ALA A 1 389 ? 3.944 12.151 -17.426 1.00 97.38 389 ALA A C 1
ATOM 2769 O O . ALA A 1 389 ? 4.683 13.123 -17.581 1.00 97.38 389 ALA A O 1
ATOM 2770 N N . PHE A 1 390 ? 4.255 11.132 -16.631 1.00 97.56 390 PHE A N 1
ATOM 2771 C CA . PHE A 1 390 ? 5.569 10.888 -16.048 1.00 97.56 390 PHE A CA 1
ATOM 2772 C C . PHE A 1 390 ? 5.948 9.438 -16.309 1.00 97.56 390 PHE A C 1
ATOM 2774 O O . PHE A 1 390 ? 5.228 8.522 -15.913 1.00 97.56 390 PHE A O 1
ATOM 2781 N N . SER A 1 391 ? 7.093 9.205 -16.939 1.00 97.62 391 SER A N 1
ATOM 2782 C CA . SER A 1 391 ? 7.549 7.865 -17.283 1.00 97.62 391 SER A CA 1
ATOM 2783 C C . SER A 1 391 ? 8.927 7.568 -16.717 1.00 97.62 391 SER A C 1
ATOM 2785 O O . SER A 1 391 ? 9.813 8.416 -16.696 1.00 97.62 391 SER A O 1
ATOM 2787 N N . PHE A 1 392 ? 9.136 6.324 -16.303 1.00 97.06 392 PHE A N 1
ATOM 2788 C CA . PHE A 1 392 ? 10.430 5.848 -15.836 1.00 97.06 392 PHE A CA 1
ATOM 2789 C C . PHE A 1 392 ? 10.701 4.414 -16.289 1.00 97.06 392 PHE A C 1
ATOM 2791 O O . PHE A 1 392 ? 9.792 3.638 -16.590 1.00 97.06 392 PHE A O 1
ATOM 2798 N N . THR A 1 393 ? 11.982 4.055 -16.311 1.00 96.94 393 THR A N 1
ATOM 2799 C CA . THR A 1 393 ? 12.422 2.693 -16.615 1.00 96.94 393 THR A CA 1
ATOM 2800 C C . THR A 1 393 ? 12.380 1.831 -15.354 1.00 96.94 393 THR A C 1
ATOM 2802 O O . THR A 1 393 ? 13.105 2.065 -14.384 1.00 96.94 393 THR A O 1
ATOM 2805 N N . ALA A 1 394 ? 11.524 0.822 -15.386 1.00 95.75 394 ALA A N 1
ATOM 2806 C CA . ALA A 1 394 ? 11.472 -0.324 -14.496 1.00 95.75 394 ALA A CA 1
ATOM 2807 C C . ALA A 1 394 ? 12.177 -1.538 -15.134 1.00 95.75 394 ALA A C 1
ATOM 2809 O O . ALA A 1 394 ? 12.751 -1.471 -16.224 1.00 95.75 394 ALA A O 1
ATOM 2810 N N . THR A 1 395 ? 12.156 -2.669 -14.435 1.00 95.62 395 THR A N 1
ATOM 2811 C CA . THR A 1 395 ? 12.750 -3.928 -14.887 1.00 95.62 395 THR A CA 1
ATOM 2812 C C . THR A 1 395 ? 11.663 -4.986 -14.968 1.00 95.62 395 THR A C 1
ATOM 2814 O O . THR A 1 395 ? 11.011 -5.273 -13.960 1.00 95.62 395 THR A O 1
ATOM 2817 N N . ARG A 1 396 ? 11.482 -5.577 -16.153 1.00 94.00 396 ARG A N 1
ATOM 2818 C CA . ARG A 1 396 ? 10.613 -6.749 -16.317 1.00 94.00 396 ARG A CA 1
ATOM 2819 C C . ARG A 1 396 ? 11.306 -7.985 -15.768 1.00 94.00 396 ARG A C 1
ATOM 2821 O O . ARG A 1 396 ? 12.530 -8.102 -15.829 1.00 94.00 396 ARG A O 1
ATOM 2828 N N . PHE A 1 397 ? 10.530 -8.927 -15.260 1.00 94.50 397 PHE A N 1
ATOM 2829 C CA . PHE A 1 397 ? 11.049 -10.235 -14.915 1.00 94.50 397 PHE A CA 1
ATOM 2830 C C . PHE A 1 397 ? 11.407 -11.009 -16.196 1.00 94.50 397 PHE A C 1
ATOM 2832 O O . PHE A 1 397 ? 10.670 -10.942 -17.181 1.00 94.50 397 PHE A O 1
ATOM 2839 N N . PRO A 1 398 ? 12.512 -11.770 -16.214 1.00 93.81 398 PRO A N 1
ATOM 2840 C CA . PRO A 1 398 ? 13.560 -11.850 -15.189 1.00 93.81 398 PRO A CA 1
ATOM 2841 C C . PRO A 1 398 ? 14.608 -10.732 -15.321 1.00 93.81 398 PRO A C 1
ATOM 2843 O O . PRO A 1 398 ? 15.382 -10.503 -14.395 1.00 93.81 398 PRO A O 1
ATOM 2846 N N . SER A 1 399 ? 14.649 -10.065 -16.474 1.00 92.75 399 SER A N 1
ATOM 2847 C CA . SER A 1 399 ? 15.562 -8.971 -16.796 1.00 92.75 399 SER A CA 1
ATOM 2848 C C . SER A 1 399 ? 15.048 -8.162 -17.991 1.00 92.75 399 SER A C 1
ATOM 2850 O O . SER A 1 399 ? 14.223 -8.637 -18.773 1.00 92.75 399 SER A O 1
ATOM 2852 N N . GLY A 1 400 ? 15.631 -6.983 -18.199 1.00 93.88 400 GLY A N 1
ATOM 2853 C CA . GLY A 1 400 ? 15.353 -6.116 -19.344 1.00 93.88 400 GLY A CA 1
ATOM 2854 C C . GLY A 1 400 ? 14.458 -4.926 -18.990 1.00 93.88 400 GLY A C 1
ATOM 2855 O O . GLY A 1 400 ? 13.844 -4.904 -17.918 1.00 93.88 400 GLY A O 1
ATOM 2856 N N . PRO A 1 401 ? 14.408 -3.913 -19.868 1.00 95.69 401 PRO A N 1
ATOM 2857 C CA . PRO A 1 401 ? 13.672 -2.691 -19.597 1.00 95.69 401 PRO A CA 1
ATOM 2858 C C . PRO A 1 401 ? 12.161 -2.937 -19.647 1.00 95.69 401 PRO A C 1
ATOM 2860 O O . PRO A 1 401 ? 11.656 -3.668 -20.499 1.00 95.69 401 PRO A O 1
ATOM 2863 N N . LEU A 1 402 ? 11.454 -2.290 -18.729 1.00 95.62 402 LEU A N 1
ATOM 2864 C CA . LEU A 1 402 ? 10.010 -2.097 -18.753 1.00 95.62 402 LEU A CA 1
ATOM 2865 C C . LEU A 1 402 ? 9.770 -0.603 -18.585 1.00 95.62 402 LEU A C 1
ATOM 2867 O O . LEU A 1 402 ? 10.290 -0.009 -17.647 1.00 95.62 402 LEU A O 1
ATOM 2871 N N . ARG A 1 403 ? 9.007 0.028 -19.465 1.00 96.75 403 ARG A N 1
ATOM 2872 C CA . ARG A 1 403 ? 8.639 1.431 -19.302 1.00 96.75 403 ARG A CA 1
ATOM 2873 C C . ARG A 1 403 ? 7.346 1.508 -18.507 1.00 96.75 403 ARG A C 1
ATOM 2875 O O . ARG A 1 403 ? 6.353 0.927 -18.925 1.00 96.75 403 ARG A O 1
ATOM 2882 N N . ALA A 1 404 ? 7.371 2.211 -17.382 1.00 97.25 404 ALA A N 1
ATOM 2883 C CA . ALA A 1 404 ? 6.182 2.520 -16.602 1.00 97.25 404 ALA A CA 1
ATOM 2884 C C . ALA A 1 404 ? 5.829 3.992 -16.795 1.00 97.25 404 ALA A C 1
ATOM 2886 O O . ALA A 1 404 ? 6.687 4.853 -16.599 1.00 97.25 404 ALA A O 1
ATOM 2887 N N . SER A 1 405 ? 4.588 4.269 -17.174 1.00 97.81 405 SER A N 1
ATOM 2888 C CA . SER A 1 405 ? 4.070 5.613 -17.410 1.00 97.81 405 SER A CA 1
ATOM 2889 C C . SER A 1 405 ? 2.867 5.866 -16.517 1.00 97.81 405 SER A C 1
ATOM 2891 O O . SER A 1 405 ? 1.919 5.090 -16.520 1.00 97.81 405 SER A O 1
ATOM 2893 N N . VAL A 1 406 ? 2.926 6.954 -15.759 1.00 97.69 406 VAL A N 1
ATOM 2894 C CA . VAL A 1 406 ? 1.859 7.464 -14.900 1.00 97.69 406 VAL A CA 1
ATOM 2895 C C . VAL A 1 406 ? 1.220 8.643 -15.616 1.00 97.69 406 VAL A C 1
ATOM 2897 O O . VAL A 1 406 ? 1.933 9.566 -16.008 1.00 97.69 406 VAL A O 1
ATOM 2900 N N . LEU A 1 407 ? -0.097 8.612 -15.796 1.00 97.62 407 LEU A N 1
ATOM 2901 C CA . LEU A 1 407 ? -0.856 9.668 -16.453 1.00 97.62 407 LEU A CA 1
ATOM 2902 C C . LEU A 1 407 ? -1.825 10.302 -15.462 1.00 97.62 407 LEU A C 1
ATOM 2904 O O . LEU A 1 407 ? -2.564 9.616 -14.752 1.00 97.62 407 LEU A O 1
ATOM 2908 N N . VAL A 1 408 ? -1.813 11.627 -15.423 1.00 96.38 408 VAL A N 1
ATOM 2909 C CA . VAL A 1 408 ? -2.617 12.428 -14.503 1.00 96.38 408 VAL A CA 1
ATOM 2910 C C . VAL A 1 408 ? -3.400 13.448 -15.308 1.00 96.38 408 VAL A C 1
ATOM 2912 O O . VAL A 1 408 ? -2.849 14.055 -16.219 1.00 96.38 408 VAL A O 1
ATOM 2915 N N . ARG A 1 409 ? -4.675 13.619 -14.976 1.00 90.31 409 ARG A N 1
ATOM 2916 C CA . ARG A 1 409 ? -5.519 14.672 -15.541 1.00 90.31 409 ARG A CA 1
ATOM 2917 C C . ARG A 1 409 ? -5.396 15.961 -14.737 1.00 90.31 409 ARG A C 1
ATOM 2919 O O . ARG A 1 409 ? -5.248 15.880 -13.482 1.00 90.31 409 ARG A O 1
#

Foldseek 3Di:
DDDDDDDDDDDDDDDDDDDDDDPDPPPPPPVPPPAQDLQRLLLVLLQLLLVLLLCCFQPNPLVVVLQVLQQPQQQLQVCLQVLHLVSNVVSCVVSPDLQWQWKWKDFVPDTSDTDHDAKFFNWDKDFHAHPVRHGGIMMITTRGGPQRSQVVSCLQQVFWKWKDFPLDTRYTPDVPDDHDDDCFDWDDDPNFIWTKHKDWGAIPPGGIMIIITTHGDDDCQLDDPHSQLSSQSSLLVSLVSLLCCQQDPPLNVVLQVVQLAPQQCLVCLLVLPLVSNVVVVVVLVVDPSRQWFKKWKHFPVRHTSDIDGDPAAFNWYKDFRDDPNDGGTMMITTNDGPLRSQCVSCSSNVWFKWKDDVQDTDPNGRDVVDDSDDDCFQWDDDPNDIWTKHWDWTATPPGDTMIMITTHD